Protein AF-0000000072262186 (afdb_homodimer)

Secondary structure (DSSP, 8-state):
-EEE-----HHHHHTT-SHHHHHHHHHHHHHHH--SEEEEESB-HHHHHHHHHHTTTEEEES--SHHHHH-TT-BTTB-B--EEEETTTEEEEEEEEEESSSSTTSTT---TT-SS--EEEEEEEEETTT--EEEEEEEE--SS-HHHHHHHHHHHHHHHTTS-TTS-EEEEEE-SS-TTSHHHHHHHHTT-EEHHHHHH-TT-----B-TT-GGG---GGG----EEEEEESS-EEEEEEEE---BTTB-SSSB-EEEEEEE--/-EEE-----HHHHHTT-SHHHHHHHHHHHHHHH--SEEEEESB-HHHHHHHHHHTTTEEEES--SHHHHH-TT-BTTB-B--EEEETTTEEEEEEEEEESSSSTTSTT---TT-SS--EEEEEEEEETTT--EEEEEEEE--SS-HHHHHHHHHHHHHHHTTS-TTS-EEEEEE-SS-TTSHHHHHHHHTT-EEHHHHHH-TT-----B-TT-GGG---GGG----EEEEEESS-EEEEEEEE---BTTB-SSSB-EEEEEEE--

InterPro domains:
  IPR005135 Endonuclease/exonuclease/phosphatase [PF03372] (18-255)
  IPR036691 Endonuclease/exonuclease/phosphatase superfamily [G3DSA:3.60.10.10] (1-265)
  IPR036691 Endonuclease/exonuclease/phosphatase superfamily [SSF56219] (2-260)
  IPR050410 CCR4/nocturin mRNA turnover and transcription [PTHR12121] (17-194)

Structure (mmCIF, N/CA/C/O backbone):
data_AF-0000000072262186-model_v1
#
loop_
_entity.id
_entity.type
_entity.pdbx_description
1 polymer 'Endonuclease/exonuclease/phosphatase family protein'
#
loop_
_atom_site.group_PDB
_atom_site.id
_atom_site.type_symbol
_atom_site.label_atom_id
_atom_site.label_alt_id
_atom_site.label_comp_id
_atom_site.label_asym_id
_atom_site.label_entity_id
_atom_site.label_seq_id
_atom_site.pdbx_PDB_ins_code
_atom_site.Cartn_x
_atom_site.Cartn_y
_atom_site.Cartn_z
_atom_site.occupancy
_atom_site.B_iso_or_equiv
_atom_site.auth_seq_id
_atom_site.auth_comp_id
_atom_site.auth_asym_id
_atom_site.auth_atom_id
_atom_site.pdbx_PDB_model_num
ATOM 1 N N . MET A 1 1 ? 3.451 19.891 0.591 1 98.75 1 MET A N 1
ATOM 2 C CA . MET A 1 1 ? 2.574 20.625 1.487 1 98.75 1 MET A CA 1
ATOM 3 C C . MET A 1 1 ? 1.864 19.703 2.461 1 98.75 1 MET A C 1
ATOM 5 O O . MET A 1 1 ? 1.488 18.578 2.094 1 98.75 1 MET A O 1
ATOM 9 N N . SER A 1 2 ? 1.771 20.016 3.701 1 98.88 2 SER A N 1
ATOM 10 C CA . SER A 1 2 ? 0.956 19.312 4.691 1 98.88 2 SER A CA 1
ATOM 11 C C . SER A 1 2 ? -0.261 20.141 5.086 1 98.88 2 SER A C 1
ATOM 13 O O . SER A 1 2 ? -0.127 21.312 5.477 1 98.88 2 SER A O 1
ATOM 15 N N . CYS A 1 3 ? -1.42 19.531 4.992 1 98.81 3 CYS A N 1
ATOM 16 C CA . CYS A 1 3 ? -2.678 20.234 5.215 1 98.81 3 CYS A CA 1
ATOM 17 C C . CYS A 1 3 ? -3.582 19.453 6.16 1 98.81 3 CYS A C 1
ATOM 19 O O . CYS A 1 3 ? -4.301 18.547 5.73 1 98.81 3 CYS A O 1
ATOM 21 N N . ASN A 1 4 ? -3.549 19.766 7.414 1 98.12 4 ASN A N 1
ATOM 22 C CA . ASN A 1 4 ? -4.656 19.344 8.266 1 98.12 4 ASN A CA 1
ATOM 23 C C . ASN A 1 4 ? -5.906 20.188 8.016 1 98.12 4 ASN A C 1
ATOM 25 O O . ASN A 1 4 ? -5.922 21.375 8.312 1 98.12 4 ASN A O 1
ATOM 29 N N . ILE A 1 5 ? -6.973 19.516 7.562 1 97.5 5 ILE A N 1
ATOM 30 C CA . ILE A 1 5 ? -8.062 20.328 7.027 1 97.5 5 ILE A CA 1
ATOM 31 C C . ILE A 1 5 ? -9.234 20.328 8 1 97.5 5 ILE A C 1
ATOM 33 O O . ILE A 1 5 ? -10.32 20.812 7.676 1 97.5 5 ILE A O 1
ATOM 37 N N . ARG A 1 6 ? -9.031 19.828 9.211 1 95.31 6 ARG A N 1
ATOM 38 C CA . ARG A 1 6 ? -10.055 19.766 10.25 1 95.31 6 ARG A CA 1
ATOM 39 C C . ARG A 1 6 ? -11.234 18.906 9.797 1 95.31 6 ARG A C 1
ATOM 41 O O . ARG A 1 6 ? -11.828 19.156 8.75 1 95.31 6 ARG A O 1
ATOM 48 N N . VAL A 1 7 ? -11.648 17.953 10.562 1 93.62 7 VAL A N 1
ATOM 49 C CA . VAL A 1 7 ? -12.781 17.078 10.289 1 93.62 7 VAL A CA 1
ATOM 50 C C . VAL A 1 7 ? -14.055 17.906 10.133 1 93.62 7 VAL A C 1
ATOM 52 O O . VAL A 1 7 ? -14.188 18.969 10.758 1 93.62 7 VAL A O 1
ATOM 55 N N . ASP A 1 8 ? -14.961 17.391 9.344 1 93.19 8 ASP A N 1
ATOM 56 C CA . ASP A 1 8 ? -16.266 18.016 9.172 1 93.19 8 ASP A CA 1
ATOM 57 C C . ASP A 1 8 ? -17.156 17.812 10.398 1 93.19 8 ASP A C 1
ATOM 59 O O . ASP A 1 8 ? -17.797 16.766 10.539 1 93.19 8 ASP A O 1
ATOM 63 N N . LEU A 1 9 ? -17.219 18.812 11.242 1 91 9 LEU A N 1
ATOM 64 C CA . LEU A 1 9 ? -17.969 18.688 12.492 1 91 9 LEU A CA 1
ATOM 65 C C . LEU A 1 9 ? -19.219 19.562 12.461 1 91 9 LEU A C 1
ATOM 67 O O . LEU A 1 9 ? -19.172 20.703 11.969 1 91 9 LEU A O 1
ATOM 71 N N . GLU A 1 10 ? -20.266 19.078 13.039 1 90.5 10 GLU A N 1
ATOM 72 C CA . GLU A 1 10 ? -21.516 19.844 13.156 1 90.5 10 GLU A CA 1
ATOM 73 C C . GLU A 1 10 ? -21.312 21.094 14.016 1 90.5 10 GLU A C 1
ATOM 75 O O . GLU A 1 10 ? -21.922 22.125 13.758 1 90.5 10 GLU A O 1
ATOM 80 N N . GLU A 1 11 ? -20.516 20.906 15.047 1 91.62 11 GLU A N 1
ATOM 81 C CA . GLU A 1 11 ? -20.25 22.016 15.953 1 91.62 11 GLU A CA 1
ATOM 82 C C . GLU A 1 11 ? -19.594 23.188 15.219 1 91.62 11 GLU A C 1
ATOM 84 O O . GLU A 1 11 ? -19.875 24.344 15.516 1 91.62 11 GLU A O 1
ATOM 89 N N . ASP A 1 12 ? -18.672 22.859 14.297 1 92.75 12 ASP A N 1
ATOM 90 C CA . ASP A 1 12 ? -18.047 23.891 13.484 1 92.75 12 ASP A CA 1
ATOM 91 C C . ASP A 1 12 ? -19.047 24.531 12.531 1 92.75 12 ASP A C 1
ATOM 93 O O . ASP A 1 12 ? -19.016 25.75 12.305 1 92.75 12 ASP A O 1
ATOM 97 N N . GLU A 1 13 ? -19.969 23.781 11.984 1 92.56 13 GLU A N 1
ATOM 98 C CA . GLU A 1 13 ? -21 24.297 11.094 1 92.56 13 GLU A CA 1
ATOM 99 C C . GLU A 1 13 ? -21.906 25.297 11.82 1 92.56 13 GLU A C 1
ATOM 101 O O . GLU A 1 13 ? -22.25 26.344 11.258 1 92.56 13 GLU A O 1
ATOM 106 N N . ALA A 1 14 ? -22.234 24.938 13.039 1 94.31 14 ALA A N 1
ATOM 107 C CA . ALA A 1 14 ? -23.094 25.797 13.844 1 94.31 14 ALA A CA 1
ATOM 108 C C . ALA A 1 14 ? -22.438 27.156 14.094 1 94.31 14 ALA A C 1
ATOM 110 O O . ALA A 1 14 ? -23.125 28.156 14.266 1 94.31 14 ALA A O 1
ATOM 111 N N . LYS A 1 15 ? -21.141 27.203 14.055 1 91.81 15 LYS A N 1
ATOM 112 C CA . LYS A 1 15 ? -20.406 28.438 14.328 1 91.81 15 LYS A CA 1
ATOM 113 C C . LYS A 1 15 ? -20.047 29.172 13.039 1 91.81 15 LYS A C 1
ATOM 115 O O . LYS A 1 15 ? -19.422 30.219 13.07 1 91.81 15 LYS A O 1
ATOM 120 N N . GLY A 1 16 ? -20.375 28.578 11.852 1 90.19 16 GLY A N 1
ATOM 121 C CA . GLY A 1 16 ? -20.188 29.234 10.57 1 90.19 16 GLY A CA 1
ATOM 122 C C . GLY A 1 16 ? -18.859 28.922 9.922 1 90.19 16 GLY A C 1
ATOM 123 O O . GLY A 1 16 ? -18.422 29.625 9.008 1 90.19 16 GLY A O 1
ATOM 124 N N . PHE A 1 17 ? -18.156 27.922 10.398 1 90.44 17 PHE A N 1
ATOM 125 C CA . PHE A 1 17 ? -16.906 27.578 9.75 1 90.44 17 PHE A CA 1
ATOM 126 C C . PHE A 1 17 ? -16.828 26.078 9.5 1 90.44 17 PHE A C 1
ATOM 128 O O . PHE A 1 17 ? -15.75 25.484 9.586 1 90.44 17 PHE A O 1
ATOM 135 N N . GLY A 1 18 ? -18 25.469 9.266 1 94 18 GLY A N 1
ATOM 136 C CA . GLY A 1 18 ? -18.047 24.094 8.82 1 94 18 GLY A CA 1
ATOM 137 C C . GLY A 1 18 ? -17.359 23.875 7.484 1 94 18 GLY A C 1
ATOM 138 O O . GLY A 1 18 ? -16.969 24.828 6.816 1 94 18 GLY A O 1
ATOM 139 N N . TRP A 1 19 ? -17.156 22.609 7.145 1 95.38 19 TRP A N 1
ATOM 140 C CA . TRP A 1 19 ? -16.469 22.266 5.902 1 95.38 19 TRP A CA 1
ATOM 141 C C . TRP A 1 19 ? -17.141 22.922 4.703 1 95.38 19 TRP A C 1
ATOM 143 O O . TRP A 1 19 ? -16.469 23.438 3.812 1 95.38 19 TRP A O 1
ATOM 153 N N . LYS A 1 20 ? -18.438 22.891 4.656 1 95.38 20 LYS A N 1
ATOM 154 C CA . LYS A 1 20 ? -19.172 23.453 3.537 1 95.38 20 LYS A CA 1
ATOM 155 C C . LYS A 1 20 ? -18.828 24.938 3.338 1 95.38 20 LYS A C 1
ATOM 157 O O . LYS A 1 20 ? -18.828 25.422 2.209 1 95.38 20 LYS A O 1
ATOM 162 N N . ASP A 1 21 ? -18.5 25.562 4.398 1 94.5 21 ASP A N 1
ATOM 163 C CA . ASP A 1 21 ? -18.219 26.984 4.355 1 94.5 21 ASP A CA 1
ATOM 164 C C . ASP A 1 21 ? -16.766 27.25 4.023 1 94.5 21 ASP A C 1
ATOM 166 O O . ASP A 1 21 ? -16.406 28.359 3.592 1 94.5 21 ASP A O 1
ATOM 170 N N . ARG A 1 22 ? -15.883 26.297 4.242 1 95.56 22 ARG A N 1
ATOM 171 C CA . ARG A 1 22 ? -14.453 26.578 4.121 1 95.56 22 ARG A CA 1
ATOM 172 C C . ARG A 1 22 ? -13.836 25.781 2.975 1 95.56 22 ARG A C 1
ATOM 174 O O . ARG A 1 22 ? -12.703 26.047 2.57 1 95.56 22 ARG A O 1
ATOM 181 N N . LYS A 1 23 ? -14.516 24.781 2.385 1 97.06 23 LYS A N 1
ATOM 182 C CA . LYS A 1 23 ? -13.914 23.875 1.419 1 97.06 23 LYS A CA 1
ATOM 183 C C . LYS A 1 23 ? -13.43 24.609 0.179 1 97.06 23 LYS A C 1
ATOM 185 O O . LYS A 1 23 ? -12.375 24.281 -0.372 1 97.06 23 LYS A O 1
ATOM 190 N N . GLN A 1 24 ? -14.195 25.609 -0.305 1 97.31 24 GLN A N 1
ATOM 191 C CA . GLN A 1 24 ? -13.781 26.359 -1.479 1 97.31 24 GLN A CA 1
ATOM 192 C C . GLN A 1 24 ? -12.492 27.141 -1.206 1 97.31 24 GLN A C 1
ATOM 194 O O . GLN A 1 24 ? -11.562 27.109 -2.021 1 97.31 24 GLN A O 1
ATOM 199 N N . LEU A 1 25 ? -12.477 27.828 -0.099 1 97.69 25 LEU A N 1
ATOM 200 C CA . LEU A 1 25 ? -11.281 28.578 0.274 1 97.69 25 LEU A CA 1
ATOM 201 C C . LEU A 1 25 ? -10.086 27.641 0.437 1 97.69 25 LEU A C 1
ATOM 203 O O . LEU A 1 25 ? -8.984 27.969 -0.008 1 97.69 25 LEU A O 1
ATOM 207 N N . CYS A 1 26 ? -10.281 26.531 1.106 1 98.19 26 CYS A N 1
ATOM 208 C CA . CYS A 1 26 ? -9.234 25.531 1.312 1 98.19 26 CYS A CA 1
ATOM 209 C C . CYS A 1 26 ? -8.609 25.109 -0.014 1 98.19 26 CYS A C 1
ATOM 211 O O . CYS A 1 26 ? -7.391 25.219 -0.183 1 98.19 26 CYS A O 1
ATOM 213 N N . THR A 1 27 ? -9.422 24.719 -0.984 1 98.38 27 THR A N 1
ATOM 214 C CA . THR A 1 27 ? -8.914 24.234 -2.26 1 98.38 27 THR A CA 1
ATOM 215 C C . THR A 1 27 ? -8.312 25.375 -3.078 1 98.38 27 THR A C 1
ATOM 217 O O . THR A 1 27 ? -7.352 25.172 -3.822 1 98.38 27 THR A O 1
ATOM 220 N N . GLU A 1 28 ? -8.867 26.562 -2.969 1 98 28 GLU A N 1
ATOM 221 C CA . GLU A 1 28 ? -8.32 27.734 -3.664 1 98 28 GLU A CA 1
ATOM 222 C C . GLU A 1 28 ? -6.898 28.031 -3.199 1 98 28 GLU A C 1
ATOM 224 O O . GLU A 1 28 ? -6.016 28.281 -4.02 1 98 28 GLU A O 1
ATOM 229 N N . ILE A 1 29 ? -6.738 28.031 -1.922 1 97.94 29 ILE A N 1
ATOM 230 C CA . ILE A 1 29 ? -5.426 28.328 -1.354 1 97.94 29 ILE A CA 1
ATOM 231 C C . ILE A 1 29 ? -4.418 27.281 -1.826 1 97.94 29 ILE A C 1
ATOM 233 O O . ILE A 1 29 ? -3.305 27.625 -2.232 1 97.94 29 ILE A O 1
ATOM 237 N N . ILE A 1 30 ? -4.746 26.047 -1.804 1 98.5 30 ILE A N 1
ATOM 238 C CA . ILE A 1 30 ? -3.873 24.953 -2.217 1 98.5 30 ILE A CA 1
ATOM 239 C C . ILE A 1 30 ? -3.547 25.078 -3.703 1 98.5 30 ILE A C 1
ATOM 241 O O . ILE A 1 30 ? -2.381 25 -4.098 1 98.5 30 ILE A O 1
ATOM 245 N N . ARG A 1 31 ? -4.543 25.359 -4.512 1 98 31 ARG A N 1
ATOM 246 C CA . ARG A 1 31 ? -4.352 25.453 -5.953 1 98 31 ARG A CA 1
ATOM 247 C C . ARG A 1 31 ? -3.42 26.609 -6.297 1 98 31 ARG A C 1
ATOM 249 O O . ARG A 1 31 ? -2.6 26.516 -7.211 1 98 31 ARG A O 1
ATOM 256 N N . ARG A 1 32 ? -3.611 27.688 -5.605 1 97.44 32 ARG A N 1
ATOM 257 C CA . ARG A 1 32 ? -2.768 28.859 -5.844 1 97.44 32 ARG A CA 1
ATOM 258 C C . ARG A 1 32 ? -1.3 28.531 -5.59 1 97.44 32 ARG A C 1
ATOM 260 O O . ARG A 1 32 ? -0.417 29.047 -6.277 1 97.44 32 ARG A O 1
ATOM 267 N N . ARG A 1 33 ? -1.053 27.672 -4.688 1 97.38 33 ARG A N 1
ATOM 268 C CA . ARG A 1 33 ? 0.314 27.328 -4.309 1 97.38 33 ARG A CA 1
ATOM 269 C C . ARG A 1 33 ? 0.894 26.266 -5.238 1 97.38 33 ARG A C 1
ATOM 271 O O . ARG A 1 33 ? 2.113 26.109 -5.324 1 97.38 33 ARG A O 1
ATOM 278 N N . LYS A 1 34 ? 0.108 25.5 -5.898 1 97.62 34 LYS A N 1
ATOM 279 C CA . LYS A 1 34 ? 0.458 24.5 -6.891 1 97.62 34 LYS A CA 1
ATOM 280 C C . LYS A 1 34 ? 1.465 23.5 -6.328 1 97.62 34 LYS A C 1
ATOM 282 O O . LYS A 1 34 ? 2.506 23.25 -6.938 1 97.62 34 LYS A O 1
ATOM 287 N N . PRO A 1 35 ? 1.18 22.922 -5.152 1 98.69 35 PRO A N 1
ATOM 288 C CA . PRO A 1 35 ? 2.109 21.922 -4.633 1 98.69 35 PRO A CA 1
ATOM 289 C C . PRO A 1 35 ? 2.189 20.672 -5.52 1 98.69 35 PRO A C 1
ATOM 291 O O . PRO A 1 35 ? 1.196 20.281 -6.141 1 98.69 35 PRO A O 1
ATOM 294 N N . ASP A 1 36 ? 3.414 20.016 -5.594 1 98.81 36 ASP A N 1
ATOM 295 C CA . ASP A 1 36 ? 3.592 18.781 -6.34 1 98.81 36 ASP A CA 1
ATOM 296 C C . ASP A 1 36 ? 2.988 17.594 -5.59 1 98.81 36 ASP A C 1
ATOM 298 O O . ASP A 1 36 ? 2.482 16.656 -6.207 1 98.81 36 ASP A O 1
ATOM 302 N N . ILE A 1 37 ? 3.119 17.656 -4.258 1 98.94 37 ILE A N 1
ATOM 303 C CA . ILE A 1 37 ? 2.654 16.609 -3.355 1 98.94 37 ILE A CA 1
ATOM 304 C C . ILE A 1 37 ? 1.967 17.234 -2.146 1 98.94 37 ILE A C 1
ATOM 306 O O . ILE A 1 37 ? 2.453 18.219 -1.593 1 98.94 37 ILE A O 1
ATOM 310 N N . ILE A 1 38 ? 0.817 16.656 -1.805 1 98.94 38 ILE A N 1
ATOM 311 C CA . ILE A 1 38 ? 0.046 17.141 -0.666 1 98.94 38 ILE A CA 1
ATOM 312 C C . ILE A 1 38 ? -0.265 15.984 0.278 1 98.94 38 ILE A C 1
ATOM 314 O O . ILE A 1 38 ? -0.734 14.93 -0.157 1 98.94 38 ILE A O 1
ATOM 318 N N . GLY A 1 39 ? 0.057 16.094 1.524 1 98.94 39 GLY A N 1
ATOM 319 C CA . GLY A 1 39 ? -0.458 15.219 2.566 1 98.94 39 GLY A CA 1
ATOM 320 C C . GLY A 1 39 ? -1.577 15.852 3.375 1 98.94 39 GLY A C 1
ATOM 321 O O . GLY A 1 39 ? -1.377 16.875 4.023 1 98.94 39 GLY A O 1
ATOM 322 N N . PHE A 1 40 ? -2.723 15.242 3.346 1 98.81 40 PHE A N 1
ATOM 323 C CA . PHE A 1 40 ? -3.859 15.75 4.105 1 98.81 40 PHE A CA 1
ATOM 324 C C . PHE A 1 40 ? -4.023 14.977 5.41 1 98.81 40 PHE A C 1
ATOM 326 O O . PHE A 1 40 ? -3.707 13.789 5.477 1 98.81 40 PHE A O 1
ATOM 333 N N . GLN A 1 41 ? -4.441 15.633 6.422 1 97.81 41 GLN A N 1
ATOM 334 C CA . GLN A 1 41 ? -4.883 15 7.66 1 97.81 41 GLN A CA 1
ATOM 335 C C . GLN A 1 41 ? -6.336 15.352 7.965 1 97.81 41 GLN A C 1
ATOM 337 O O . GLN A 1 41 ? -6.848 16.359 7.492 1 97.81 41 GLN A O 1
ATOM 342 N N . GLU A 1 42 ? -7.023 14.484 8.688 1 95.44 42 GLU A N 1
ATOM 343 C CA . GLU A 1 42 ? -8.391 14.648 9.18 1 95.44 42 GLU A CA 1
ATOM 344 C C . GLU A 1 42 ? -9.383 14.727 8.023 1 95.44 42 GLU A C 1
ATOM 346 O O . GLU A 1 42 ? -10.234 15.609 7.984 1 95.44 42 GLU A O 1
ATOM 351 N N . VAL A 1 43 ? -9.289 13.797 7.145 1 95.75 43 VAL A N 1
ATOM 352 C CA . VAL A 1 43 ? -10.141 13.773 5.957 1 95.75 43 VAL A CA 1
ATOM 353 C C . VAL A 1 43 ? -11.258 12.75 6.145 1 95.75 43 VAL A C 1
ATOM 355 O O . VAL A 1 43 ? -10.992 11.555 6.328 1 95.75 43 VAL A O 1
ATOM 358 N N . LEU A 1 44 ? -12.5 13.211 6.102 1 93.56 44 LEU A N 1
ATOM 359 C CA . LEU A 1 44 ? -13.664 12.328 6.078 1 93.56 44 LEU A CA 1
ATOM 360 C C . LEU A 1 44 ? -14.109 12.047 4.648 1 93.56 44 LEU A C 1
ATOM 362 O O . LEU A 1 44 ? -13.508 12.555 3.697 1 93.56 44 LEU A O 1
ATOM 366 N N . GLY A 1 45 ? -15.141 11.195 4.48 1 92.5 45 GLY A N 1
ATOM 367 C CA . GLY A 1 45 ? -15.578 10.758 3.16 1 92.5 45 GLY A CA 1
ATOM 368 C C . GLY A 1 45 ? -15.992 11.906 2.264 1 92.5 45 GLY A C 1
ATOM 369 O O 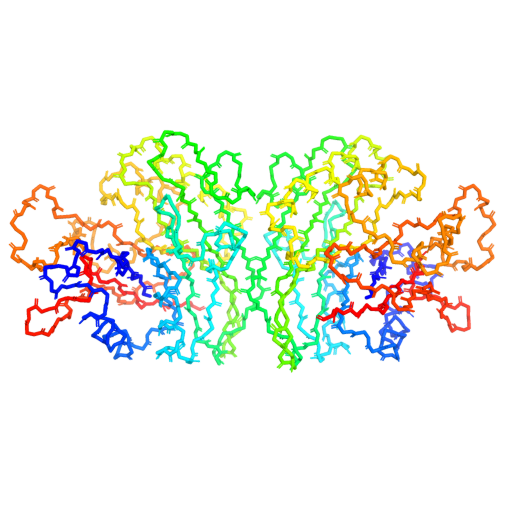. GLY A 1 45 ? -15.547 12.008 1.12 1 92.5 45 GLY A O 1
ATOM 370 N N . ASN A 1 46 ? -16.875 12.75 2.77 1 93.06 46 ASN A N 1
ATOM 371 C CA . ASN A 1 46 ? -17.344 13.891 1.992 1 93.06 46 ASN A CA 1
ATOM 372 C C . ASN A 1 46 ? -16.203 14.844 1.65 1 93.06 46 ASN A C 1
ATOM 374 O O . ASN A 1 46 ? -16.141 15.391 0.548 1 93.06 46 ASN A O 1
ATOM 378 N N . GLN A 1 47 ? -15.273 14.992 2.527 1 95.69 47 GLN A N 1
ATOM 379 C CA . GLN A 1 47 ? -14.117 15.852 2.293 1 95.69 47 GLN A CA 1
ATOM 380 C C . GLN A 1 47 ? -13.195 15.258 1.234 1 95.69 47 GLN A C 1
ATOM 382 O O . GLN A 1 47 ? -12.703 15.969 0.359 1 95.69 47 GLN A O 1
ATOM 387 N N . ASN A 1 48 ? -13 13.961 1.325 1 95.12 48 ASN A N 1
ATOM 388 C CA . ASN A 1 48 ? -12.195 13.266 0.326 1 95.12 48 ASN A CA 1
ATOM 389 C C . ASN A 1 48 ? -12.758 13.453 -1.079 1 95.12 48 ASN A C 1
ATOM 391 O O . ASN A 1 48 ? -12.016 13.727 -2.021 1 95.12 48 ASN A O 1
ATOM 395 N N . GLU A 1 49 ? -14.047 13.328 -1.219 1 94.62 49 GLU A N 1
ATOM 396 C CA . GLU A 1 49 ? -14.703 13.5 -2.512 1 94.62 49 GLU A CA 1
ATOM 397 C C . GLU A 1 49 ? -14.555 14.93 -3.016 1 94.62 49 GLU A C 1
ATOM 399 O O . GLU A 1 49 ? -14.273 15.156 -4.195 1 94.62 49 GLU A O 1
ATOM 404 N N . ASP A 1 50 ? -14.758 15.852 -2.141 1 97.69 50 ASP A N 1
ATOM 405 C CA . ASP A 1 50 ? -14.617 17.25 -2.51 1 97.69 50 ASP A CA 1
ATOM 406 C C . ASP A 1 50 ? -13.195 17.562 -2.969 1 97.69 50 ASP A C 1
ATOM 408 O O . ASP A 1 50 ? -13 18.266 -3.959 1 97.69 50 ASP A O 1
ATOM 412 N N . LEU A 1 51 ? -12.219 17.062 -2.238 1 98.31 51 LEU A N 1
ATOM 413 C CA . LEU A 1 51 ? -10.82 17.297 -2.584 1 98.31 51 LEU A CA 1
ATOM 414 C C . LEU A 1 51 ? -10.492 16.688 -3.939 1 98.31 51 LEU A C 1
ATOM 416 O O . LEU A 1 51 ? -9.844 17.328 -4.77 1 98.31 51 LEU A O 1
ATOM 420 N N . LYS A 1 52 ? -10.938 15.461 -4.156 1 97.75 52 LYS A N 1
ATOM 421 C CA . LYS A 1 52 ? -10.688 14.789 -5.43 1 97.75 52 LYS A CA 1
ATOM 422 C C . LYS A 1 52 ? -11.289 15.578 -6.59 1 97.75 52 LYS A C 1
ATOM 424 O O . LYS A 1 52 ? -10.672 15.695 -7.652 1 97.75 52 LYS A O 1
ATOM 429 N N . ASN A 1 53 ? -12.453 16.078 -6.375 1 98 53 ASN A N 1
ATOM 430 C CA . ASN A 1 53 ? -13.125 16.844 -7.418 1 98 53 ASN A CA 1
ATOM 431 C C . ASN A 1 53 ? -12.414 18.156 -7.691 1 98 53 ASN A C 1
ATOM 433 O O . ASN A 1 53 ? -12.258 18.562 -8.844 1 98 53 ASN A O 1
ATOM 437 N N . ALA A 1 54 ? -11.984 18.797 -6.656 1 98.44 54 ALA A N 1
ATOM 438 C CA . ALA A 1 54 ? -11.383 20.125 -6.781 1 98.44 54 ALA A CA 1
ATOM 439 C C . ALA A 1 54 ? -9.945 20.031 -7.289 1 98.44 54 ALA A C 1
ATOM 441 O O . ALA A 1 54 ? -9.438 20.969 -7.91 1 98.44 54 ALA A O 1
ATOM 442 N N . LEU A 1 55 ? -9.273 18.938 -6.965 1 98.56 55 LEU A N 1
ATOM 443 C CA . LEU A 1 55 ? -7.867 18.734 -7.305 1 98.56 55 LEU A CA 1
ATOM 444 C C . LEU A 1 55 ? -7.703 17.578 -8.273 1 98.56 55 LEU A C 1
ATOM 446 O O . LEU A 1 55 ? -6.918 16.656 -8.023 1 98.56 55 LEU A O 1
ATOM 450 N N . SER A 1 56 ? -8.328 17.688 -9.414 1 97.5 56 SER A N 1
ATOM 451 C CA . SER A 1 56 ? -8.445 16.594 -10.367 1 97.5 56 SER A CA 1
ATOM 452 C C . SER A 1 56 ? -7.113 16.312 -11.055 1 97.5 56 SER A C 1
ATOM 454 O O . SER A 1 56 ? -6.934 15.258 -11.672 1 97.5 56 SER A O 1
ATOM 456 N N . GLU A 1 57 ? -6.172 17.25 -10.984 1 98.25 57 GLU A N 1
ATOM 457 C CA . GLU A 1 57 ? -4.859 17.062 -11.594 1 98.25 57 GLU A CA 1
ATOM 458 C C . GLU A 1 57 ? -3.979 16.156 -10.734 1 98.25 57 GLU A C 1
ATOM 460 O O . GLU A 1 57 ? -2.896 15.75 -11.156 1 98.25 57 GLU A O 1
ATOM 465 N N . TYR A 1 58 ? -4.488 15.828 -9.539 1 98.69 58 TYR A N 1
ATOM 466 C CA . TYR A 1 58 ? -3.746 14.977 -8.617 1 98.69 58 TYR A CA 1
ATOM 467 C C . TYR A 1 58 ? -4.312 13.562 -8.617 1 98.69 58 TYR A C 1
ATOM 469 O O . TYR A 1 58 ? -5.512 13.367 -8.828 1 98.69 58 TYR A O 1
ATOM 477 N N . LYS A 1 59 ? -3.43 12.594 -8.414 1 98.06 59 LYS A N 1
ATOM 478 C CA . LYS A 1 59 ? -3.836 11.273 -7.949 1 98.06 59 LYS A CA 1
ATOM 479 C C . LYS A 1 59 ? -3.854 11.211 -6.422 1 98.06 59 LYS A C 1
ATOM 481 O O . LYS A 1 59 ? -3.031 11.852 -5.762 1 98.06 59 LYS A O 1
ATOM 486 N N . SER A 1 60 ? -4.836 10.57 -5.938 1 98.12 60 SER A N 1
ATOM 487 C CA . SER A 1 60 ? -4.949 10.445 -4.488 1 98.12 60 SER A CA 1
ATOM 488 C C . SER A 1 60 ? -4.75 9 -4.039 1 98.12 60 SER A C 1
ATOM 490 O O . SER A 1 60 ? -5.102 8.07 -4.766 1 98.12 60 SER A O 1
ATOM 492 N N . PHE A 1 61 ? -4.148 8.852 -2.832 1 98 61 PHE A N 1
ATOM 493 C CA . PHE A 1 61 ? -3.936 7.547 -2.221 1 98 61 PHE A CA 1
ATOM 494 C C . PHE A 1 61 ? -4.074 7.629 -0.706 1 98 61 PHE A C 1
ATOM 496 O O . PHE A 1 61 ? -3.553 8.555 -0.078 1 98 61 PHE A O 1
ATOM 503 N N . GLY A 1 62 ? -4.793 6.621 -0.189 1 96.88 62 GLY A N 1
ATOM 504 C CA . GLY A 1 62 ? -4.672 6.477 1.253 1 96.88 62 GLY A CA 1
ATOM 505 C C . GLY A 1 62 ? -5.992 6.652 1.982 1 96.88 62 GLY A C 1
ATOM 506 O O . GLY A 1 62 ? -6.066 6.449 3.195 1 96.88 62 GLY A O 1
ATOM 507 N N . TYR A 1 63 ? -7.109 6.953 1.284 1 95.69 63 TYR A N 1
ATOM 508 C CA . TYR A 1 63 ? -8.375 7.141 1.981 1 95.69 63 TYR A CA 1
ATOM 509 C C . TYR A 1 63 ? -9.117 5.816 2.127 1 95.69 63 TYR A C 1
ATOM 511 O O . TYR A 1 63 ? -9.617 5.492 3.209 1 95.69 63 TYR A O 1
ATOM 519 N N . GLU A 1 64 ? -9.133 5.039 1.097 1 94.69 64 GLU A N 1
ATOM 520 C CA . GLU A 1 64 ? -9.992 3.859 1.039 1 94.69 64 GLU A CA 1
ATOM 521 C C . GLU A 1 64 ? -9.43 2.732 1.903 1 94.69 64 GLU A C 1
ATOM 523 O O . GLU A 1 64 ? -8.219 2.58 2.025 1 94.69 64 GLU A O 1
ATOM 528 N N . GLY A 1 65 ? -10.289 1.898 2.486 1 93.44 65 GLY A N 1
ATOM 529 C CA . GLY A 1 65 ? -9.953 0.73 3.285 1 93.44 65 GLY A CA 1
ATOM 530 C C . GLY A 1 65 ? -11.164 0.122 3.979 1 93.44 65 GLY A C 1
ATOM 531 O O . GLY A 1 65 ? -12.258 0.682 3.932 1 93.44 65 GLY A O 1
ATOM 532 N N . PRO A 1 66 ? -10.961 -1.011 4.551 1 93.25 66 PRO A N 1
ATOM 533 C CA . PRO A 1 66 ? -12.094 -1.701 5.176 1 93.25 66 PRO A CA 1
ATOM 534 C C . PRO A 1 66 ? -12.734 -0.885 6.293 1 93.25 66 PRO A C 1
ATOM 536 O O . PRO A 1 66 ? -13.953 -0.949 6.484 1 93.25 66 PRO A O 1
ATOM 539 N N . GLU A 1 67 ? -11.93 -0.134 6.992 1 89.69 67 GLU A N 1
ATOM 540 C CA . GLU A 1 67 ? -12.461 0.683 8.078 1 89.69 67 GLU A CA 1
ATOM 541 C C . GLU A 1 67 ? -13.445 1.727 7.547 1 89.69 67 GLU A C 1
ATOM 543 O O . GLU A 1 67 ? -14.43 2.049 8.211 1 89.69 67 GLU A O 1
ATOM 548 N N . MET A 1 68 ? -13.125 2.229 6.375 1 89.81 68 MET A N 1
ATOM 549 C CA . MET A 1 68 ? -13.984 3.248 5.781 1 89.81 68 MET A CA 1
ATOM 550 C C . MET A 1 68 ? -15.164 2.609 5.055 1 89.81 68 MET A C 1
ATOM 552 O O . MET A 1 68 ? -16.203 3.24 4.883 1 89.81 68 MET A O 1
ATOM 556 N N . ASP A 1 69 ? -15.008 1.368 4.637 1 90.5 69 ASP A N 1
ATOM 557 C CA . ASP A 1 69 ? -16.094 0.655 3.98 1 90.5 69 ASP A CA 1
ATOM 558 C C . ASP A 1 69 ? -17.25 0.407 4.949 1 90.5 69 ASP A C 1
ATOM 560 O O . ASP A 1 69 ? -18.422 0.457 4.555 1 90.5 69 ASP A O 1
ATOM 564 N N . PHE A 1 70 ? -16.906 0.186 6.168 1 87.25 70 PHE A N 1
ATOM 565 C CA . PHE A 1 70 ? -17.922 -0.049 7.188 1 87.25 70 PHE A CA 1
ATOM 566 C C . PHE A 1 70 ? -18.516 1.268 7.676 1 87.25 70 PHE A C 1
ATOM 568 O O . PHE A 1 70 ? -19.688 1.32 8.07 1 87.25 70 PHE A O 1
ATOM 575 N N . HIS A 1 71 ? -17.656 2.293 7.617 1 81.88 71 HIS A N 1
ATOM 576 C CA . HIS A 1 71 ? -18.047 3.578 8.188 1 81.88 71 HIS A CA 1
ATOM 577 C C . HIS A 1 71 ? -17.875 4.703 7.168 1 81.88 71 HIS A C 1
ATOM 579 O O . HIS A 1 71 ? -17.031 5.582 7.34 1 81.88 71 HIS A O 1
ATOM 585 N N . SER A 1 72 ? -18.797 4.789 6.238 1 68.25 72 SER A N 1
ATOM 586 C CA . SER A 1 72 ? -18.656 5.652 5.07 1 68.25 72 SER A CA 1
ATOM 587 C C . SER A 1 72 ? -18.625 7.125 5.473 1 68.25 72 SER A C 1
ATOM 589 O O . SER A 1 72 ? -18.031 7.945 4.777 1 68.25 72 SER A O 1
ATOM 591 N N . SER A 1 73 ? -19.281 7.449 6.496 1 67.62 73 SER A N 1
ATOM 592 C CA . SER A 1 73 ? -19.344 8.844 6.914 1 67.62 73 SER A CA 1
ATOM 593 C C . SER A 1 73 ? -18.281 9.148 7.973 1 67.62 73 SER A C 1
ATOM 595 O O . SER A 1 73 ? -18.188 10.273 8.461 1 67.62 73 SER A O 1
ATOM 597 N N . GLY A 1 74 ? -17.453 8.273 8.188 1 65.31 74 GLY A N 1
ATOM 598 C CA . GLY A 1 74 ? -16.484 8.406 9.273 1 65.31 74 GLY A CA 1
ATOM 599 C C . GLY A 1 74 ? -16.922 7.719 10.547 1 65.31 74 GLY A C 1
ATOM 600 O O . GLY A 1 74 ? -18.109 7.406 10.719 1 65.31 74 GLY A O 1
ATOM 601 N N . TYR A 1 75 ? -16.062 7.09 11.188 1 58.97 75 TYR A N 1
ATOM 602 C CA . TYR A 1 75 ? -16.359 6.383 12.422 1 58.97 75 TYR A CA 1
ATOM 603 C C . TYR A 1 75 ? -15.273 6.621 13.469 1 58.97 75 TYR A C 1
ATOM 605 O O . TYR A 1 75 ? -14.078 6.547 13.164 1 58.97 75 TYR A O 1
ATOM 613 N N . HIS A 1 76 ? -15.883 6.656 14.742 1 55.16 76 HIS A N 1
ATOM 614 C CA . HIS A 1 76 ? -15.078 6.711 15.961 1 55.16 76 HIS A CA 1
ATOM 615 C C . HIS A 1 76 ? -13.898 7.66 15.797 1 55.16 76 HIS A C 1
ATOM 617 O O . HIS A 1 76 ? -12.781 7.336 16.203 1 55.16 76 HIS A O 1
ATOM 623 N N . GLY A 1 77 ? -14.203 8.641 14.984 1 61.41 77 GLY A N 1
ATOM 624 C CA . GLY A 1 77 ? -13.164 9.656 14.953 1 61.41 77 GLY A CA 1
ATOM 625 C C . GLY A 1 77 ? -12.062 9.352 13.961 1 61.41 77 GLY A C 1
ATOM 626 O O . GLY A 1 77 ? -11.016 10 13.969 1 61.41 77 GLY A O 1
ATOM 627 N N . ILE A 1 78 ? -12.414 8.25 13.203 1 75 78 ILE A N 1
ATOM 628 C CA . ILE A 1 78 ? -11.336 7.934 12.273 1 75 78 ILE A CA 1
ATOM 629 C C . ILE A 1 78 ? -11.383 8.891 11.086 1 75 78 ILE A C 1
ATOM 631 O O . ILE A 1 78 ? -12.406 9 10.406 1 75 78 ILE A O 1
ATOM 635 N N . ALA A 1 79 ? -10.469 9.68 11.055 1 87.88 79 ALA A N 1
ATOM 636 C CA . ALA A 1 79 ? -10.133 10.492 9.883 1 87.88 79 ALA A CA 1
ATOM 637 C C . ALA A 1 79 ? -8.836 10.016 9.242 1 87.88 79 ALA A C 1
ATOM 639 O O . ALA A 1 79 ? -7.973 9.445 9.922 1 87.88 79 ALA A O 1
ATOM 640 N N . LYS A 1 80 ? -8.852 10.102 7.906 1 94.25 80 LYS A N 1
ATOM 641 C CA . LYS A 1 80 ? -7.734 9.539 7.152 1 94.25 80 LYS A CA 1
ATOM 642 C C . LYS A 1 80 ? -6.746 10.625 6.746 1 94.25 80 LYS A C 1
ATOM 644 O O . LYS A 1 80 ? -7.023 11.82 6.902 1 94.25 80 LYS A O 1
ATOM 649 N N . ASN A 1 81 ? -5.609 10.133 6.328 1 96.56 81 ASN A N 1
ATOM 650 C CA . ASN A 1 81 ? -4.551 11.039 5.895 1 96.56 81 ASN A CA 1
ATOM 651 C C . ASN A 1 81 ? -4.078 10.711 4.48 1 96.56 81 ASN A C 1
ATOM 653 O O . ASN A 1 81 ? -2.934 10.297 4.289 1 96.56 81 ASN A O 1
ATOM 657 N N . PRO A 1 82 ? -4.875 11 3.492 1 98.25 82 PRO A N 1
ATOM 658 C CA . PRO A 1 82 ? -4.488 10.664 2.121 1 98.25 82 PRO A CA 1
ATOM 659 C C . PRO A 1 82 ? -3.354 11.539 1.594 1 98.25 82 PRO A C 1
ATOM 661 O O . PRO A 1 82 ? -3.104 12.617 2.135 1 98.25 82 PRO A O 1
ATOM 664 N N . ILE A 1 83 ? -2.654 11.023 0.606 1 98.94 83 ILE A N 1
ATOM 665 C CA . ILE A 1 83 ? -1.594 11.719 -0.113 1 98.94 83 ILE A CA 1
ATOM 666 C C . ILE A 1 83 ? -2.045 12.008 -1.543 1 98.94 83 ILE A C 1
ATOM 668 O O . ILE A 1 83 ? -2.555 11.125 -2.232 1 98.94 83 ILE A O 1
ATOM 672 N N . PHE A 1 84 ? -1.969 13.266 -1.914 1 98.94 84 PHE A N 1
ATOM 673 C CA . PHE A 1 84 ? -2.211 13.695 -3.285 1 98.94 84 PHE A CA 1
ATOM 674 C C . PHE A 1 84 ? -0.903 14.055 -3.979 1 98.94 84 PHE A C 1
ATOM 676 O O . PHE A 1 84 ? -0.027 14.68 -3.377 1 98.94 84 PHE A O 1
ATOM 683 N N . PHE A 1 85 ? -0.699 13.609 -5.223 1 98.94 85 PHE A N 1
ATOM 684 C CA . PHE A 1 85 ? 0.485 13.961 -6 1 98.94 85 PHE A CA 1
ATOM 685 C C . PHE A 1 85 ? 0.126 14.188 -7.465 1 98.94 85 PHE A C 1
ATOM 687 O O . PHE A 1 85 ? -0.843 13.609 -7.965 1 98.94 85 PHE A O 1
ATOM 694 N N . LEU A 1 86 ? 0.846 15.055 -8.141 1 98.81 86 LEU A N 1
ATOM 695 C CA . LEU A 1 86 ? 0.564 15.383 -9.531 1 98.81 86 LEU A CA 1
ATOM 696 C C . LEU A 1 86 ? 0.65 14.141 -10.406 1 98.81 86 LEU A C 1
ATOM 698 O O . LEU A 1 86 ? 1.722 13.547 -10.555 1 98.81 86 LEU A O 1
ATOM 702 N N . ARG A 1 87 ? -0.467 13.812 -11.047 1 97.06 87 ARG A N 1
ATOM 703 C CA . ARG A 1 87 ? -0.584 12.547 -11.773 1 97.06 87 ARG A CA 1
ATOM 704 C C . ARG A 1 87 ? 0.282 12.555 -13.023 1 97.06 87 ARG A C 1
ATOM 706 O O . ARG A 1 87 ? 0.793 11.508 -13.438 1 97.06 87 ARG A O 1
ATOM 713 N N . ASP A 1 88 ? 0.505 13.688 -13.641 1 97.62 88 ASP A N 1
ATOM 714 C CA . ASP A 1 88 ? 1.252 13.75 -14.891 1 97.62 88 ASP A CA 1
ATOM 715 C C . ASP A 1 88 ? 2.758 13.781 -14.633 1 97.62 88 ASP A C 1
ATOM 717 O O . ASP A 1 88 ? 3.549 13.438 -15.508 1 97.62 88 ASP A O 1
ATOM 721 N N . ARG A 1 89 ? 3.113 14.148 -13.43 1 98.38 89 ARG A N 1
ATOM 722 C CA . ARG A 1 89 ? 4.539 14.25 -13.141 1 98.38 89 ARG A CA 1
ATOM 723 C C . ARG A 1 89 ? 5.062 12.969 -12.5 1 98.38 89 ARG A C 1
ATOM 725 O O . ARG A 1 89 ? 6.184 12.547 -12.781 1 98.38 89 ARG A O 1
ATOM 732 N N . TYR A 1 90 ? 4.273 12.367 -11.703 1 98.75 90 TYR A N 1
ATOM 733 C CA . TYR A 1 90 ? 4.805 11.266 -10.906 1 98.75 90 TYR A CA 1
ATOM 734 C C . TYR A 1 90 ? 4.156 9.945 -11.305 1 98.75 90 TYR A C 1
ATOM 736 O O . TYR A 1 90 ? 2.949 9.891 -11.555 1 98.75 90 TYR A O 1
ATOM 744 N N . GLU A 1 91 ? 4.961 8.938 -11.359 1 97.75 91 GLU A N 1
ATOM 745 C CA . GLU A 1 91 ? 4.496 7.562 -11.461 1 97.75 91 GLU A CA 1
ATOM 746 C C . GLU A 1 91 ? 4.465 6.887 -10.094 1 97.75 91 GLU A C 1
ATOM 748 O O . GLU A 1 91 ? 5.434 6.961 -9.336 1 97.75 91 GLU A O 1
ATOM 753 N N . LEU A 1 92 ? 3.354 6.305 -9.75 1 98.31 92 LEU A N 1
ATOM 754 C CA . LEU A 1 92 ? 3.264 5.531 -8.516 1 98.31 92 LEU A CA 1
ATOM 755 C C . LEU A 1 92 ? 3.955 4.18 -8.672 1 98.31 92 LEU A C 1
ATOM 757 O O . LEU A 1 92 ? 3.502 3.332 -9.445 1 98.31 92 LEU A O 1
ATOM 761 N N . ILE A 1 93 ? 5.012 3.967 -7.895 1 97.5 93 ILE A N 1
ATOM 762 C CA . ILE A 1 93 ? 5.844 2.773 -8.008 1 97.5 93 ILE A CA 1
ATOM 763 C C . ILE A 1 93 ? 5.406 1.739 -6.973 1 97.5 93 ILE A C 1
ATOM 765 O O . ILE A 1 93 ? 5.387 0.539 -7.254 1 97.5 93 ILE A O 1
ATOM 769 N N . ALA A 1 94 ? 5.164 2.174 -5.812 1 98 94 ALA A N 1
ATOM 770 C CA . ALA A 1 94 ? 4.707 1.386 -4.672 1 98 94 ALA A CA 1
ATOM 771 C C . ALA A 1 94 ? 3.92 2.248 -3.689 1 98 94 ALA A C 1
ATOM 773 O O . ALA A 1 94 ? 3.963 3.479 -3.762 1 98 94 ALA A O 1
ATOM 774 N N . ALA A 1 95 ? 3.154 1.564 -2.848 1 98.5 95 ALA A N 1
ATOM 775 C CA . ALA A 1 95 ? 2.357 2.283 -1.856 1 98.5 95 ALA A CA 1
ATOM 776 C C . ALA A 1 95 ? 1.917 1.355 -0.728 1 98.5 95 ALA A C 1
ATOM 778 O O . ALA A 1 95 ? 2.006 0.131 -0.852 1 98.5 95 ALA A O 1
ATOM 779 N N . GLY A 1 96 ? 1.537 1.986 0.317 1 97.81 96 GLY A N 1
ATOM 780 C CA . GLY A 1 96 ? 1.018 1.202 1.427 1 97.81 96 GLY A CA 1
ATOM 781 C C . GLY A 1 96 ? 0.414 2.055 2.527 1 97.81 96 GLY A C 1
ATOM 782 O O . GLY A 1 96 ? 0.366 3.281 2.414 1 97.81 96 GLY A O 1
ATOM 783 N N . LYS A 1 97 ? -0.161 1.373 3.436 1 97.19 97 LYS A N 1
ATOM 784 C CA . LYS A 1 97 ? -0.751 1.956 4.637 1 97.19 97 LYS A CA 1
ATOM 785 C C . LYS A 1 97 ? -0.58 1.031 5.84 1 97.19 97 LYS A C 1
ATOM 787 O O . LYS A 1 97 ? -0.518 -0.19 5.684 1 97.19 97 LYS A O 1
ATOM 792 N N . TYR A 1 98 ? -0.387 1.6 6.957 1 98 98 TYR A N 1
ATOM 793 C CA . TYR A 1 98 ? -0.402 0.813 8.188 1 98 98 TYR A CA 1
ATOM 794 C C . TYR A 1 98 ? -0.943 1.632 9.352 1 98 98 TYR A C 1
ATOM 796 O O . TYR A 1 98 ? -0.921 2.865 9.312 1 98 98 TYR A O 1
ATOM 804 N N . TRP A 1 99 ? -1.502 0.923 10.258 1 97 99 TRP A N 1
ATOM 805 C CA . TRP A 1 99 ? -2.076 1.547 11.445 1 97 99 TRP A CA 1
ATOM 806 C C . TRP A 1 99 ? -1.045 1.642 12.562 1 97 99 TRP A C 1
ATOM 808 O O . TRP A 1 99 ? -0.259 0.714 12.773 1 97 99 TRP A O 1
ATOM 818 N N . LEU A 1 100 ? -1.08 2.768 13.18 1 97.88 100 LEU A N 1
ATOM 819 C CA . LEU A 1 100 ? -0.096 3.047 14.219 1 97.88 100 LEU A CA 1
ATOM 820 C C . LEU A 1 100 ? -0.5 2.396 15.531 1 97.88 100 LEU A C 1
ATOM 822 O O . LEU A 1 100 ? -0.891 3.088 16.484 1 97.88 100 LEU A O 1
ATOM 826 N N . SER A 1 101 ? -0.272 1.118 15.602 1 97.38 101 SER A N 1
ATOM 827 C CA . SER A 1 101 ? -0.632 0.251 16.719 1 97.38 101 SER A CA 1
ATOM 828 C C . SER A 1 101 ? 0.233 -1.005 16.75 1 97.38 101 SER A C 1
ATOM 830 O O . SER A 1 101 ? 1.13 -1.164 15.914 1 97.38 101 SER A O 1
ATOM 832 N N . GLU A 1 102 ? -0.015 -1.866 17.672 1 97.5 102 GLU A N 1
ATOM 833 C CA . GLU A 1 102 ? 0.704 -3.133 17.781 1 97.5 102 GLU A CA 1
ATOM 834 C C . GLU A 1 102 ? 0.233 -4.129 16.734 1 97.5 102 GLU A C 1
ATOM 836 O O . GLU A 1 102 ? 0.878 -5.156 16.5 1 97.5 102 GLU A O 1
ATOM 841 N N . THR A 1 103 ? -0.862 -3.877 16.094 1 96.75 103 THR A N 1
ATOM 842 C CA . THR A 1 103 ? -1.405 -4.703 15.016 1 96.75 103 THR A CA 1
ATOM 843 C C . THR A 1 103 ? -1.626 -3.869 13.75 1 96.75 103 THR A C 1
ATOM 845 O O . THR A 1 103 ? -2.764 -3.686 13.32 1 96.75 103 THR A O 1
ATOM 848 N N . PRO A 1 104 ? -0.541 -3.477 13.102 1 97.56 104 PRO A N 1
ATOM 849 C CA . PRO A 1 104 ? -0.579 -2.416 12.094 1 97.56 104 PRO A CA 1
ATOM 850 C C . PRO A 1 104 ? -1.333 -2.83 10.836 1 97.56 104 PRO A C 1
ATOM 852 O O . PRO A 1 104 ? -1.655 -1.983 9.992 1 97.56 104 PRO A O 1
ATOM 855 N N . LEU A 1 105 ? -1.683 -4.133 10.641 1 97.56 105 LEU A N 1
ATOM 856 C CA . LEU A 1 105 ? -2.418 -4.578 9.461 1 97.56 105 LEU A CA 1
ATOM 857 C C . LEU A 1 105 ? -3.922 -4.484 9.695 1 97.56 105 LEU A C 1
ATOM 859 O O . LEU A 1 105 ? -4.707 -4.609 8.75 1 97.56 105 LEU A O 1
ATOM 863 N N . ILE A 1 106 ? -4.297 -4.258 10.945 1 95.5 106 ILE A N 1
ATOM 864 C CA . ILE A 1 106 ? -5.715 -4.273 11.281 1 95.5 106 ILE A CA 1
ATOM 865 C C . ILE A 1 106 ? -6.266 -2.848 11.266 1 95.5 106 ILE A C 1
ATOM 867 O O . ILE A 1 106 ? -5.902 -2.027 12.109 1 95.5 106 ILE A O 1
ATOM 871 N N . GLY A 1 107 ? -7.207 -2.631 10.352 1 93.5 107 GLY A N 1
ATOM 872 C CA . GLY A 1 107 ? -7.805 -1.314 10.188 1 93.5 107 GLY A CA 1
ATOM 873 C C . GLY A 1 107 ? -8.492 -0.81 11.438 1 93.5 107 GLY A C 1
ATOM 874 O O . GLY A 1 107 ? -9.344 -1.498 12.008 1 93.5 107 GLY A O 1
ATOM 875 N N . GLY A 1 108 ? -8.078 0.424 11.875 1 92.56 108 GLY A N 1
ATOM 876 C CA . GLY A 1 108 ? -8.727 1.048 13.023 1 92.56 108 GLY A CA 1
ATOM 877 C C . GLY A 1 108 ? -8.18 0.562 14.352 1 92.56 108 GLY A C 1
ATOM 878 O O . GLY A 1 108 ? -8.719 0.9 15.406 1 92.56 108 GLY A O 1
ATOM 879 N N . SER A 1 109 ? -7.137 -0.225 14.367 1 94.44 109 SER A N 1
ATOM 880 C CA . SER A 1 109 ? -6.582 -0.744 15.609 1 94.44 109 SER A CA 1
ATOM 881 C C . SER A 1 109 ? -5.973 0.373 16.453 1 94.44 109 SER A C 1
ATOM 883 O O . SER A 1 109 ? -5.461 1.355 15.914 1 94.44 109 SER A O 1
ATOM 885 N N . ILE A 1 110 ? -6.109 0.192 17.781 1 95.44 110 ILE A N 1
ATOM 886 C CA . ILE A 1 110 ? -5.609 1.162 18.75 1 95.44 110 ILE A CA 1
ATOM 887 C C . ILE A 1 110 ? -4.676 0.468 19.75 1 95.44 110 ILE A C 1
ATOM 889 O O . ILE A 1 110 ? -4.938 -0.66 20.172 1 95.44 110 ILE A O 1
ATOM 893 N N . SER A 1 111 ? -3.594 1.088 20.047 1 97.31 111 SER A N 1
ATOM 894 C CA . SER A 1 111 ? -2.674 0.622 21.078 1 97.31 111 SER A CA 1
ATOM 895 C C . SER A 1 111 ? -2.172 1.778 21.938 1 97.31 111 SER A C 1
ATOM 897 O O . SER A 1 111 ? -2.475 2.941 21.656 1 97.31 111 SER A O 1
ATOM 899 N N . TRP A 1 112 ? -1.521 1.45 23.031 1 98.06 112 TRP A N 1
ATOM 900 C CA . TRP A 1 112 ? -0.758 2.35 23.891 1 98.06 112 TRP A CA 1
ATOM 901 C C . TRP A 1 112 ? -1.64 3.475 24.422 1 98.06 112 TRP A C 1
ATOM 903 O O . TRP A 1 112 ? -1.219 4.633 24.469 1 98.06 112 TRP A O 1
ATOM 913 N N . ASP A 1 113 ? -2.891 3.273 24.672 1 96.5 113 ASP A N 1
ATOM 914 C CA . ASP A 1 113 ? -3.859 4.207 25.25 1 96.5 113 ASP A CA 1
ATOM 915 C C . ASP A 1 113 ? -4.094 5.395 24.312 1 96.5 113 ASP A C 1
ATOM 917 O O . ASP A 1 113 ? -4.359 6.508 24.766 1 96.5 113 ASP A O 1
ATOM 921 N N . SER A 1 114 ? -3.873 5.129 23 1 96.06 114 SER A N 1
ATOM 922 C CA . SER A 1 114 ? -4.195 6.172 22.031 1 96.06 114 SER A CA 1
ATOM 923 C C . SER A 1 114 ? -5.672 6.551 22.094 1 96.06 114 SER A C 1
ATOM 925 O O . SER A 1 114 ? -6.531 5.684 22.266 1 96.06 114 SER A O 1
ATOM 927 N N . ALA A 1 115 ? -5.941 7.84 21.938 1 94.31 115 ALA A N 1
ATOM 928 C CA . ALA A 1 115 ? -7.309 8.344 22.031 1 94.31 115 ALA A CA 1
ATOM 929 C C . ALA A 1 115 ? -8.141 7.902 20.828 1 94.31 115 ALA A C 1
ATOM 931 O O . ALA A 1 115 ? -9.367 7.773 20.922 1 94.31 115 ALA A O 1
ATOM 932 N N . ARG A 1 116 ? -7.465 7.734 19.703 1 92.94 116 ARG A N 1
ATOM 933 C CA . ARG A 1 116 ? -8.117 7.309 18.469 1 92.94 116 ARG A CA 1
ATOM 934 C C . ARG A 1 116 ? -7.184 6.449 17.625 1 92.94 116 ARG A C 1
ATOM 936 O O . ARG A 1 116 ? -5.973 6.418 17.859 1 92.94 116 ARG A O 1
ATOM 943 N N . ALA A 1 117 ? -7.844 5.734 16.672 1 94 117 ALA A N 1
ATOM 944 C CA . ALA A 1 117 ? -7.023 5.016 15.703 1 94 117 ALA A CA 1
ATOM 945 C C . ALA A 1 117 ? -6.27 5.984 14.797 1 94 117 ALA A C 1
ATOM 947 O O . ALA A 1 117 ? -6.852 6.949 14.289 1 94 117 ALA A O 1
ATOM 948 N N . ARG A 1 118 ? -5.012 5.738 14.711 1 96.38 118 ARG A N 1
ATOM 949 C CA . ARG A 1 118 ? -4.148 6.562 13.875 1 96.38 118 ARG A CA 1
ATOM 950 C C . ARG A 1 118 ? -3.445 5.719 12.812 1 96.38 118 ARG A C 1
ATOM 952 O O . ARG A 1 118 ? -3.188 4.531 13.031 1 96.38 118 ARG A O 1
ATOM 959 N N . ASN A 1 119 ? -3.193 6.309 11.648 1 96.31 119 ASN A N 1
ATOM 960 C CA . ASN A 1 119 ? -2.576 5.559 10.562 1 96.31 119 ASN A CA 1
ATOM 961 C C . ASN A 1 119 ? -1.524 6.387 9.836 1 96.31 119 ASN A C 1
ATOM 963 O O . ASN A 1 119 ? -1.438 7.602 10.031 1 96.31 119 ASN A O 1
ATOM 967 N N . ALA A 1 120 ? -0.662 5.754 9.102 1 98.38 120 ALA A N 1
ATOM 968 C CA . ALA A 1 120 ? 0.281 6.332 8.148 1 98.38 120 ALA A CA 1
ATOM 969 C C . ALA A 1 120 ? 0.084 5.746 6.75 1 98.38 120 ALA A C 1
ATOM 971 O O . ALA A 1 120 ? -0.128 4.539 6.602 1 98.38 120 ALA A O 1
ATOM 972 N N . ASN A 1 121 ? 0.015 6.641 5.77 1 98.56 121 ASN A N 1
ATOM 973 C CA . ASN A 1 121 ? 0.037 6.254 4.363 1 98.56 121 ASN A CA 1
ATOM 974 C C . ASN A 1 121 ? 1.357 6.629 3.697 1 98.56 121 ASN A C 1
ATOM 976 O O . ASN A 1 121 ? 1.962 7.645 4.039 1 98.56 121 ASN A O 1
ATOM 980 N N . TRP A 1 122 ? 1.786 5.816 2.783 1 98.81 122 TRP A N 1
ATOM 981 C CA . TRP A 1 122 ? 3.004 6.176 2.066 1 98.81 122 TRP A CA 1
ATOM 982 C C . TRP A 1 122 ? 2.9 5.801 0.592 1 98.81 122 TRP A C 1
ATOM 984 O O . TRP A 1 122 ? 2.16 4.883 0.229 1 98.81 122 TRP A O 1
ATOM 994 N N . VAL A 1 123 ? 3.557 6.59 -0.226 1 98.81 123 VAL A N 1
ATOM 995 C CA . VAL A 1 123 ? 3.701 6.328 -1.653 1 98.81 123 VAL A CA 1
ATOM 996 C C . VAL A 1 123 ? 5.176 6.406 -2.047 1 98.81 123 VAL A C 1
ATOM 998 O O . VAL A 1 123 ? 5.934 7.199 -1.485 1 98.81 123 VAL A O 1
ATOM 1001 N N . ARG A 1 124 ? 5.582 5.516 -2.879 1 98.75 124 ARG A N 1
ATOM 1002 C CA . ARG A 1 124 ? 6.844 5.613 -3.607 1 98.75 124 ARG A CA 1
ATOM 1003 C C . ARG A 1 124 ? 6.617 6.125 -5.027 1 98.75 124 ARG A C 1
ATOM 1005 O O . ARG A 1 124 ? 5.883 5.504 -5.805 1 98.75 124 ARG A O 1
ATOM 1012 N N . LEU A 1 125 ? 7.27 7.223 -5.352 1 98.81 125 LEU A N 1
ATOM 1013 C CA . LEU A 1 125 ? 7.012 7.922 -6.605 1 98.81 125 LEU A CA 1
ATOM 1014 C C . LEU A 1 125 ? 8.273 8 -7.453 1 98.81 125 LEU A C 1
ATOM 1016 O O . LEU A 1 125 ? 9.383 8.102 -6.918 1 98.81 125 LEU A O 1
ATOM 1020 N N . LYS A 1 126 ? 8.094 7.906 -8.711 1 98.56 126 LYS A N 1
ATOM 1021 C CA . LYS A 1 126 ? 9.141 8.219 -9.68 1 98.56 126 LYS A CA 1
ATOM 1022 C C . LYS A 1 126 ? 8.812 9.5 -10.445 1 98.56 126 LYS A C 1
ATOM 1024 O O . LYS A 1 126 ? 7.754 9.609 -11.07 1 98.56 126 LYS A O 1
ATOM 1029 N N . ASP A 1 127 ? 9.68 10.461 -10.336 1 98.56 127 ASP A N 1
ATOM 1030 C CA . ASP A 1 127 ? 9.539 11.688 -11.109 1 98.56 127 ASP A CA 1
ATOM 1031 C C . ASP A 1 127 ? 9.836 11.445 -12.586 1 98.56 127 ASP A C 1
ATOM 1033 O O . ASP A 1 127 ? 10.969 11.125 -12.953 1 98.56 127 ASP A O 1
ATOM 1037 N N . ARG A 1 128 ? 8.875 11.617 -13.445 1 97.5 128 ARG A N 1
ATOM 1038 C CA . ARG A 1 128 ? 9.008 11.32 -14.867 1 97.5 128 ARG A CA 1
ATOM 1039 C C . ARG A 1 128 ? 9.992 12.281 -15.539 1 97.5 128 ARG A C 1
ATOM 1041 O O . ARG A 1 128 ? 10.539 11.977 -16.594 1 97.5 128 ARG A O 1
ATOM 1048 N N . HIS A 1 129 ? 10.211 13.398 -14.945 1 96.38 129 HIS A N 1
ATOM 1049 C CA . HIS A 1 129 ? 11.07 14.414 -15.547 1 96.38 129 HIS A CA 1
ATOM 1050 C C . HIS A 1 129 ? 12.539 14.039 -15.414 1 96.38 129 HIS A C 1
ATOM 1052 O O . HIS A 1 129 ? 13.32 14.25 -16.344 1 96.38 129 HIS A O 1
ATOM 1058 N N . ASN A 1 130 ? 12.93 13.484 -14.297 1 96.69 130 ASN A N 1
ATOM 1059 C CA . ASN A 1 130 ? 14.352 13.25 -14.094 1 96.69 130 ASN A CA 1
ATOM 1060 C C . ASN A 1 130 ? 14.633 11.82 -13.633 1 96.69 130 ASN A C 1
ATOM 1062 O O . ASN A 1 130 ? 15.781 11.453 -13.414 1 96.69 130 ASN A O 1
ATOM 1066 N N . GLY A 1 131 ? 13.625 11.055 -13.375 1 97.31 131 GLY A N 1
ATOM 1067 C CA . GLY A 1 131 ? 13.797 9.648 -13.039 1 97.31 131 GLY A CA 1
ATOM 1068 C C . GLY A 1 131 ? 14.016 9.414 -11.555 1 97.31 131 GLY A C 1
ATOM 1069 O O . GLY A 1 131 ? 14.117 8.266 -11.117 1 97.31 131 GLY A O 1
ATOM 1070 N N . LEU A 1 132 ? 13.992 10.469 -10.727 1 97.69 132 LEU A N 1
ATOM 1071 C CA . LEU A 1 132 ? 14.211 10.32 -9.289 1 97.69 132 LEU A CA 1
ATOM 1072 C C . LEU A 1 132 ? 13.086 9.523 -8.641 1 97.69 132 LEU A C 1
ATOM 1074 O O . LEU A 1 132 ? 11.906 9.805 -8.875 1 97.69 132 LEU A O 1
ATOM 1078 N N . GLU A 1 133 ? 13.484 8.539 -7.875 1 98 133 GLU A N 1
ATOM 1079 C CA . GLU A 1 133 ? 12.523 7.789 -7.062 1 98 133 GLU A CA 1
ATOM 1080 C C . GLU A 1 133 ? 12.641 8.164 -5.59 1 98 133 GLU A C 1
ATOM 1082 O O . GLU A 1 133 ? 13.742 8.32 -5.066 1 98 133 GLU A O 1
ATOM 1087 N N . PHE A 1 134 ? 11.547 8.359 -4.918 1 98.69 134 PHE A N 1
ATOM 1088 C CA . PHE A 1 134 ? 11.539 8.719 -3.506 1 98.69 134 PHE A CA 1
ATOM 1089 C C . PHE A 1 134 ? 10.234 8.297 -2.846 1 98.69 134 PHE A C 1
ATOM 1091 O O . PHE A 1 134 ? 9.273 7.93 -3.529 1 98.69 134 PHE A O 1
ATOM 1098 N N . ARG A 1 135 ? 10.266 8.305 -1.53 1 98.75 135 ARG A N 1
ATOM 1099 C CA . ARG A 1 135 ? 9.109 7.879 -0.744 1 98.75 135 ARG A CA 1
ATOM 1100 C C . ARG A 1 135 ? 8.547 9.039 0.074 1 98.75 135 ARG A C 1
ATOM 1102 O O . ARG A 1 135 ? 9.305 9.836 0.626 1 98.75 135 ARG A O 1
ATOM 1109 N N . VAL A 1 136 ? 7.211 9.117 0.09 1 98.94 136 VAL A N 1
ATOM 1110 C CA . VAL A 1 136 ? 6.516 10.094 0.926 1 98.94 136 VAL A CA 1
ATOM 1111 C C . VAL A 1 136 ? 5.637 9.367 1.942 1 98.94 136 VAL A C 1
ATOM 1113 O O . VAL A 1 136 ? 4.852 8.492 1.579 1 98.94 136 VAL A O 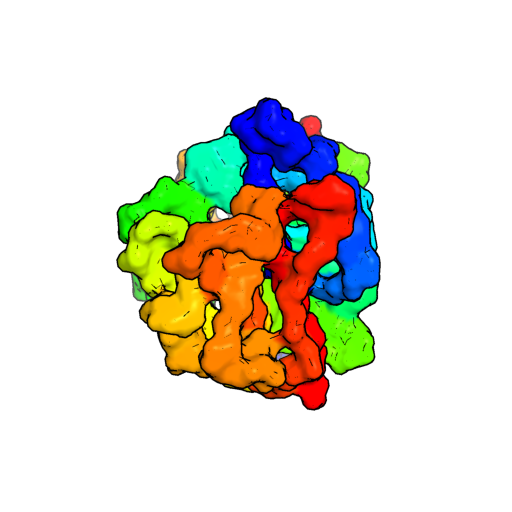1
ATOM 1116 N N . VAL A 1 137 ? 5.789 9.734 3.213 1 98.94 137 VAL A N 1
ATOM 1117 C CA . VAL A 1 137 ? 4.953 9.211 4.285 1 98.94 137 VAL A CA 1
ATOM 1118 C C . VAL A 1 137 ? 4.133 10.336 4.902 1 98.94 137 VAL A C 1
ATOM 1120 O O . VAL A 1 137 ? 4.66 11.406 5.207 1 98.94 137 VAL A O 1
ATOM 1123 N N . ASN A 1 138 ? 2.844 10.148 4.965 1 98.94 138 ASN A N 1
ATOM 1124 C CA . ASN A 1 138 ? 1.915 11.078 5.602 1 98.94 138 ASN A CA 1
ATOM 1125 C C . ASN A 1 138 ? 1.271 10.461 6.84 1 98.94 138 ASN A C 1
ATOM 1127 O O . ASN A 1 138 ? 0.794 9.328 6.797 1 98.94 138 ASN A O 1
ATOM 1131 N N . LEU A 1 139 ? 1.324 11.195 7.996 1 98.75 139 LEU A N 1
ATOM 1132 C CA . LEU A 1 139 ? 0.793 10.609 9.219 1 98.75 139 LEU A CA 1
ATOM 1133 C C . LEU A 1 139 ? 0.038 11.656 10.039 1 98.75 139 LEU A C 1
ATOM 1135 O O . LEU A 1 139 ? 0.077 12.844 9.719 1 98.75 139 LEU A O 1
ATOM 1139 N N . HIS A 1 140 ? -0.722 11.281 11.008 1 98.38 140 HIS A N 1
ATOM 1140 C CA . HIS A 1 140 ? -1.404 12.047 12.047 1 98.38 140 HIS A CA 1
ATOM 1141 C C . HIS A 1 140 ? -1.349 11.32 13.391 1 98.38 140 HIS A C 1
ATOM 1143 O O . HIS A 1 140 ? -2.02 10.305 13.578 1 98.38 140 HIS A O 1
ATOM 1149 N N . LEU A 1 141 ? -0.521 11.852 14.328 1 98.44 141 LEU A N 1
ATOM 1150 C CA . LEU A 1 141 ? -0.279 11.148 15.578 1 98.44 141 LEU A CA 1
ATOM 1151 C C . LEU A 1 141 ? -1.391 11.438 16.594 1 98.44 141 LEU A C 1
ATOM 1153 O O . LEU A 1 141 ? -2.236 12.305 16.359 1 98.44 141 LEU A O 1
ATOM 1157 N N . ASP A 1 142 ? -1.372 10.68 17.656 1 97.19 142 ASP A N 1
ATOM 1158 C CA . ASP A 1 142 ? -2.326 10.859 18.75 1 97.19 142 ASP A CA 1
ATOM 1159 C C . ASP A 1 142 ? -2.262 12.281 19.312 1 97.19 142 ASP A C 1
ATOM 1161 O O . ASP A 1 142 ? -1.198 12.898 19.312 1 97.19 142 ASP A O 1
ATOM 1165 N N . HIS A 1 143 ? -3.393 12.703 19.781 1 95.38 143 HIS A N 1
ATOM 1166 C CA . HIS A 1 143 ? -3.422 14.078 20.266 1 95.38 143 HIS A CA 1
ATOM 1167 C C . HIS A 1 143 ? -3.492 14.141 21.781 1 95.38 143 HIS A C 1
ATOM 1169 O O . HIS A 1 143 ? -3.496 15.227 22.359 1 95.38 143 HIS A O 1
ATOM 1175 N N . VAL A 1 144 ? -3.523 13.016 22.422 1 96.06 144 VAL A N 1
ATOM 1176 C CA . VAL A 1 144 ? -3.752 13.031 23.859 1 96.06 144 VAL A CA 1
ATOM 1177 C C . VAL A 1 144 ? -2.551 12.414 24.578 1 96.06 144 VAL A C 1
ATOM 1179 O O . VAL A 1 144 ? -1.814 13.117 25.281 1 96.06 144 VAL A O 1
ATOM 1182 N N . ALA A 1 145 ? -2.236 11.164 24.297 1 97.75 145 ALA A N 1
ATOM 1183 C CA . ALA A 1 145 ? -1.293 10.391 25.109 1 97.75 145 ALA A CA 1
ATOM 1184 C C . ALA A 1 145 ? 0.13 10.539 24.578 1 97.75 145 ALA A C 1
ATOM 1186 O O . ALA A 1 145 ? 0.431 10.117 23.453 1 97.75 145 ALA A O 1
ATOM 1187 N N . GLN A 1 146 ? 1.009 11.07 25.438 1 98.06 146 GLN A N 1
ATOM 1188 C CA . GLN A 1 146 ? 2.408 11.25 25.062 1 98.06 146 GLN A CA 1
ATOM 1189 C C . GLN A 1 146 ? 3.066 9.922 24.719 1 98.06 146 GLN A C 1
ATOM 1191 O O . GLN A 1 146 ? 3.785 9.82 23.719 1 98.06 146 GLN A O 1
ATOM 1196 N N . THR A 1 147 ? 2.789 8.938 25.531 1 98.5 147 THR A N 1
ATOM 1197 C CA . THR A 1 147 ? 3.355 7.617 25.281 1 98.5 147 THR A CA 1
ATOM 1198 C C . THR A 1 147 ? 2.904 7.07 23.938 1 98.5 147 THR A C 1
ATOM 1200 O O . THR A 1 147 ? 3.701 6.488 23.203 1 98.5 147 THR A O 1
ATOM 1203 N N . ALA A 1 148 ? 1.649 7.258 23.625 1 98.5 148 ALA A N 1
ATOM 1204 C CA . ALA A 1 148 ? 1.136 6.816 22.328 1 98.5 148 ALA A CA 1
ATOM 1205 C C . ALA A 1 148 ? 1.875 7.5 21.188 1 98.5 148 ALA A C 1
ATOM 1207 O O . ALA A 1 148 ? 2.297 6.84 20.234 1 98.5 148 ALA A O 1
ATOM 1208 N N . LYS A 1 149 ? 2.086 8.773 21.328 1 98.75 149 LYS A N 1
ATOM 1209 C CA . LYS A 1 149 ? 2.785 9.523 20.281 1 98.75 149 LYS A CA 1
ATOM 1210 C C . LYS A 1 149 ? 4.199 8.992 20.078 1 98.75 149 LYS A C 1
ATOM 1212 O O . LYS A 1 149 ? 4.641 8.805 18.938 1 98.75 149 LYS A O 1
ATOM 1217 N N . GLU A 1 150 ? 4.84 8.758 21.156 1 98.88 150 GLU A N 1
ATOM 1218 C CA . GLU A 1 150 ? 6.223 8.289 21.078 1 98.88 150 GLU A CA 1
ATOM 1219 C C . GLU A 1 150 ? 6.297 6.902 20.438 1 98.88 150 GLU A C 1
ATOM 1221 O O . GLU A 1 150 ? 7.172 6.645 19.609 1 98.88 150 GLU A O 1
ATOM 1226 N N . LYS A 1 151 ? 5.383 6.004 20.812 1 98.88 151 LYS A N 1
ATOM 1227 C CA . LYS A 1 151 ? 5.371 4.66 20.234 1 98.88 151 LYS A CA 1
ATOM 1228 C C . LYS A 1 151 ? 4.965 4.691 18.766 1 98.88 151 LYS A C 1
ATOM 1230 O O . LYS A 1 151 ? 5.523 3.959 17.953 1 98.88 151 LYS A O 1
ATOM 1235 N N . GLN A 1 152 ? 4.055 5.52 18.453 1 98.88 152 GLN A N 1
ATOM 1236 C CA . GLN A 1 152 ? 3.588 5.652 17.078 1 98.88 152 GLN A CA 1
ATOM 1237 C C . GLN A 1 152 ? 4.703 6.156 16.172 1 98.88 152 GLN A C 1
ATOM 1239 O O . GLN A 1 152 ? 4.949 5.582 15.102 1 98.88 152 GLN A O 1
ATOM 1244 N N . ILE A 1 153 ? 5.383 7.219 16.594 1 98.94 153 ILE A N 1
ATOM 1245 C CA . ILE A 1 153 ? 6.438 7.758 15.742 1 98.94 153 ILE A CA 1
ATOM 1246 C C . ILE A 1 153 ? 7.602 6.777 15.672 1 98.94 153 ILE A C 1
ATOM 1248 O O . ILE A 1 153 ? 8.258 6.648 14.633 1 98.94 153 ILE A O 1
ATOM 1252 N N . SER A 1 154 ? 7.871 6.086 16.781 1 98.88 154 SER A N 1
ATOM 1253 C CA . SER A 1 154 ? 8.914 5.07 16.766 1 98.88 154 SER A CA 1
ATOM 1254 C C . SER A 1 154 ? 8.609 3.971 15.75 1 98.88 154 SER A C 1
ATOM 1256 O O . SER A 1 154 ? 9.508 3.477 15.07 1 98.88 154 SER A O 1
ATOM 1258 N N . LEU A 1 155 ? 7.387 3.588 15.664 1 98.69 155 LEU A N 1
ATOM 1259 C CA . LEU A 1 155 ? 6.965 2.611 14.672 1 98.69 155 LEU A CA 1
ATOM 1260 C C . LEU A 1 155 ? 7.254 3.115 13.258 1 98.69 155 LEU A C 1
ATOM 1262 O O . LEU A 1 155 ? 7.781 2.375 12.43 1 98.69 155 LEU A O 1
ATOM 1266 N N . VAL A 1 156 ? 6.969 4.371 12.969 1 98.81 156 VAL A N 1
ATOM 1267 C CA . VAL A 1 156 ? 7.199 4.969 11.664 1 98.81 156 VAL A CA 1
ATOM 1268 C C . VAL A 1 156 ? 8.695 5 11.367 1 98.81 156 VAL A C 1
ATOM 1270 O O . VAL A 1 156 ? 9.125 4.707 10.242 1 98.81 156 VAL A O 1
ATOM 1273 N N . MET A 1 157 ? 9.492 5.352 12.391 1 98.75 157 MET A N 1
ATOM 1274 C CA . MET A 1 157 ? 10.938 5.398 12.203 1 98.75 157 MET A CA 1
ATOM 1275 C C . MET A 1 157 ? 11.5 4.012 11.898 1 98.75 157 MET A C 1
ATOM 1277 O O .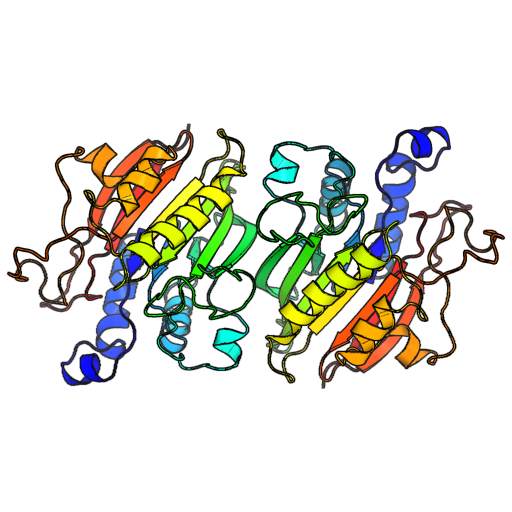 MET A 1 157 ? 12.336 3.855 11.008 1 98.75 157 MET A O 1
ATOM 1281 N N . GLU A 1 158 ? 11.031 3.047 12.641 1 98 158 GLU A N 1
ATOM 1282 C CA . GLU A 1 158 ? 11.492 1.678 12.422 1 98 158 GLU A CA 1
ATOM 1283 C C . GLU A 1 158 ? 11.125 1.186 11.031 1 98 158 GLU A C 1
ATOM 1285 O O . GLU A 1 158 ? 11.945 0.581 10.344 1 98 158 GLU A O 1
ATOM 1290 N N . GLU A 1 159 ? 9.961 1.44 10.656 1 98 159 GLU A N 1
ATOM 1291 C CA . GLU A 1 159 ? 9.5 1.048 9.328 1 98 159 GLU A CA 1
ATOM 1292 C C . GLU A 1 159 ? 10.289 1.764 8.234 1 98 159 GLU A C 1
ATOM 1294 O O . GLU A 1 159 ? 10.695 1.146 7.25 1 98 159 GLU A O 1
ATOM 1299 N N . SER A 1 160 ? 10.555 3.027 8.359 1 98.19 160 SER A N 1
ATOM 1300 C CA . SER A 1 160 ? 11.234 3.844 7.355 1 98.19 160 SER A CA 1
ATOM 1301 C C . SER A 1 160 ? 12.711 3.494 7.266 1 98.19 160 SER A C 1
ATOM 1303 O O . SER A 1 160 ? 13.32 3.619 6.199 1 98.19 160 SER A O 1
ATOM 1305 N N . LYS A 1 161 ? 13.25 3.059 8.328 1 97.38 161 LYS A N 1
ATOM 1306 C CA . LYS A 1 161 ? 14.68 2.805 8.414 1 97.38 161 LYS A CA 1
ATOM 1307 C C . LYS A 1 161 ? 15.078 1.594 7.57 1 97.38 161 LYS A C 1
ATOM 1309 O O . LYS A 1 161 ? 16.266 1.364 7.316 1 97.38 161 LYS A O 1
ATOM 1314 N N . GLN A 1 162 ? 14.141 0.867 7.082 1 96.56 162 GLN A N 1
ATOM 1315 C CA . GLN A 1 162 ? 14.422 -0.319 6.281 1 96.56 162 GLN A CA 1
ATOM 1316 C C . GLN A 1 162 ? 15.016 0.06 4.926 1 96.56 162 GLN A C 1
ATOM 1318 O O . GLN A 1 162 ? 15.625 -0.776 4.254 1 96.56 162 GLN A O 1
ATOM 1323 N N . TYR A 1 163 ? 14.797 1.241 4.504 1 96.94 163 TYR A N 1
ATOM 1324 C CA . TYR A 1 163 ? 15.32 1.682 3.219 1 96.94 163 TYR A CA 1
ATOM 1325 C C . TYR A 1 163 ? 16.797 2.047 3.332 1 96.94 163 TYR A C 1
ATOM 1327 O O . TYR A 1 163 ? 17.25 2.492 4.387 1 96.94 163 TYR A O 1
ATOM 1335 N N . PRO A 1 164 ? 17.516 1.881 2.246 1 95.62 164 PRO A N 1
ATOM 1336 C CA . PRO A 1 164 ? 18.906 2.338 2.256 1 95.62 164 PRO A CA 1
ATOM 1337 C C . PRO A 1 164 ? 19.047 3.816 2.613 1 95.62 164 PRO A C 1
ATOM 1339 O O . PRO A 1 164 ? 18.172 4.617 2.268 1 95.62 164 PRO A O 1
ATOM 1342 N N . LYS A 1 165 ? 20.156 4.148 3.199 1 94.19 165 LYS A N 1
ATOM 1343 C CA . LYS A 1 165 ? 20.391 5.52 3.637 1 94.19 165 LYS A CA 1
ATOM 1344 C C . LYS A 1 165 ? 20.359 6.488 2.457 1 94.19 165 LYS A C 1
ATOM 1346 O O . LYS A 1 165 ? 20.016 7.664 2.623 1 94.19 165 LYS A O 1
ATOM 1351 N N . SER A 1 166 ? 20.641 5.957 1.32 1 94.88 166 SER A N 1
ATOM 1352 C CA . SER A 1 166 ? 20.719 6.809 0.137 1 94.88 166 SER A CA 1
ATOM 1353 C C . SER A 1 166 ? 19.344 6.992 -0.497 1 94.88 166 SER A C 1
ATOM 1355 O O . SER A 1 166 ? 19.156 7.844 -1.369 1 94.88 166 SER A O 1
ATOM 1357 N N . PHE A 1 167 ? 18.359 6.195 -0.088 1 97.56 167 PHE A N 1
ATOM 1358 C CA . PHE A 1 167 ? 17.031 6.301 -0.688 1 97.56 167 PHE A CA 1
ATOM 1359 C C . PHE A 1 167 ? 16.266 7.48 -0.103 1 97.56 167 PHE A C 1
ATOM 1361 O O . PHE A 1 167 ? 15.938 7.488 1.087 1 97.56 167 PHE A O 1
ATOM 1368 N N . PRO A 1 168 ? 15.953 8.492 -0.894 1 98.44 168 PRO A N 1
ATOM 1369 C CA . PRO A 1 168 ? 15.336 9.711 -0.362 1 98.44 168 PRO A CA 1
ATOM 1370 C C . PRO A 1 168 ? 13.891 9.484 0.095 1 98.44 168 PRO A C 1
ATOM 1372 O O . PRO A 1 168 ? 13.125 8.789 -0.576 1 98.44 168 PRO A O 1
ATOM 1375 N N . GLN A 1 169 ? 13.539 10.094 1.257 1 98.81 169 GLN A N 1
ATOM 1376 C CA . GLN A 1 169 ? 12.195 10.023 1.817 1 98.81 169 GLN A CA 1
ATOM 1377 C C . GLN A 1 169 ? 11.742 11.391 2.326 1 98.81 169 GLN A C 1
ATOM 1379 O O . GLN A 1 169 ? 12.57 12.25 2.633 1 98.81 169 GLN A O 1
ATOM 1384 N N . ILE A 1 170 ? 10.484 11.602 2.289 1 98.94 170 ILE A N 1
ATOM 1385 C CA . ILE A 1 170 ? 9.828 12.766 2.869 1 98.94 170 ILE A CA 1
ATOM 1386 C C . ILE A 1 170 ? 8.75 12.32 3.855 1 98.94 170 ILE A C 1
ATOM 1388 O O . ILE A 1 170 ? 7.996 11.383 3.576 1 98.94 170 ILE A O 1
ATOM 1392 N N . LEU A 1 171 ? 8.734 12.867 5.043 1 98.94 171 LEU A N 1
ATOM 1393 C CA . LEU A 1 171 ? 7.762 12.609 6.102 1 98.94 171 LEU A CA 1
ATOM 1394 C C . LEU A 1 171 ? 6.98 13.875 6.438 1 98.94 171 LEU A C 1
ATOM 1396 O O . LEU A 1 171 ? 7.562 14.883 6.844 1 98.94 171 LEU A O 1
ATOM 1400 N N . ILE A 1 172 ? 5.668 13.789 6.227 1 98.88 172 ILE A N 1
ATOM 1401 C CA . ILE A 1 172 ? 4.859 14.984 6.426 1 98.88 172 ILE A CA 1
ATOM 1402 C C . ILE A 1 172 ? 3.67 14.664 7.328 1 98.88 172 ILE A C 1
ATOM 1404 O O . ILE A 1 172 ? 3.289 13.5 7.465 1 98.88 172 ILE A O 1
ATOM 1408 N N . GLY A 1 173 ? 3.152 15.688 8.008 1 98.81 173 GLY A N 1
ATOM 1409 C CA . GLY A 1 173 ? 1.876 15.484 8.672 1 98.81 173 GLY A CA 1
ATOM 1410 C C . GLY A 1 173 ? 1.736 16.281 9.953 1 98.81 173 GLY A C 1
ATOM 1411 O O . GLY A 1 173 ? 2.459 17.266 10.164 1 98.81 173 GLY A O 1
ATOM 1412 N N . ASP A 1 174 ? 0.697 15.969 10.695 1 98.56 174 ASP A N 1
ATOM 1413 C CA . ASP A 1 174 ? 0.406 16.5 12.023 1 98.56 174 ASP A CA 1
ATOM 1414 C C . ASP A 1 174 ? 0.934 15.578 13.117 1 98.56 174 ASP A C 1
ATOM 1416 O O . ASP A 1 174 ? 0.363 14.508 13.359 1 98.56 174 ASP A O 1
ATOM 1420 N N . PHE A 1 175 ? 1.945 16.078 13.789 1 98.62 175 PHE A N 1
ATOM 1421 C CA . PHE A 1 175 ? 2.641 15.25 14.766 1 98.62 175 PHE A CA 1
ATOM 1422 C C . PHE A 1 175 ? 2.045 15.422 16.156 1 98.62 175 PHE A C 1
ATOM 1424 O O . PHE A 1 175 ? 2.396 14.695 17.078 1 98.62 175 PHE A O 1
ATOM 1431 N N . ASN A 1 176 ? 1.199 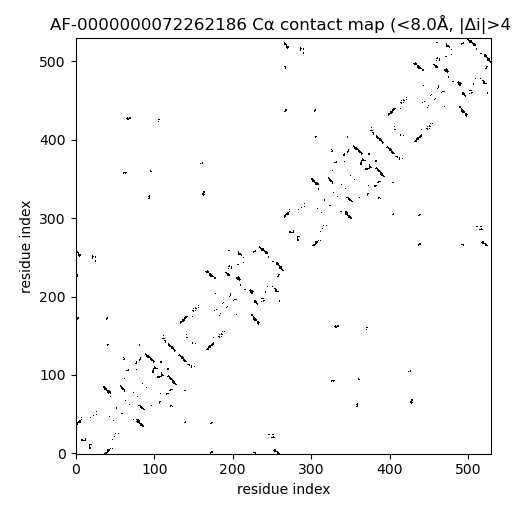16.359 16.328 1 97.62 176 ASN A N 1
ATOM 1432 C CA . ASN A 1 176 ? 0.626 16.719 17.625 1 97.62 176 ASN A CA 1
ATOM 1433 C C . ASN A 1 176 ? 1.706 16.859 18.688 1 97.62 176 ASN A C 1
ATOM 1435 O O . ASN A 1 176 ? 1.516 16.438 19.828 1 97.62 176 ASN A O 1
ATOM 1439 N N . ALA A 1 177 ? 2.822 17.328 18.266 1 97.19 177 ALA A N 1
ATOM 1440 C CA . ALA A 1 177 ? 3.986 17.547 19.125 1 97.19 177 ALA A CA 1
ATOM 1441 C C . ALA A 1 177 ? 4.828 18.719 18.625 1 97.19 177 ALA A C 1
ATOM 1443 O O . ALA A 1 177 ? 5.066 18.859 17.422 1 97.19 177 ALA A O 1
ATOM 1444 N N . SER A 1 178 ? 5.254 19.516 19.547 1 95.19 178 SER A N 1
ATOM 1445 C CA . SER A 1 178 ? 6.066 20.672 19.172 1 95.19 178 SER A CA 1
ATOM 1446 C C . SER A 1 178 ? 7.523 20.281 18.969 1 95.19 178 SER A C 1
ATOM 1448 O O . SER A 1 178 ? 7.91 19.141 19.234 1 95.19 178 SER A O 1
ATOM 1450 N N . MET A 1 179 ? 8.289 21.234 18.531 1 93.69 179 MET A N 1
ATOM 1451 C CA . MET A 1 179 ? 9.68 21.031 18.141 1 93.69 179 MET A CA 1
ATOM 1452 C C . MET A 1 179 ? 10.5 20.484 19.297 1 93.69 179 MET A C 1
ATOM 1454 O O . MET A 1 179 ? 11.445 19.719 19.109 1 93.69 179 MET A O 1
ATOM 1458 N N . GLU A 1 180 ? 10.125 20.797 20.531 1 93.56 180 GLU A N 1
ATOM 1459 C CA . GLU A 1 180 ? 10.914 20.422 21.703 1 93.56 180 GLU A CA 1
ATOM 1460 C C . GLU A 1 180 ? 10.461 19.078 22.266 1 93.56 180 GLU A C 1
ATOM 1462 O O . GLU A 1 180 ? 11.117 18.516 23.141 1 93.56 180 GLU A O 1
ATOM 1467 N N . ASN A 1 181 ? 9.359 18.641 21.75 1 96.69 181 ASN A N 1
ATOM 1468 C CA . ASN A 1 181 ? 8.773 17.406 22.266 1 96.69 181 ASN A CA 1
ATOM 1469 C C . ASN A 1 181 ? 9.633 16.203 21.938 1 96.69 181 ASN A C 1
ATOM 1471 O O . ASN A 1 181 ? 10.25 16.141 20.875 1 96.69 181 ASN A O 1
ATOM 1475 N N . GLN A 1 182 ? 9.617 15.18 22.828 1 98.56 182 GLN A N 1
ATOM 1476 C CA . GLN A 1 182 ? 10.367 13.938 22.656 1 98.56 182 GLN A CA 1
ATOM 1477 C C . GLN A 1 182 ? 10.039 13.281 21.312 1 98.56 182 GLN A C 1
ATOM 1479 O O . GLN A 1 182 ? 10.906 12.68 20.688 1 98.56 182 GLN A O 1
ATOM 1484 N N . VAL A 1 183 ? 8.867 13.414 20.828 1 98.75 183 VAL A N 1
ATOM 1485 C CA . VAL A 1 183 ? 8.422 12.859 19.562 1 98.75 183 VAL A CA 1
ATOM 1486 C C . VAL A 1 183 ? 9.305 13.375 18.422 1 98.75 183 VAL A C 1
ATOM 1488 O O . VAL A 1 183 ? 9.812 12.602 17.609 1 98.75 183 VAL A O 1
ATOM 1491 N N . ILE A 1 184 ? 9.523 14.664 18.406 1 98.31 184 ILE A N 1
ATOM 1492 C CA . ILE A 1 184 ? 10.312 15.289 17.344 1 98.31 184 ILE A CA 1
ATOM 1493 C C . ILE A 1 184 ? 11.789 14.945 17.531 1 98.31 184 ILE A C 1
ATOM 1495 O O . ILE A 1 184 ? 12.516 14.766 16.547 1 98.31 184 ILE A O 1
ATOM 1499 N N . LYS A 1 185 ? 12.195 14.828 18.75 1 98.31 185 LYS A N 1
ATOM 1500 C CA . LYS A 1 185 ? 13.562 14.406 19.016 1 98.31 185 LYS A CA 1
ATOM 1501 C C . LYS A 1 185 ? 13.828 13.016 18.438 1 98.31 185 LYS A C 1
ATOM 1503 O O . LYS A 1 185 ? 14.891 12.758 17.875 1 98.31 185 LYS A O 1
ATOM 1508 N N . ILE A 1 186 ? 12.875 12.102 18.609 1 98.88 186 ILE A N 1
ATOM 1509 C CA . ILE A 1 186 ? 12.992 10.758 18.062 1 98.88 186 ILE A CA 1
ATOM 1510 C C . ILE A 1 186 ? 13.18 10.836 16.547 1 98.88 186 ILE A C 1
ATOM 1512 O O . ILE A 1 186 ? 14.039 10.148 15.992 1 98.88 186 ILE A O 1
ATOM 1516 N N . VAL A 1 187 ? 12.461 11.727 15.852 1 98.81 187 VAL A N 1
ATOM 1517 C CA . VAL A 1 187 ? 12.539 11.883 14.406 1 98.81 187 VAL A CA 1
ATOM 1518 C C . VAL A 1 187 ? 13.93 12.398 14.016 1 98.81 187 VAL A C 1
ATOM 1520 O O . VAL A 1 187 ? 14.594 11.82 13.156 1 98.81 187 VAL A O 1
ATOM 1523 N N . LYS A 1 188 ? 14.328 13.453 14.68 1 98.12 188 LYS A N 1
ATOM 1524 C CA . LYS A 1 188 ? 15.609 14.078 14.367 1 98.12 188 LYS A CA 1
ATOM 1525 C C . LYS A 1 188 ? 16.766 13.133 14.664 1 98.12 188 LYS A C 1
ATOM 1527 O O . LYS A 1 188 ? 17.719 13.039 13.875 1 98.12 188 LYS A O 1
ATOM 1532 N N . ASN A 1 189 ? 16.672 12.422 15.766 1 98.12 189 ASN A N 1
ATOM 1533 C CA . ASN A 1 189 ? 17.719 11.469 16.141 1 98.12 189 ASN A CA 1
ATOM 1534 C C . ASN A 1 189 ? 17.797 10.305 15.164 1 98.12 189 ASN A C 1
ATOM 1536 O O . ASN A 1 189 ? 18.812 9.602 15.094 1 98.12 189 ASN A O 1
ATOM 1540 N N . SER A 1 190 ? 16.719 10.062 14.461 1 98.19 190 SER A N 1
ATOM 1541 C CA . SER A 1 190 ? 16.703 9.008 13.445 1 98.19 190 SER A CA 1
ATOM 1542 C C . SER A 1 190 ? 17.312 9.492 12.141 1 98.19 190 SER A C 1
ATOM 1544 O O . SER A 1 190 ? 17.422 8.727 11.18 1 98.19 190 SER A O 1
ATOM 1546 N N . GLY A 1 191 ? 17.656 10.758 12.016 1 97.69 191 GLY A N 1
ATOM 1547 C CA . GLY A 1 191 ? 18.406 11.25 10.867 1 97.69 191 GLY A CA 1
ATOM 1548 C C . GLY A 1 191 ? 17.578 12.125 9.953 1 97.69 191 GLY A C 1
ATOM 1549 O O . GLY A 1 191 ? 18.047 12.562 8.906 1 97.69 191 GLY A O 1
ATOM 1550 N N . TRP A 1 192 ? 16.344 12.445 10.328 1 98.62 192 TRP A N 1
ATOM 1551 C CA . TRP A 1 192 ? 15.469 13.258 9.5 1 98.62 192 TRP A CA 1
ATOM 1552 C C . TRP A 1 192 ? 15.711 14.742 9.75 1 98.62 192 TRP A C 1
ATOM 1554 O O . TRP A 1 192 ? 15.992 15.156 10.875 1 98.62 192 TRP A O 1
ATOM 1564 N N . VAL A 1 193 ? 15.516 15.539 8.68 1 98.38 193 VAL A N 1
ATOM 1565 C CA . VAL A 1 193 ? 15.797 16.969 8.758 1 98.38 193 VAL A CA 1
ATOM 1566 C C . VAL A 1 193 ? 14.492 17.766 8.617 1 98.38 193 VAL A C 1
ATOM 1568 O O . VAL A 1 193 ? 13.742 17.578 7.66 1 98.38 193 VAL A O 1
ATOM 1571 N N . ASP A 1 194 ? 14.242 18.625 9.594 1 98.31 194 ASP A N 1
ATOM 1572 C CA . ASP A 1 194 ? 13.078 19.5 9.555 1 98.31 194 ASP A CA 1
ATOM 1573 C C . ASP A 1 194 ? 13.266 20.625 8.523 1 98.31 194 ASP A C 1
ATOM 1575 O O . ASP A 1 194 ? 14.156 21.453 8.672 1 98.31 194 ASP A O 1
ATOM 1579 N N . SER A 1 195 ? 12.367 20.672 7.559 1 98.5 195 SER A N 1
ATOM 1580 C CA . SER A 1 195 ? 12.523 21.641 6.48 1 98.5 195 SER A CA 1
ATOM 1581 C C . SER A 1 195 ? 12.461 23.062 7.008 1 98.5 195 SER A C 1
ATOM 1583 O O . SER A 1 195 ? 13.211 23.938 6.555 1 98.5 195 SER A O 1
ATOM 1585 N N . TYR A 1 196 ? 11.531 23.328 7.941 1 98.25 196 TYR A N 1
ATOM 1586 C CA . TYR A 1 196 ? 11.359 24.672 8.469 1 98.25 196 TYR A CA 1
ATOM 1587 C C . TYR A 1 196 ? 12.594 25.109 9.258 1 98.25 196 TYR A C 1
ATOM 1589 O O . TYR A 1 196 ? 13.094 26.219 9.062 1 98.25 196 TYR A O 1
ATOM 1597 N N . ALA A 1 197 ? 13.109 24.266 10.125 1 97.12 197 ALA A N 1
ATOM 1598 C CA . ALA A 1 197 ? 14.297 24.578 10.914 1 97.12 197 ALA A CA 1
ATOM 1599 C C . ALA A 1 197 ? 15.516 24.766 10.016 1 97.12 197 ALA A C 1
ATOM 1601 O O . ALA A 1 197 ? 16.391 25.594 10.305 1 97.12 197 ALA A O 1
ATOM 1602 N N . SER A 1 198 ? 15.57 24 8.992 1 97.31 198 SER A N 1
ATOM 1603 C CA . SER A 1 198 ? 16.688 24.109 8.062 1 97.31 198 SER A CA 1
ATOM 1604 C C . SER A 1 198 ? 16.75 25.484 7.418 1 97.31 198 SER A C 1
ATOM 1606 O O . SER A 1 198 ? 17.844 26 7.156 1 97.31 198 SER A O 1
ATOM 1608 N N . VAL A 1 199 ? 15.625 26.031 7.141 1 98 199 VAL A N 1
ATOM 1609 C CA . VAL A 1 199 ? 15.562 27.297 6.422 1 98 199 VAL A CA 1
ATOM 1610 C C . VAL A 1 199 ? 15.617 28.469 7.41 1 98 199 VAL A C 1
ATOM 1612 O O . VAL A 1 199 ? 16.266 29.484 7.156 1 98 199 VAL A O 1
ATOM 1615 N N . HIS A 1 200 ? 14.93 28.344 8.625 1 97.19 200 HIS A N 1
ATOM 1616 C CA . HIS A 1 200 ? 14.727 29.484 9.508 1 97.19 200 HIS A CA 1
ATOM 1617 C C . HIS A 1 200 ? 15.57 29.359 10.773 1 97.19 200 HIS A C 1
ATOM 1619 O O . HIS A 1 200 ? 15.656 30.312 11.555 1 97.19 200 HIS A O 1
ATOM 1625 N N . GLY A 1 201 ? 16.156 28.172 10.938 1 95.69 201 GLY A N 1
ATOM 1626 C CA . GLY A 1 201 ? 16.969 27.938 12.133 1 95.69 201 GLY A CA 1
ATOM 1627 C C . GLY A 1 201 ? 16.234 27.125 13.188 1 95.69 201 GLY A C 1
ATOM 1628 O O . GLY A 1 201 ? 15 27.125 13.234 1 95.69 201 GLY A O 1
ATOM 1629 N N . GLU A 1 202 ? 16.922 26.516 14.102 1 90.94 202 GLU A N 1
ATOM 1630 C CA . GLU A 1 202 ? 16.391 25.578 15.102 1 90.94 202 GLU A CA 1
ATOM 1631 C C . GLU A 1 202 ? 15.641 26.312 16.203 1 90.94 202 GLU A C 1
ATOM 1633 O O . GLU A 1 202 ? 14.82 25.719 16.906 1 90.94 202 GLU A O 1
ATOM 1638 N N . LYS A 1 203 ? 15.828 27.578 16.344 1 89.5 203 LYS A N 1
ATOM 1639 C CA . LYS A 1 203 ? 15.211 28.344 17.422 1 89.5 203 LYS A CA 1
ATOM 1640 C C . LYS A 1 203 ? 13.828 28.844 17.016 1 89.5 203 LYS A C 1
ATOM 1642 O O . LYS A 1 203 ? 13.031 29.219 17.875 1 89.5 203 LYS A O 1
ATOM 1647 N N . GLU A 1 204 ? 13.609 28.859 15.781 1 85.88 204 GLU A N 1
ATOM 1648 C CA . GLU A 1 204 ? 12.297 29.297 15.297 1 85.88 204 GLU A CA 1
ATOM 1649 C C . GLU A 1 204 ? 11.336 28.125 15.188 1 85.88 204 GLU A C 1
ATOM 1651 O O . GLU A 1 204 ? 11.492 27.25 14.328 1 85.88 204 GLU A O 1
ATOM 1656 N N . ALA A 1 205 ? 10.273 28.125 16.016 1 83.12 205 ALA A N 1
ATOM 1657 C CA . ALA A 1 205 ? 9.359 26.984 16.047 1 83.12 205 ALA A CA 1
ATOM 1658 C C . ALA A 1 205 ? 8.125 27.25 15.195 1 83.12 205 ALA A C 1
ATOM 1660 O O . ALA A 1 205 ? 7.488 26.312 14.703 1 83.12 205 ALA A O 1
ATOM 1661 N N . GLY A 1 206 ? 7.75 28.562 14.961 1 85.31 206 GLY A N 1
ATOM 1662 C CA . GLY A 1 206 ? 6.508 28.922 14.289 1 85.31 206 GLY A CA 1
ATOM 1663 C C . GLY A 1 206 ? 5.273 28.484 15.062 1 85.31 206 GLY A C 1
ATOM 1664 O O . GLY A 1 206 ? 5.355 28.172 16.25 1 85.31 206 GLY A O 1
ATOM 1665 N N . MET A 1 207 ? 4.125 28.641 14.469 1 92 207 MET A N 1
ATOM 1666 C CA . MET A 1 207 ? 2.832 28.219 14.992 1 92 207 MET A CA 1
ATOM 1667 C C . MET A 1 207 ? 1.913 27.766 13.867 1 92 207 MET A C 1
ATOM 1669 O O . MET A 1 207 ? 1.814 28.422 12.836 1 92 207 MET A O 1
ATOM 1673 N N . THR A 1 208 ? 1.274 26.562 14.18 1 95.81 208 THR A N 1
ATOM 1674 C CA . THR A 1 208 ? 0.39 26.109 13.117 1 95.81 208 THR A CA 1
ATOM 1675 C C . THR A 1 208 ? -1.031 25.906 13.641 1 95.81 208 THR A C 1
ATOM 1677 O O . THR A 1 208 ? -1.984 25.875 12.859 1 95.81 208 THR A O 1
ATOM 1680 N N . VAL A 1 209 ? -1.27 25.766 14.883 1 93.56 209 VAL A N 1
ATOM 1681 C CA . VAL A 1 209 ? -2.611 25.609 15.438 1 93.56 209 VAL A CA 1
ATOM 1682 C C . VAL A 1 209 ? -3.139 26.984 15.875 1 93.56 209 VAL A C 1
ATOM 1684 O O . VAL A 1 209 ? -2.457 27.719 16.594 1 93.56 209 VAL A O 1
ATOM 1687 N N . HIS A 1 210 ? -4.387 27.297 15.438 1 92.25 210 HIS A N 1
ATOM 1688 C CA . HIS A 1 210 ? -4.875 28.625 15.742 1 92.25 210 HIS A CA 1
ATOM 1689 C C . HIS A 1 210 ? -6.387 28.641 15.945 1 92.25 210 HIS A C 1
ATOM 1691 O O . HIS A 1 210 ? -6.996 29.703 16.094 1 92.25 210 HIS A O 1
ATOM 1697 N N . SER A 1 211 ? -7.023 27.453 15.883 1 89.62 211 SER A N 1
ATOM 1698 C CA . SER A 1 211 ? -8.43 27.266 16.203 1 89.62 211 SER A CA 1
ATOM 1699 C C . SER A 1 211 ? -9.312 28.266 15.469 1 89.62 211 SER A C 1
ATOM 1701 O O . SER A 1 211 ? -10.219 28.859 16.047 1 89.62 211 SER A O 1
ATOM 1703 N N . PHE A 1 212 ? -8.961 28.609 14.328 1 91 212 PHE A N 1
ATOM 1704 C CA . PHE A 1 212 ? -9.68 29.484 13.414 1 91 212 PHE A CA 1
ATOM 1705 C C . PHE A 1 212 ? -9.578 30.938 13.859 1 91 212 PHE A C 1
ATOM 1707 O O . PHE A 1 212 ? -10.398 31.781 13.453 1 91 212 PHE A O 1
ATOM 1714 N N . LEU A 1 213 ? -8.523 31.266 14.641 1 87.94 213 LEU A N 1
ATOM 1715 C CA . LEU A 1 213 ? -8.383 32.625 15.148 1 87.94 213 LEU A CA 1
ATOM 1716 C C . LEU A 1 213 ? -7.121 33.281 14.586 1 87.94 213 LEU A C 1
ATOM 1718 O O . LEU A 1 213 ? -6.859 34.469 14.852 1 87.94 213 LEU A O 1
ATOM 1722 N N . GLY A 1 214 ? -6.457 32.531 13.812 1 87.25 214 GLY A N 1
ATOM 1723 C CA . GLY A 1 214 ? -5.227 33.062 13.25 1 87.25 214 GLY A CA 1
ATOM 1724 C C . GLY A 1 214 ? -4.273 33.594 14.297 1 87.25 214 GLY A C 1
ATOM 1725 O O . GLY A 1 214 ? -4.016 32.938 15.312 1 87.25 214 GLY A O 1
ATOM 1726 N N . ASP A 1 215 ? -3.711 34.781 13.977 1 80.88 215 ASP A N 1
ATOM 1727 C CA . ASP A 1 215 ? -2.707 35.375 14.836 1 80.88 215 ASP A CA 1
ATOM 1728 C C . ASP A 1 215 ? -3.336 35.906 16.125 1 80.88 215 ASP A C 1
ATOM 1730 O O . ASP A 1 215 ? -2.629 36.219 17.078 1 80.88 215 ASP A O 1
ATOM 1734 N N . ASN A 1 216 ? -4.629 36 16.109 1 78.62 216 ASN A N 1
ATOM 1735 C CA . ASN A 1 216 ? -5.324 36.438 17.312 1 78.62 216 ASN A CA 1
ATOM 1736 C C . ASN A 1 216 ? -5.457 35.312 18.344 1 78.62 216 ASN A C 1
ATOM 1738 O O . ASN A 1 216 ? -5.934 35.562 19.453 1 78.62 216 ASN A O 1
ATOM 1742 N N . PHE A 1 217 ? -5.09 34.219 17.859 1 77.38 217 PHE A N 1
ATOM 1743 C CA . PHE A 1 217 ? -5.137 33.125 18.812 1 77.38 217 PHE A CA 1
ATOM 1744 C C . PHE A 1 217 ? -4.199 33.375 19.984 1 77.38 217 PHE A C 1
ATOM 1746 O O . PHE A 1 217 ? -2.994 33.531 19.797 1 77.38 217 PHE A O 1
ATOM 1753 N N . GLU A 1 218 ? -4.594 33.938 21.219 1 67 218 GLU A N 1
ATOM 1754 C CA . GLU A 1 218 ? -3.852 34.344 22.422 1 67 218 GLU A CA 1
ATOM 1755 C C . GLU A 1 218 ? -3.402 33.094 23.203 1 67 218 GLU A C 1
ATOM 1757 O O . GLU A 1 218 ? -2.59 33.219 24.125 1 67 218 GLU A O 1
ATOM 1762 N N . GLY A 1 219 ? -3.842 32.125 23.094 1 57.31 219 GLY A N 1
ATOM 1763 C CA . GLY A 1 219 ? -3.461 31.062 24 1 57.31 219 GLY A CA 1
ATOM 1764 C C . GLY A 1 219 ? -1.995 30.688 23.906 1 57.31 219 GLY A C 1
ATOM 1765 O O . GLY A 1 219 ? -1.549 30.172 22.875 1 57.31 219 GLY A O 1
ATOM 1766 N N . LYS A 1 220 ? -1.159 31.594 24.625 1 55.56 220 LYS A N 1
ATOM 1767 C CA . LYS A 1 220 ? 0.299 31.594 24.703 1 55.56 220 LYS A CA 1
ATOM 1768 C C . LYS A 1 220 ? 0.853 30.188 24.594 1 55.56 220 LYS A C 1
ATOM 1770 O O . LYS A 1 220 ? 1.792 29.938 23.844 1 55.56 220 LYS A O 1
ATOM 1775 N N . ALA A 1 221 ? 0.488 29.531 25.641 1 50.97 221 ALA A N 1
ATOM 1776 C CA . ALA A 1 221 ? 1.045 28.219 25.969 1 50.97 221 ALA A CA 1
ATOM 1777 C C . ALA A 1 221 ? 0.801 27.219 24.844 1 50.97 221 ALA A C 1
ATOM 1779 O O . ALA A 1 221 ? 1.456 26.188 24.781 1 50.97 221 ALA A O 1
ATOM 1780 N N . ASN A 1 222 ? -0.136 27.703 23.844 1 56.5 222 ASN A N 1
ATOM 1781 C CA . ASN A 1 222 ? -0.658 26.641 22.969 1 56.5 222 ASN A CA 1
ATOM 1782 C C . ASN A 1 222 ? -0.284 26.891 21.516 1 56.5 222 ASN A C 1
ATOM 1784 O O . ASN A 1 222 ? -0.733 26.172 20.625 1 56.5 222 ASN A O 1
ATOM 1788 N N . ARG A 1 223 ? 0.601 27.891 21.344 1 69.31 223 ARG A N 1
ATOM 1789 C CA . ARG A 1 223 ? 1.04 28.25 20 1 69.31 223 ARG A CA 1
ATOM 1790 C C . ARG A 1 223 ? 2.188 27.359 19.531 1 69.31 223 ARG A C 1
ATOM 1792 O O . ARG A 1 223 ? 3.357 27.688 19.734 1 69.31 223 ARG A O 1
ATOM 1799 N N . LYS A 1 224 ? 1.806 26.266 19.141 1 86.44 224 LYS A N 1
ATOM 1800 C CA . LYS A 1 224 ? 2.867 25.328 18.781 1 86.44 224 LYS A CA 1
ATOM 1801 C C . LYS A 1 224 ? 2.77 24.938 17.312 1 86.44 224 LYS A C 1
ATOM 1803 O O . LYS A 1 224 ? 1.676 24.891 16.75 1 86.44 224 LYS A O 1
ATOM 1808 N N . LYS A 1 225 ? 3.941 24.953 16.719 1 95.25 225 LYS A N 1
ATOM 1809 C CA . LYS A 1 225 ? 4.023 24.281 15.438 1 95.25 225 LYS A CA 1
ATOM 1810 C C . LYS A 1 225 ? 4.043 22.766 15.609 1 95.25 225 LYS A C 1
ATOM 1812 O O . LYS A 1 225 ? 4.988 22.219 16.188 1 95.25 225 LYS A O 1
ATOM 1817 N N . ILE A 1 226 ? 2.953 22.141 15.125 1 97.69 226 ILE A N 1
ATOM 1818 C CA . ILE A 1 226 ? 2.896 20.703 15.336 1 97.69 226 ILE A CA 1
ATOM 1819 C C . ILE A 1 226 ? 2.771 19.984 14 1 97.69 226 ILE A C 1
ATOM 1821 O O . ILE A 1 226 ? 2.723 18.75 13.945 1 97.69 226 ILE A O 1
ATOM 1825 N N . ASP A 1 227 ? 2.723 20.75 12.891 1 98.38 227 ASP A N 1
ATOM 1826 C CA . ASP A 1 227 ? 2.748 20.234 11.531 1 98.38 227 ASP A CA 1
ATOM 1827 C C . ASP A 1 227 ? 4.141 20.359 10.922 1 98.38 227 ASP A C 1
ATOM 1829 O O . ASP A 1 227 ? 4.746 21.422 10.953 1 98.38 227 ASP A O 1
ATOM 1833 N N . PHE A 1 228 ? 4.617 19.219 10.352 1 98.75 228 PHE A N 1
ATOM 1834 C CA . PHE A 1 228 ? 6.012 19.219 9.93 1 98.75 228 PHE A CA 1
ATOM 1835 C C . PHE A 1 228 ? 6.156 18.578 8.547 1 98.75 228 PHE A C 1
ATOM 1837 O O . PHE A 1 228 ? 5.309 17.797 8.133 1 98.75 228 PHE A O 1
ATOM 1844 N N . ILE A 1 229 ? 7.176 18.984 7.844 1 98.88 229 ILE A N 1
ATOM 1845 C CA . ILE A 1 229 ? 7.742 18.328 6.672 1 98.88 229 ILE A CA 1
ATOM 1846 C C . ILE A 1 229 ? 9.211 18.016 6.922 1 98.88 229 ILE A C 1
ATOM 1848 O O . ILE A 1 229 ? 10.047 18.906 7.023 1 98.88 229 ILE A O 1
ATOM 1852 N N . PHE A 1 230 ? 9.469 16.75 7.074 1 98.88 230 PHE A N 1
ATOM 1853 C CA . PHE A 1 230 ? 10.828 16.25 7.27 1 98.88 230 PHE A CA 1
ATOM 1854 C C . PHE A 1 230 ? 11.352 15.594 5.996 1 98.88 230 PHE A C 1
ATOM 1856 O O . PHE A 1 230 ? 10.57 15.117 5.172 1 98.88 230 PHE A O 1
ATOM 1863 N N . SER A 1 231 ? 12.641 15.617 5.824 1 98.62 231 SER A N 1
ATOM 1864 C CA . SER A 1 231 ? 13.258 14.938 4.688 1 98.62 231 SER A CA 1
ATOM 1865 C C . SER A 1 231 ? 14.398 14.031 5.137 1 98.62 231 SER A C 1
ATOM 1867 O O . SER A 1 231 ? 15 14.258 6.188 1 98.62 231 SER A O 1
ATOM 1869 N N . TRP A 1 232 ? 14.57 13.008 4.488 1 98.12 232 TRP A N 1
ATOM 1870 C CA . TRP A 1 232 ? 15.656 12.047 4.648 1 98.12 232 TRP A CA 1
ATOM 1871 C C . TRP A 1 232 ? 16.422 11.875 3.348 1 98.12 232 TRP A C 1
ATOM 1873 O O . TRP A 1 232 ? 15.836 11.789 2.27 1 98.12 232 TRP A O 1
ATOM 1883 N N . GLY A 1 233 ? 17.766 11.758 3.439 1 96.62 233 GLY A N 1
ATOM 1884 C CA . GLY A 1 233 ? 18.625 11.633 2.266 1 96.62 233 GLY A CA 1
ATOM 1885 C C . GLY A 1 233 ? 19.281 12.938 1.867 1 96.62 233 GLY A C 1
ATOM 1886 O O . GLY A 1 233 ? 19.609 13.758 2.725 1 96.62 233 GLY A O 1
ATOM 1887 N N . LYS A 1 234 ? 19.484 13.164 0.589 1 96.75 234 LYS A N 1
ATOM 1888 C CA . LYS A 1 234 ? 20.281 14.289 0.107 1 96.75 234 LYS A CA 1
ATOM 1889 C C . LYS A 1 234 ? 19.391 15.484 -0.248 1 96.75 234 LYS A C 1
ATOM 1891 O O . LYS A 1 234 ? 19.844 16.406 -0.934 1 96.75 234 LYS A O 1
ATOM 1896 N N . TRP A 1 235 ? 18.156 15.43 0.261 1 97.56 235 TRP A N 1
ATOM 1897 C CA . TRP A 1 235 ? 17.266 16.547 0.016 1 97.56 235 TRP A CA 1
ATOM 1898 C C . TRP A 1 235 ? 17.828 17.844 0.603 1 97.56 235 TRP A C 1
ATOM 1900 O O . TRP A 1 235 ? 18.422 17.828 1.69 1 97.56 235 TRP A O 1
ATOM 1910 N N . LYS A 1 236 ? 17.594 18.906 -0.122 1 97.44 236 LYS A N 1
ATOM 1911 C CA . LYS A 1 236 ? 17.875 20.25 0.405 1 97.44 236 LYS A CA 1
ATOM 1912 C C . LYS A 1 236 ? 16.594 21.078 0.476 1 97.44 236 LYS A C 1
ATOM 1914 O O . LYS A 1 236 ? 15.836 21.141 -0.489 1 97.44 236 LYS A O 1
ATOM 1919 N N . SER A 1 237 ? 16.406 21.672 1.657 1 97.94 237 SER A N 1
ATOM 1920 C CA . SER A 1 237 ? 15.297 22.609 1.785 1 97.94 237 SER A CA 1
ATOM 1921 C C . SER A 1 237 ? 15.656 23.984 1.24 1 97.94 237 SER A C 1
ATOM 1923 O O . SER A 1 237 ? 16.516 24.672 1.798 1 97.94 237 SER A O 1
ATOM 1925 N N . ILE A 1 238 ? 14.969 24.359 0.156 1 98.06 238 ILE A N 1
ATOM 1926 C CA . ILE A 1 238 ? 15.211 25.641 -0.493 1 98.06 238 ILE A CA 1
ATOM 1927 C C . ILE A 1 238 ? 14.359 26.719 0.157 1 98.06 238 ILE A C 1
ATOM 1929 O O . ILE A 1 238 ? 14.766 27.891 0.247 1 98.06 238 ILE A O 1
ATOM 1933 N N . ASP A 1 239 ? 13.195 26.312 0.498 1 98.38 239 ASP A N 1
ATOM 1934 C CA . ASP A 1 239 ? 12.234 27.188 1.154 1 98.38 239 ASP A CA 1
ATOM 1935 C C . ASP A 1 239 ? 11.281 26.391 2.049 1 98.38 239 ASP A C 1
ATOM 1937 O O . ASP A 1 239 ? 11.156 25.188 1.902 1 98.38 239 ASP A O 1
ATOM 1941 N N . SER A 1 240 ? 10.797 27.016 3.039 1 98.25 240 SER A N 1
ATOM 1942 C CA . SER A 1 240 ? 9.805 26.453 3.951 1 98.25 240 SER A CA 1
ATOM 1943 C C . SER A 1 240 ? 8.945 27.547 4.578 1 98.25 240 SER A C 1
ATOM 1945 O O . SER A 1 240 ? 9.461 28.578 5.027 1 98.25 240 SER A O 1
ATOM 1947 N N . LYS A 1 241 ? 7.582 27.312 4.531 1 97.56 241 LYS A N 1
ATOM 1948 C CA . LYS A 1 241 ? 6.68 28.375 4.957 1 97.56 241 LYS A CA 1
ATOM 1949 C C . LYS A 1 241 ? 5.48 27.812 5.715 1 97.56 241 LYS A C 1
ATOM 1951 O O . LYS A 1 241 ? 5.07 26.672 5.477 1 97.56 241 LYS A O 1
ATOM 1956 N N . ILE A 1 242 ? 5.039 28.578 6.652 1 97.12 242 ILE A N 1
ATOM 1957 C CA . ILE A 1 242 ? 3.707 28.422 7.227 1 97.12 242 ILE A CA 1
ATOM 1958 C C . ILE A 1 242 ? 2.719 29.312 6.48 1 97.12 242 ILE A C 1
ATOM 1960 O O . ILE A 1 242 ? 2.879 30.531 6.449 1 97.12 242 ILE A O 1
ATOM 1964 N N . ILE A 1 243 ? 1.716 28.688 5.855 1 97.81 243 ILE A N 1
ATOM 1965 C CA . ILE A 1 243 ? 0.786 29.391 4.98 1 97.81 243 ILE A CA 1
ATOM 1966 C C . ILE A 1 243 ? -0.365 29.969 5.809 1 97.81 243 ILE A C 1
ATOM 1968 O O . ILE A 1 243 ? -1.232 29.219 6.273 1 97.81 243 ILE A O 1
ATOM 1972 N N . LYS A 1 244 ? -0.437 31.266 5.887 1 95.75 244 LYS A N 1
ATOM 1973 C CA . LYS A 1 244 ? -1.402 31.906 6.773 1 95.75 244 LYS A CA 1
ATOM 1974 C C . LYS A 1 244 ? -2.551 32.531 5.98 1 95.75 244 LYS A C 1
ATOM 1976 O O . LYS A 1 244 ? -3.32 33.312 6.516 1 95.75 244 LYS A O 1
ATOM 1981 N N . ASP A 1 245 ? -2.664 32.125 4.715 1 95.5 245 ASP A N 1
ATOM 1982 C CA . ASP A 1 245 ? -3.693 32.688 3.836 1 95.5 245 ASP A CA 1
ATOM 1983 C C . ASP A 1 245 ? -5.082 32.5 4.445 1 95.5 245 ASP A C 1
ATOM 1985 O O . ASP A 1 245 ? -5.383 31.469 5.039 1 95.5 245 ASP A O 1
ATOM 1989 N N . HIS A 1 246 ? -5.871 33.5 4.293 1 93.88 246 HIS A N 1
ATOM 1990 C CA . HIS A 1 246 ? -7.266 33.562 4.715 1 93.88 246 HIS A CA 1
ATOM 1991 C C . HIS A 1 246 ? -8.047 34.594 3.912 1 93.88 246 HIS A C 1
ATOM 1993 O O . HIS A 1 246 ? -7.461 35.344 3.127 1 93.88 246 HIS A O 1
ATOM 1999 N N . LYS A 1 247 ? -9.344 34.562 3.986 1 93.38 247 LYS A N 1
ATOM 2000 C CA . LYS A 1 247 ? -10.211 35.531 3.316 1 93.38 247 LYS A CA 1
ATOM 2001 C C . LYS A 1 247 ? -11.281 36.062 4.262 1 93.38 247 LYS A C 1
ATOM 2003 O O . LYS A 1 247 ? -12.094 35.281 4.777 1 93.38 247 LYS A O 1
ATOM 2008 N N . ASN A 1 248 ? -11.273 37.375 4.496 1 89.44 248 ASN A N 1
ATOM 2009 C CA . ASN A 1 248 ? -12.258 38.062 5.328 1 89.44 248 ASN A CA 1
ATOM 2010 C C . ASN A 1 248 ? -12.391 37.375 6.699 1 89.44 248 ASN A C 1
ATOM 2012 O O . ASN A 1 248 ? -13.5 37.125 7.16 1 89.44 248 ASN A O 1
ATOM 2016 N N . GLY A 1 249 ? -11.258 36.969 7.211 1 86.69 249 GLY A N 1
ATOM 2017 C CA . GLY A 1 249 ? -11.234 36.406 8.555 1 86.69 249 GLY A CA 1
ATOM 2018 C C . GLY A 1 249 ? -11.586 34.906 8.594 1 86.69 249 GLY A C 1
ATOM 2019 O O . GLY A 1 249 ? -11.555 34.281 9.656 1 86.69 249 GLY A O 1
ATOM 2020 N N . VAL A 1 250 ? -11.875 34.375 7.434 1 91.19 250 VAL A N 1
ATOM 2021 C CA . VAL A 1 250 ? -12.188 32.938 7.348 1 91.19 250 VAL A CA 1
ATOM 2022 C C . VAL A 1 250 ? -10.93 32.156 6.992 1 91.19 250 VAL A C 1
ATOM 2024 O O . VAL A 1 250 ? -10.211 32.531 6.055 1 91.19 250 VAL A O 1
ATOM 2027 N N . TYR A 1 251 ? -10.633 31.141 7.777 1 95.19 251 TYR A N 1
ATOM 2028 C CA . TYR A 1 251 ? -9.477 30.281 7.559 1 95.19 251 TYR A CA 1
ATOM 2029 C C . TYR A 1 251 ? -9.898 28.938 6.973 1 95.19 251 TYR A C 1
ATOM 2031 O O . TYR A 1 251 ? -10.992 28.453 7.258 1 95.19 251 TYR A O 1
ATOM 2039 N N . PRO A 1 252 ? -9.016 28.375 6.18 1 97.06 252 PRO A N 1
ATOM 2040 C CA . PRO A 1 252 ? -9.359 27.078 5.586 1 97.06 252 PRO A CA 1
ATOM 2041 C C . PRO A 1 252 ? -9.422 25.969 6.621 1 97.06 252 PRO A C 1
ATOM 2043 O O . PRO A 1 252 ? -10.055 24.922 6.375 1 97.06 252 PRO A O 1
ATOM 2046 N N . SER A 1 253 ? -8.773 26.078 7.684 1 96.94 253 SER A N 1
ATOM 2047 C CA . SER A 1 253 ? -8.688 25.094 8.75 1 96.94 253 SER A CA 1
ATOM 2048 C C . SER A 1 253 ? -8.281 25.734 10.07 1 96.94 253 SER A C 1
ATOM 2050 O O . SER A 1 253 ? -7.914 26.906 10.109 1 96.94 253 SER A O 1
ATOM 2052 N N . ASP A 1 254 ? -8.438 24.938 11.141 1 94.69 254 ASP A N 1
ATOM 2053 C CA . ASP A 1 254 ? -7.934 25.375 12.438 1 94.69 254 ASP A CA 1
ATOM 2054 C C . ASP A 1 254 ? -6.414 25.25 12.508 1 94.69 254 ASP A C 1
ATOM 2056 O O . ASP A 1 254 ? -5.801 25.672 13.492 1 94.69 254 ASP A O 1
ATOM 2060 N N . HIS A 1 255 ? -5.801 24.688 11.531 1 97 255 HIS A N 1
ATOM 2061 C CA . HIS A 1 255 ? -4.355 24.672 11.344 1 97 255 HIS A CA 1
ATOM 2062 C C . HIS A 1 255 ? -3.938 25.578 10.195 1 97 255 HIS A C 1
ATOM 2064 O O . HIS A 1 255 ? -4.633 25.656 9.18 1 97 255 HIS A O 1
ATOM 2070 N N . TYR A 1 256 ? -2.812 26.234 10.328 1 97.06 256 TYR A N 1
ATOM 2071 C CA . TYR A 1 256 ? -2.123 26.703 9.133 1 97.06 256 TYR A CA 1
ATOM 2072 C C . TYR A 1 256 ? -1.497 25.547 8.375 1 97.06 256 TYR A C 1
ATOM 2074 O O . TYR A 1 256 ? -0.952 24.625 8.977 1 97.06 256 TYR A O 1
ATOM 2082 N N . PHE A 1 257 ? -1.582 25.625 7.02 1 98.44 257 PHE A N 1
ATOM 2083 C CA . PHE A 1 257 ? -0.864 24.641 6.211 1 98.44 257 PHE A CA 1
ATOM 2084 C C . PHE A 1 257 ? 0.629 24.953 6.191 1 98.44 257 PHE A C 1
ATOM 2086 O O . PHE A 1 257 ? 1.041 26.078 6.465 1 98.44 257 PHE A O 1
ATOM 2093 N N . VAL A 1 258 ? 1.452 23.922 5.996 1 98.56 258 VAL A N 1
ATOM 2094 C CA . VAL A 1 258 ? 2.893 24.141 5.887 1 98.56 258 VAL A CA 1
ATOM 2095 C C . VAL A 1 258 ? 3.383 23.656 4.523 1 98.56 258 VAL A C 1
ATOM 2097 O O . VAL A 1 258 ? 2.879 22.672 3.986 1 98.56 258 VAL A O 1
ATOM 2100 N N . GLU A 1 259 ? 4.328 24.391 3.973 1 98.75 259 GLU A N 1
ATOM 2101 C CA . GLU A 1 259 ? 4.879 24.109 2.648 1 98.75 259 GLU A CA 1
ATOM 2102 C C . GLU A 1 259 ? 6.402 24.125 2.674 1 98.75 259 GLU A C 1
ATOM 2104 O O . GLU A 1 259 ? 7.012 24.938 3.363 1 98.75 259 GLU A O 1
ATOM 2109 N N . ALA A 1 260 ? 7.012 23.203 1.975 1 98.81 260 ALA A N 1
ATOM 2110 C CA . ALA A 1 260 ? 8.453 23.203 1.76 1 98.81 260 ALA A CA 1
ATOM 2111 C C . ALA A 1 260 ? 8.789 23.031 0.28 1 98.81 260 ALA A C 1
ATOM 2113 O O . ALA A 1 260 ? 8.078 22.344 -0.448 1 98.81 260 ALA A O 1
ATOM 2114 N N . VAL A 1 261 ? 9.758 23.75 -0.182 1 98.75 261 VAL A N 1
ATOM 2115 C CA . VAL A 1 261 ? 10.375 23.531 -1.485 1 98.75 261 VAL A CA 1
ATOM 2116 C C . VAL A 1 261 ? 11.688 22.766 -1.315 1 98.75 261 VAL A C 1
ATOM 2118 O O . VAL A 1 261 ? 12.625 23.266 -0.696 1 98.75 261 VAL A O 1
ATOM 2121 N N . LEU A 1 262 ? 11.672 21.562 -1.833 1 98.5 262 LEU A N 1
ATOM 2122 C CA . LEU A 1 262 ? 12.82 20.688 -1.689 1 98.5 262 LEU A CA 1
ATOM 2123 C C . LEU A 1 262 ? 13.492 20.453 -3.035 1 98.5 262 LEU A C 1
ATOM 2125 O O . LEU A 1 262 ? 12.82 20.328 -4.062 1 98.5 262 LEU A O 1
ATOM 2129 N N . SER A 1 263 ? 14.781 20.391 -3.004 1 97.62 263 SER A N 1
ATOM 2130 C CA . SER A 1 263 ? 15.578 20.031 -4.172 1 97.62 263 SER A CA 1
ATOM 2131 C C . SER A 1 263 ? 16.438 18.797 -3.893 1 97.62 263 SER A C 1
ATOM 2133 O O . SER A 1 263 ? 16.812 18.547 -2.75 1 97.62 263 SER A O 1
ATOM 2135 N N . TYR A 1 264 ? 16.641 18 -4.918 1 95.69 264 TYR A N 1
ATOM 2136 C CA . TYR A 1 264 ? 17.516 16.844 -4.832 1 95.69 264 TYR A CA 1
ATOM 2137 C C . TYR A 1 264 ? 18.656 16.938 -5.844 1 95.69 264 TYR A C 1
ATOM 2139 O O . TYR A 1 264 ? 18.438 17.312 -6.996 1 95.69 264 TYR A O 1
ATOM 2147 N N . PRO A 1 265 ? 19.922 16.672 -5.477 1 88.31 265 PRO A N 1
ATOM 2148 C CA . PRO A 1 265 ? 21.078 16.828 -6.371 1 88.31 265 PRO A CA 1
ATOM 2149 C C . PRO A 1 265 ? 21.047 15.859 -7.551 1 88.31 265 PRO A C 1
ATOM 2151 O O . PRO A 1 265 ? 20.453 14.781 -7.453 1 88.31 265 PRO A O 1
ATOM 2154 N N . MET B 1 1 ? -5.305 -14.531 -13.805 1 98.75 1 MET B N 1
ATOM 2155 C CA . MET B 1 1 ? -4.316 -15.578 -14.062 1 98.75 1 MET B CA 1
ATOM 2156 C C . MET B 1 1 ? -3.254 -15.594 -12.969 1 98.75 1 MET B C 1
ATOM 2158 O O . MET B 1 1 ? -2.857 -14.539 -12.461 1 98.75 1 MET B O 1
ATOM 2162 N N . SER B 1 2 ? -2.865 -16.734 -12.469 1 98.88 2 SER B N 1
ATOM 2163 C CA . SER B 1 2 ? -1.729 -16.906 -11.57 1 98.88 2 SER B CA 1
ATOM 2164 C C . SER B 1 2 ? -0.563 -17.578 -12.281 1 98.88 2 SER B C 1
ATOM 2166 O O . SER B 1 2 ? -0.727 -18.656 -12.867 1 98.88 2 SER B O 1
ATOM 2168 N N . CYS B 1 3 ? 0.59 -16.953 -12.203 1 98.88 3 CYS B N 1
ATOM 2169 C CA . CYS B 1 3 ? 1.764 -17.406 -12.938 1 98.88 3 CYS B CA 1
ATOM 2170 C C . CYS B 1 3 ? 2.984 -17.484 -12.023 1 98.88 3 CYS B C 1
ATOM 2172 O O . CYS B 1 3 ? 3.662 -16.469 -11.812 1 98.88 3 CYS B O 1
ATOM 2174 N N . ASN B 1 4 ? 3.264 -18.625 -11.477 1 98.31 4 ASN B N 1
ATOM 2175 C CA . A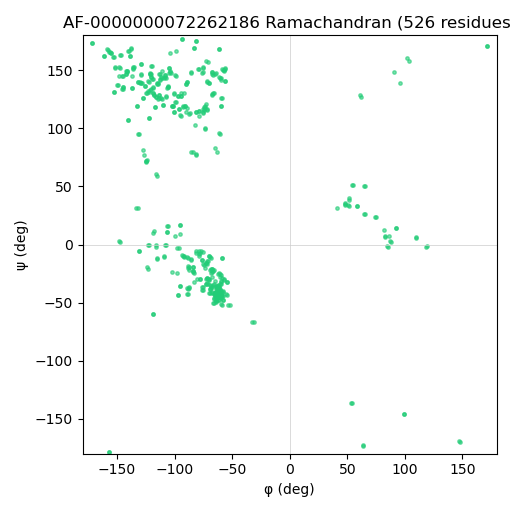SN B 1 4 ? 4.609 -18.844 -10.953 1 98.31 4 ASN B CA 1
ATOM 2176 C C . ASN B 1 4 ? 5.621 -19.047 -12.078 1 98.31 4 ASN B C 1
ATOM 2178 O O . ASN B 1 4 ? 5.562 -20.047 -12.797 1 98.31 4 ASN B O 1
ATOM 2182 N N . ILE B 1 5 ? 6.602 -18.125 -12.148 1 97.81 5 ILE B N 1
ATOM 2183 C CA . ILE B 1 5 ? 7.387 -18.125 -13.383 1 97.81 5 ILE B CA 1
ATOM 2184 C C . ILE B 1 5 ? 8.773 -18.703 -13.109 1 97.81 5 ILE B C 1
ATOM 2186 O O . ILE B 1 5 ? 9.656 -18.641 -13.961 1 97.81 5 ILE B O 1
ATOM 2190 N N . ARG B 1 6 ? 8.984 -19.297 -11.945 1 95.75 6 ARG B N 1
ATOM 2191 C CA . ARG B 1 6 ? 10.258 -19.891 -11.547 1 95.75 6 ARG B CA 1
ATOM 2192 C C . ARG B 1 6 ? 11.359 -18.844 -11.5 1 95.75 6 ARG B C 1
ATOM 2194 O O . ARG B 1 6 ? 11.617 -18.156 -12.5 1 95.75 6 ARG B O 1
ATOM 2201 N N . VAL B 1 7 ? 12.07 -18.719 -10.438 1 94.56 7 VAL B N 1
ATOM 2202 C CA . VAL B 1 7 ? 13.18 -17.797 -10.258 1 94.56 7 VAL B CA 1
ATOM 2203 C C . VAL B 1 7 ? 14.25 -18.062 -11.312 1 94.56 7 VAL B C 1
ATOM 2205 O O . VAL B 1 7 ? 14.422 -19.203 -11.758 1 94.56 7 VAL B O 1
ATOM 2208 N N . ASP B 1 8 ? 14.961 -17.016 -11.664 1 94.38 8 ASP B N 1
ATOM 2209 C CA . ASP B 1 8 ? 16.078 -17.125 -12.594 1 94.38 8 ASP B CA 1
ATOM 2210 C C . ASP B 1 8 ? 17.281 -17.797 -11.93 1 94.38 8 ASP B C 1
ATOM 2212 O O . ASP B 1 8 ? 18.047 -17.125 -11.227 1 94.38 8 ASP B O 1
ATOM 2216 N N . LEU B 1 9 ? 17.469 -19.047 -12.188 1 92.06 9 LEU B N 1
ATOM 2217 C CA . LEU B 1 9 ? 18.547 -19.797 -11.547 1 92.06 9 LEU B CA 1
ATOM 2218 C C . LEU B 1 9 ? 19.625 -20.188 -12.562 1 92.06 9 LEU B C 1
ATOM 2220 O O . LEU B 1 9 ? 19.297 -20.578 -13.688 1 92.06 9 LEU B O 1
ATOM 2224 N N . GLU B 1 10 ? 20.844 -20.172 -12.133 1 91.25 10 GLU B N 1
ATOM 2225 C CA . GLU B 1 10 ? 21.953 -20.609 -12.969 1 91.25 10 GLU B CA 1
ATOM 2226 C C . GLU B 1 10 ? 21.844 -22.078 -13.312 1 91.25 10 GLU B C 1
ATOM 2228 O O . GLU B 1 10 ? 22.234 -22.5 -14.406 1 91.25 10 GLU B O 1
ATOM 2233 N N . GLU B 1 11 ? 21.391 -22.828 -12.328 1 92.12 11 GLU B N 1
ATOM 2234 C CA . GLU B 1 11 ? 21.25 -24.266 -12.539 1 92.12 11 GLU B CA 1
ATOM 2235 C C . GLU B 1 11 ? 20.281 -24.562 -13.672 1 92.12 11 GLU B C 1
ATOM 2237 O O . GLU B 1 11 ? 20.484 -25.516 -14.438 1 92.12 11 GLU B O 1
ATOM 2242 N N . ASP B 1 12 ? 19.203 -23.781 -13.758 1 93.19 12 ASP B N 1
ATOM 2243 C CA . ASP B 1 12 ? 18.25 -23.938 -14.852 1 93.19 12 ASP B CA 1
ATOM 2244 C C . ASP B 1 12 ? 18.859 -23.531 -16.188 1 93.19 12 ASP B C 1
ATOM 2246 O O . ASP B 1 12 ? 18.609 -24.156 -17.219 1 93.19 12 ASP B O 1
ATOM 2250 N N . GLU B 1 13 ? 19.672 -22.516 -16.203 1 93.12 13 GLU B N 1
ATOM 2251 C CA . GLU B 1 13 ? 20.359 -22.062 -17.406 1 93.12 13 GLU B CA 1
ATOM 2252 C C . GLU B 1 13 ? 21.281 -23.141 -17.953 1 93.12 13 GLU B C 1
ATOM 2254 O O . GLU B 1 13 ? 21.328 -23.359 -19.172 1 93.12 13 GLU B O 1
ATOM 2259 N N . ALA B 1 14 ? 21.984 -23.766 -17.047 1 94.5 14 ALA B N 1
ATOM 2260 C CA . ALA B 1 14 ? 22.922 -24.828 -17.438 1 94.5 14 ALA B CA 1
ATOM 2261 C C . ALA B 1 14 ? 22.188 -25.984 -18.109 1 94.5 14 ALA B C 1
ATOM 2263 O O . ALA B 1 14 ? 22.766 -26.688 -18.938 1 94.5 14 ALA B O 1
ATOM 2264 N N . LYS B 1 15 ? 20.938 -26.141 -17.828 1 91.81 15 LYS B N 1
ATOM 2265 C CA . LYS B 1 15 ? 20.156 -27.25 -18.359 1 91.81 15 LYS B CA 1
ATOM 2266 C C . LYS B 1 15 ? 19.359 -26.812 -19.594 1 91.81 15 LYS B C 1
ATOM 2268 O O . LYS B 1 15 ? 18.625 -27.609 -20.188 1 91.81 15 LYS B O 1
ATOM 2273 N N . GLY B 1 16 ? 19.422 -25.516 -19.969 1 90.19 16 GLY B N 1
ATOM 2274 C CA . GLY B 1 16 ? 18.812 -25.031 -21.188 1 90.19 16 GLY B CA 1
ATOM 2275 C C . GLY B 1 16 ? 17.391 -24.516 -20.984 1 90.19 16 GLY B C 1
ATOM 2276 O O . GLY B 1 16 ? 16.625 -24.375 -21.953 1 90.19 16 GLY B O 1
ATOM 2277 N N . PHE B 1 17 ? 16.984 -24.297 -19.766 1 90.56 17 PHE B N 1
ATOM 2278 C CA . PHE B 1 17 ? 15.648 -23.75 -19.562 1 90.56 17 PHE B CA 1
ATOM 2279 C C . PHE B 1 17 ? 15.688 -22.594 -18.562 1 90.56 17 PHE B C 1
ATOM 2281 O O . PHE B 1 17 ? 14.758 -22.406 -17.781 1 90.56 17 PHE B O 1
ATOM 2288 N N . GLY B 1 18 ? 16.828 -21.875 -18.578 1 94.56 18 GLY B N 1
ATOM 2289 C CA . GLY B 1 18 ? 16.922 -20.625 -17.828 1 94.56 18 GLY B CA 1
ATOM 2290 C C . GLY B 1 18 ? 15.922 -19.578 -18.297 1 94.56 18 GLY B C 1
ATOM 2291 O O . GLY B 1 18 ? 15.242 -19.766 -19.312 1 94.56 18 GLY B O 1
ATOM 2292 N N . TRP B 1 19 ? 15.789 -18.516 -17.516 1 95.94 19 TRP B N 1
ATOM 2293 C CA . TRP B 1 19 ? 14.828 -17.453 -17.812 1 95.94 19 TRP B CA 1
ATOM 2294 C C . TRP B 1 19 ? 15.062 -16.906 -19.219 1 95.94 19 TRP B C 1
ATOM 2296 O O . TRP B 1 19 ? 14.109 -16.688 -19.969 1 95.94 19 TRP B O 1
ATOM 2306 N N . LYS B 1 20 ? 16.297 -16.703 -19.578 1 95.62 20 LYS B N 1
ATOM 2307 C CA . LYS B 1 20 ? 16.609 -16.156 -20.891 1 95.62 20 LYS B CA 1
ATOM 2308 C C . LYS B 1 20 ? 16.031 -17.016 -22 1 95.62 20 LYS B C 1
ATOM 2310 O O . LYS B 1 20 ? 15.68 -16.5 -23.062 1 95.62 20 LYS B O 1
ATOM 2315 N N . ASP B 1 21 ? 15.938 -18.25 -21.734 1 94.62 21 ASP B N 1
ATOM 2316 C CA . ASP B 1 21 ? 15.484 -19.188 -22.766 1 94.62 21 ASP B CA 1
ATOM 2317 C C . ASP B 1 21 ? 13.961 -19.312 -22.75 1 94.62 21 ASP B C 1
ATOM 2319 O O . ASP B 1 21 ? 13.367 -19.75 -23.734 1 94.62 21 ASP B O 1
ATOM 2323 N N . ARG B 1 22 ? 13.305 -18.953 -21.656 1 95.69 22 ARG B N 1
ATOM 2324 C CA . ARG B 1 22 ? 11.875 -19.234 -21.562 1 95.69 22 ARG B CA 1
ATOM 2325 C C . ARG B 1 22 ? 11.062 -17.938 -21.5 1 95.69 22 ARG B C 1
ATOM 2327 O O . ARG B 1 22 ? 9.844 -17.969 -21.625 1 95.69 22 ARG B O 1
ATOM 2334 N N . LYS B 1 23 ? 11.68 -16.766 -21.297 1 97.12 23 LYS B N 1
ATOM 2335 C CA . LYS B 1 23 ? 10.953 -15.523 -21.031 1 97.12 23 LYS B CA 1
ATOM 2336 C C . LYS B 1 23 ? 10.055 -15.148 -22.219 1 97.12 23 LYS B C 1
ATOM 2338 O O . LYS B 1 23 ? 8.938 -14.664 -22.016 1 97.12 23 LYS B O 1
ATOM 2343 N N . GLN B 1 24 ? 10.523 -15.352 -23.453 1 97.31 24 GLN B N 1
ATOM 2344 C CA . GLN B 1 24 ? 9.711 -15.031 -24.625 1 97.31 24 GLN B CA 1
ATOM 2345 C C . GLN B 1 24 ? 8.461 -15.906 -24.672 1 97.31 24 GLN B C 1
ATOM 2347 O O . GLN B 1 24 ? 7.355 -15.406 -24.906 1 97.31 24 GLN B O 1
ATOM 2352 N N . LEU B 1 25 ? 8.664 -17.188 -24.516 1 97.75 25 LEU B N 1
ATOM 2353 C CA . LEU B 1 25 ? 7.539 -18.109 -24.516 1 97.75 25 LEU B CA 1
ATOM 2354 C C . LEU B 1 25 ? 6.559 -17.766 -23.391 1 97.75 25 LEU B C 1
ATOM 2356 O O . LEU B 1 25 ? 5.344 -17.797 -23.609 1 97.75 25 LEU B O 1
ATOM 2360 N N . CYS B 1 26 ? 7.074 -17.516 -22.203 1 98.19 26 CYS B N 1
ATOM 2361 C CA . CYS B 1 26 ? 6.266 -17.141 -21.047 1 98.19 26 CYS B CA 1
ATOM 2362 C C . CYS B 1 26 ? 5.348 -15.969 -21.375 1 98.19 26 CYS B C 1
ATOM 2364 O O . CYS B 1 26 ? 4.129 -16.062 -21.219 1 98.19 26 CYS B O 1
ATOM 2366 N N . THR B 1 27 ? 5.902 -14.883 -21.906 1 98.38 27 THR B N 1
ATOM 2367 C CA . THR B 1 27 ? 5.125 -13.672 -22.172 1 98.38 27 THR B CA 1
ATOM 2368 C C . THR B 1 27 ? 4.184 -13.891 -23.359 1 98.38 27 THR B C 1
ATOM 2370 O O . THR B 1 27 ? 3.086 -13.336 -23.391 1 98.38 27 THR B O 1
ATOM 2373 N N . GLU B 1 28 ? 4.594 -14.688 -24.328 1 98 28 GLU B N 1
ATOM 2374 C CA . GLU B 1 28 ? 3.736 -15.008 -25.469 1 98 28 GLU B CA 1
ATOM 2375 C C . GLU B 1 28 ? 2.473 -15.734 -25.016 1 98 28 GLU B C 1
ATOM 2377 O O . GLU B 1 28 ? 1.369 -15.406 -25.453 1 98 28 GLU B O 1
ATOM 2382 N N . ILE B 1 29 ? 2.672 -16.703 -24.203 1 97.94 29 ILE B N 1
ATOM 2383 C CA . ILE B 1 29 ? 1.543 -17.484 -23.703 1 97.94 29 ILE B CA 1
ATOM 2384 C C . ILE B 1 29 ? 0.583 -16.578 -22.938 1 97.94 29 ILE B C 1
ATOM 2386 O O . ILE B 1 29 ? -0.633 -16.641 -23.141 1 97.94 29 ILE B O 1
ATOM 2390 N N . ILE B 1 30 ? 1.057 -15.742 -22.109 1 98.5 30 ILE B N 1
ATOM 2391 C CA . ILE B 1 30 ? 0.245 -14.836 -21.297 1 98.5 30 ILE B CA 1
ATOM 2392 C C . ILE B 1 30 ? -0.496 -13.859 -22.219 1 98.5 30 ILE B C 1
ATOM 2394 O O . ILE B 1 30 ? -1.705 -13.664 -22.062 1 98.5 30 ILE B O 1
ATOM 2398 N N . ARG B 1 31 ? 0.196 -13.312 -23.172 1 98 31 ARG B N 1
ATOM 2399 C CA . ARG B 1 31 ? -0.402 -12.336 -24.078 1 98 31 ARG B CA 1
ATOM 2400 C C . ARG B 1 31 ? -1.53 -12.961 -24.891 1 98 31 ARG B C 1
ATOM 2402 O O . ARG B 1 31 ? -2.553 -12.32 -25.141 1 98 31 ARG B O 1
ATOM 2409 N N . ARG B 1 32 ? -1.284 -14.156 -25.328 1 97.44 32 ARG B N 1
ATOM 2410 C CA . ARG B 1 32 ? -2.299 -14.852 -26.109 1 97.44 32 ARG B CA 1
ATOM 2411 C C . ARG B 1 32 ? -3.586 -15.023 -25.312 1 97.44 32 ARG B C 1
ATOM 2413 O O . ARG B 1 32 ? -4.684 -14.961 -25.875 1 97.44 32 ARG B O 1
ATOM 2420 N N . ARG B 1 33 ? -3.461 -15.156 -24.047 1 97.44 33 ARG B N 1
ATOM 2421 C CA . ARG B 1 33 ? -4.617 -15.391 -23.188 1 97.44 33 ARG B CA 1
ATOM 2422 C C . ARG B 1 33 ? -5.297 -14.086 -22.812 1 97.44 33 ARG B C 1
ATOM 2424 O O . ARG B 1 33 ? -6.461 -14.078 -22.406 1 97.44 33 ARG B O 1
ATOM 2431 N N . LYS B 1 34 ? -4.633 -12.992 -22.859 1 97.62 34 LYS B N 1
ATOM 2432 C CA . LYS B 1 34 ? -5.117 -11.633 -22.609 1 97.62 34 LYS B CA 1
ATOM 2433 C C . LYS B 1 34 ? -5.801 -11.523 -21.25 1 97.62 34 LYS B C 1
ATOM 2435 O O . LYS B 1 34 ? -6.926 -11.039 -21.156 1 97.62 34 LYS B O 1
ATOM 2440 N N . PRO B 1 35 ? -5.133 -11.984 -20.188 1 98.69 35 PRO B N 1
ATOM 2441 C CA . PRO B 1 35 ? -5.746 -11.82 -18.875 1 98.69 35 PRO B CA 1
ATOM 2442 C C . PRO B 1 35 ? -5.918 -10.359 -18.469 1 98.69 35 PRO B C 1
ATOM 2444 O O . PRO B 1 35 ? -5.102 -9.516 -18.844 1 98.69 35 PRO B O 1
ATOM 2447 N N . ASP B 1 36 ? -7.004 -10.031 -17.672 1 98.81 36 ASP B N 1
ATOM 2448 C CA . ASP B 1 36 ? -7.227 -8.68 -17.156 1 98.81 36 ASP B CA 1
ATOM 2449 C C . ASP B 1 36 ? -6.289 -8.383 -15.992 1 98.81 36 ASP B C 1
ATOM 2451 O O . ASP B 1 36 ? -5.863 -7.242 -15.805 1 98.81 36 ASP B O 1
ATOM 2455 N N . ILE B 1 37 ? -6.055 -9.43 -15.195 1 98.94 37 ILE B N 1
ATOM 2456 C CA . ILE B 1 37 ? -5.23 -9.359 -13.992 1 98.94 37 ILE B CA 1
ATOM 2457 C C . ILE B 1 37 ? -4.32 -10.578 -13.914 1 98.94 37 ILE B C 1
ATOM 2459 O O . ILE B 1 37 ? -4.758 -11.703 -14.18 1 98.94 37 ILE B O 1
ATOM 2463 N N . ILE B 1 38 ? -3.055 -10.297 -13.586 1 98.94 38 ILE B N 1
ATOM 2464 C CA . ILE B 1 38 ? -2.066 -11.359 -13.461 1 98.94 38 ILE B CA 1
ATOM 2465 C C . ILE B 1 38 ? -1.364 -11.266 -12.109 1 98.94 38 ILE B C 1
ATOM 2467 O O . ILE B 1 38 ? -0.904 -10.188 -11.719 1 98.94 38 ILE B O 1
ATOM 2471 N N . GLY B 1 39 ? -1.344 -12.32 -11.344 1 98.94 39 GLY B N 1
ATOM 2472 C CA . GLY B 1 39 ? -0.455 -12.453 -10.203 1 98.94 39 GLY B CA 1
ATOM 2473 C C . GLY B 1 39 ? 0.756 -13.32 -10.484 1 98.94 39 GLY B C 1
ATOM 2474 O O . GLY B 1 39 ? 0.618 -14.508 -10.805 1 98.94 39 GLY B O 1
ATOM 2475 N N . PHE B 1 40 ? 1.918 -12.75 -10.375 1 98.88 40 PHE B N 1
ATOM 2476 C CA . PHE B 1 40 ? 3.148 -13.5 -10.602 1 98.88 40 PHE B CA 1
ATOM 2477 C C . PHE B 1 40 ? 3.762 -13.945 -9.281 1 98.88 40 PHE B C 1
ATOM 2479 O O . PHE B 1 40 ? 3.629 -13.258 -8.266 1 98.88 40 PHE B O 1
ATOM 2486 N N . GLN B 1 41 ? 4.359 -15.078 -9.266 1 98.06 41 GLN B N 1
ATOM 2487 C CA . GLN B 1 41 ? 5.203 -15.523 -8.156 1 98.06 41 GLN B CA 1
ATOM 2488 C C . GLN B 1 41 ? 6.629 -15.789 -8.633 1 98.06 41 GLN B C 1
ATOM 2490 O O . GLN B 1 41 ? 6.859 -16.047 -9.812 1 98.06 41 GLN B O 1
ATOM 2495 N N . GLU B 1 42 ? 7.594 -15.664 -7.742 1 96.44 42 GLU B N 1
ATOM 2496 C CA . GLU B 1 42 ? 9.008 -15.961 -7.941 1 96.44 42 GLU B CA 1
ATOM 2497 C C . GLU B 1 42 ? 9.625 -15.023 -8.969 1 96.44 42 GLU B C 1
ATOM 2499 O O . GLU B 1 42 ? 10.32 -15.469 -9.891 1 96.44 42 GLU B O 1
ATOM 2504 N N . VAL B 1 43 ? 9.414 -13.766 -8.789 1 96.81 43 VAL B N 1
ATOM 2505 C CA . VAL B 1 43 ? 9.898 -12.758 -9.727 1 96.81 43 VAL B CA 1
ATOM 2506 C C . VAL B 1 43 ? 11.141 -12.078 -9.156 1 96.81 43 VAL B C 1
ATOM 2508 O O . VAL B 1 43 ? 11.086 -11.477 -8.086 1 96.81 43 VAL B O 1
ATOM 2511 N N . LEU B 1 44 ? 12.266 -12.188 -9.875 1 95.12 44 LEU B N 1
ATOM 2512 C CA . LEU B 1 44 ? 13.477 -11.438 -9.547 1 95.12 44 LEU B CA 1
ATOM 2513 C C . LEU B 1 44 ? 13.531 -10.133 -10.344 1 95.12 44 LEU B C 1
ATOM 2515 O O . LEU B 1 44 ? 12.633 -9.844 -11.133 1 95.12 44 LEU B O 1
ATOM 2519 N N . GLY B 1 45 ? 14.57 -9.312 -10.094 1 94 45 GLY B N 1
ATOM 2520 C CA . GLY B 1 45 ? 14.664 -7.992 -10.695 1 94 45 GLY B CA 1
ATOM 2521 C C . GLY B 1 45 ? 14.68 -8.031 -12.211 1 94 45 GLY B C 1
ATOM 2522 O O . GLY B 1 45 ? 13.922 -7.301 -12.859 1 94 45 GLY B O 1
ATOM 2523 N N . ASN B 1 46 ? 15.547 -8.844 -12.773 1 94.5 46 ASN B N 1
ATOM 2524 C CA . ASN B 1 46 ? 15.633 -8.961 -14.219 1 94.5 46 ASN B CA 1
ATOM 2525 C C . ASN B 1 46 ? 14.328 -9.477 -14.82 1 94.5 46 ASN B C 1
ATOM 2527 O O . ASN B 1 46 ? 13.906 -9.023 -15.883 1 94.5 46 ASN B O 1
ATOM 2531 N N . GLN B 1 47 ? 13.68 -10.352 -14.141 1 96.62 47 GLN B N 1
ATOM 2532 C CA . GLN B 1 47 ? 12.406 -10.891 -14.609 1 96.62 47 GLN B CA 1
ATOM 2533 C C . GLN B 1 47 ? 11.305 -9.836 -14.555 1 96.62 47 GLN B C 1
ATOM 2535 O O . GLN B 1 47 ? 10.5 -9.719 -15.484 1 96.62 47 GLN B O 1
ATOM 2540 N N . ASN B 1 48 ? 11.305 -9.07 -13.477 1 96.06 48 ASN B N 1
ATOM 2541 C CA . ASN B 1 48 ? 10.344 -7.984 -13.352 1 96.06 48 ASN B CA 1
ATOM 2542 C C . ASN B 1 48 ? 10.469 -6.988 -14.5 1 96.06 48 ASN B C 1
ATOM 2544 O O . ASN B 1 48 ? 9.469 -6.566 -15.07 1 96.06 48 ASN B O 1
ATOM 2548 N N . GLU B 1 49 ? 11.672 -6.629 -14.836 1 95.75 49 GLU B N 1
ATOM 2549 C CA . GLU B 1 49 ? 11.922 -5.699 -15.938 1 95.75 49 GLU B CA 1
ATOM 2550 C C . GLU B 1 49 ? 11.461 -6.285 -17.266 1 95.75 49 GLU B C 1
ATOM 2552 O O . GLU B 1 49 ? 10.836 -5.59 -18.078 1 95.75 49 GLU B O 1
ATOM 2557 N N . ASP B 1 50 ? 11.773 -7.52 -17.469 1 98.12 50 ASP B N 1
ATOM 2558 C CA . ASP B 1 50 ? 11.359 -8.188 -18.703 1 98.12 50 ASP B CA 1
ATOM 2559 C C . ASP B 1 50 ? 9.844 -8.234 -18.828 1 98.12 50 ASP B C 1
ATOM 2561 O O . ASP B 1 50 ? 9.289 -7.988 -19.906 1 98.12 50 ASP B O 1
ATOM 2565 N N . LEU B 1 51 ? 9.18 -8.562 -17.734 1 98.5 51 LEU B N 1
ATOM 2566 C CA . LEU B 1 51 ? 7.723 -8.641 -17.734 1 98.5 51 LEU B CA 1
ATOM 2567 C C . LEU B 1 51 ? 7.105 -7.277 -18.016 1 98.5 51 LEU B C 1
ATOM 2569 O O . LEU B 1 51 ? 6.176 -7.16 -18.812 1 98.5 51 LEU B O 1
ATOM 2573 N N . LYS B 1 52 ? 7.625 -6.25 -17.359 1 97.94 52 LYS B N 1
ATOM 2574 C CA . LYS B 1 52 ? 7.117 -4.898 -17.578 1 97.94 52 LYS B CA 1
ATOM 2575 C C . LYS B 1 52 ? 7.266 -4.477 -19.031 1 97.94 52 LYS B C 1
ATOM 2577 O O . LYS B 1 52 ? 6.371 -3.84 -19.594 1 97.94 52 LYS B O 1
ATOM 2582 N N . ASN B 1 53 ? 8.375 -4.816 -19.594 1 98.06 53 ASN B N 1
ATOM 2583 C CA . ASN B 1 53 ? 8.633 -4.465 -20.984 1 98.06 53 ASN B CA 1
ATOM 2584 C C . ASN B 1 53 ? 7.711 -5.223 -21.938 1 98.06 53 ASN B C 1
ATOM 2586 O O . ASN B 1 53 ? 7.195 -4.648 -22.906 1 98.06 53 ASN B O 1
ATOM 2590 N N . ALA B 1 54 ? 7.512 -6.465 -21.656 1 98.5 54 ALA B N 1
ATOM 2591 C CA . ALA B 1 54 ? 6.738 -7.324 -22.547 1 98.5 54 ALA B CA 1
ATOM 2592 C C . ALA B 1 54 ? 5.242 -7.07 -22.391 1 98.5 54 ALA B C 1
ATOM 2594 O O . ALA B 1 54 ? 4.465 -7.293 -23.328 1 98.5 54 ALA B O 1
ATOM 2595 N N . LEU B 1 55 ? 4.828 -6.676 -21.203 1 98.56 55 LEU B N 1
ATOM 2596 C CA . LEU B 1 55 ? 3.42 -6.473 -20.875 1 98.56 55 LEU B CA 1
ATOM 2597 C C . LEU B 1 55 ? 3.143 -5.008 -20.547 1 98.56 55 LEU B C 1
ATOM 2599 O O . LEU B 1 55 ? 2.588 -4.691 -19.5 1 98.56 55 LEU B O 1
ATOM 2603 N N . SER B 1 56 ? 3.4 -4.156 -21.516 1 97.56 56 SER B N 1
ATOM 2604 C CA . SER B 1 56 ? 3.389 -2.709 -21.312 1 97.56 56 SER B CA 1
ATOM 2605 C C . SER B 1 56 ? 1.967 -2.186 -21.156 1 97.56 56 SER B C 1
ATOM 2607 O O . SER B 1 56 ? 1.762 -1.058 -20.703 1 97.56 56 SER B O 1
ATOM 2609 N N . GLU B 1 57 ? 0.968 -2.986 -21.547 1 98.25 57 GLU B N 1
ATOM 2610 C CA . GLU B 1 57 ? -0.425 -2.57 -21.422 1 98.25 57 GLU B CA 1
ATOM 2611 C C . GLU B 1 57 ? -0.911 -2.732 -19.984 1 98.25 57 GLU B C 1
ATOM 2613 O O . GLU B 1 57 ? -2.008 -2.287 -19.641 1 98.25 57 GLU B O 1
ATOM 2618 N N . TYR B 1 58 ? -0.045 -3.328 -19.141 1 98.69 58 TYR B N 1
ATOM 2619 C CA . TYR B 1 58 ? -0.387 -3.543 -17.75 1 98.69 58 TYR B CA 1
ATOM 2620 C C . TYR B 1 58 ? 0.336 -2.545 -16.844 1 98.69 58 TYR B C 1
ATOM 2622 O O . TYR B 1 58 ? 1.443 -2.105 -17.172 1 98.69 58 TYR B O 1
ATOM 2630 N N . LYS B 1 59 ? -0.327 -2.182 -15.773 1 98.06 59 LYS B N 1
ATOM 2631 C CA . LYS B 1 59 ? 0.36 -1.611 -14.617 1 98.06 59 LYS B CA 1
ATOM 2632 C C . LYS B 1 59 ? 0.797 -2.703 -13.641 1 98.06 59 LYS B C 1
ATOM 2634 O O . LYS B 1 59 ? 0.114 -3.719 -13.492 1 98.06 59 LYS B O 1
ATOM 2639 N N . SER B 1 60 ? 1.947 -2.514 -13.133 1 98.19 60 SER B N 1
ATOM 2640 C CA . SER B 1 60 ? 2.465 -3.496 -12.188 1 98.19 60 SER B CA 1
ATOM 2641 C C . SER B 1 60 ? 2.588 -2.904 -10.781 1 98.19 60 SER B C 1
ATOM 2643 O O . SER B 1 60 ? 2.842 -1.708 -10.633 1 98.19 60 SER B O 1
ATOM 2645 N N . PHE B 1 61 ? 2.367 -3.783 -9.766 1 98 61 PHE B N 1
ATOM 2646 C CA . PHE B 1 61 ? 2.502 -3.41 -8.367 1 98 61 PHE B CA 1
ATOM 2647 C C . PHE B 1 61 ? 3.049 -4.574 -7.547 1 98 61 PHE B C 1
ATOM 2649 O O . PHE B 1 61 ? 2.604 -5.715 -7.703 1 98 61 PHE B O 1
ATOM 2656 N N . GLY B 1 62 ? 4.016 -4.211 -6.691 1 97.31 62 GLY B N 1
ATOM 2657 C CA . GLY B 1 62 ? 4.32 -5.207 -5.676 1 97.31 62 GLY B CA 1
ATOM 2658 C C . GLY B 1 62 ? 5.754 -5.699 -5.734 1 97.31 62 GLY B C 1
ATOM 2659 O O . GLY B 1 62 ? 6.184 -6.473 -4.875 1 97.31 62 GLY B O 1
ATOM 2660 N N . TYR B 1 63 ? 6.59 -5.223 -6.688 1 96.5 63 TYR B N 1
ATOM 2661 C CA . TYR B 1 63 ? 7.965 -5.699 -6.746 1 96.5 63 TYR B CA 1
ATOM 2662 C C . TYR B 1 63 ? 8.883 -4.848 -5.875 1 96.5 63 TYR B C 1
ATOM 2664 O O . TYR B 1 63 ? 9.695 -5.375 -5.113 1 96.5 63 TYR B O 1
ATOM 2672 N N . GLU B 1 64 ? 8.711 -3.584 -5.918 1 95.56 64 GLU B N 1
ATOM 2673 C CA . GLU B 1 64 ? 9.656 -2.654 -5.312 1 95.56 64 GLU B CA 1
ATOM 2674 C C . GLU B 1 64 ? 9.508 -2.621 -3.795 1 95.56 64 GLU B C 1
ATOM 2676 O O . GLU B 1 64 ? 8.398 -2.771 -3.273 1 95.56 64 GLU B O 1
ATOM 2681 N N . GLY B 1 65 ? 10.562 -2.4 -3.061 1 94.25 65 GLY B N 1
ATOM 2682 C CA . GLY B 1 65 ? 10.625 -2.268 -1.614 1 94.25 65 GLY B CA 1
ATOM 2683 C C . GLY B 1 65 ? 12.047 -2.221 -1.079 1 94.25 65 GLY B C 1
ATOM 2684 O O . GLY B 1 65 ? 13.008 -2.412 -1.829 1 94.25 65 GLY B O 1
ATOM 2685 N N . PRO B 1 66 ? 12.172 -1.924 0.161 1 94.31 66 PRO B N 1
ATOM 2686 C CA . PRO B 1 66 ? 13.516 -1.788 0.737 1 94.31 66 PRO B CA 1
ATOM 2687 C C . PRO B 1 66 ? 14.336 -3.068 0.622 1 94.31 66 PRO B C 1
ATOM 2689 O O . PRO B 1 66 ? 15.555 -3.008 0.44 1 94.31 66 PRO B O 1
ATOM 2692 N N . GLU B 1 67 ? 13.68 -4.195 0.722 1 91.75 67 GLU B N 1
ATOM 2693 C CA . GLU B 1 67 ? 14.391 -5.465 0.613 1 91.75 67 GLU B CA 1
ATOM 2694 C C . GLU B 1 67 ? 15.031 -5.621 -0.763 1 91.75 67 GLU B C 1
ATOM 2696 O O . GLU B 1 67 ? 16.125 -6.164 -0.884 1 91.75 67 GLU B O 1
ATOM 2701 N N . MET B 1 68 ? 14.312 -5.117 -1.737 1 92.12 68 MET B N 1
ATOM 2702 C CA . MET B 1 68 ? 14.812 -5.238 -3.102 1 92.12 68 MET B CA 1
ATOM 2703 C C . MET B 1 68 ? 15.805 -4.117 -3.418 1 92.12 68 MET B C 1
ATOM 2705 O O . MET B 1 68 ? 16.641 -4.258 -4.312 1 92.12 68 MET B O 1
ATOM 2709 N N . ASP B 1 69 ? 15.688 -3.018 -2.689 1 92.25 69 ASP B N 1
ATOM 2710 C CA . ASP B 1 69 ? 16.641 -1.929 -2.869 1 92.25 69 ASP B CA 1
ATOM 2711 C C . ASP B 1 69 ? 18.047 -2.35 -2.439 1 92.25 69 ASP B C 1
ATOM 2713 O O . ASP B 1 69 ? 19.031 -1.942 -3.049 1 92.25 69 ASP B O 1
ATOM 2717 N N . PHE B 1 70 ? 18.094 -3.184 -1.442 1 89.38 70 PHE B N 1
ATOM 2718 C CA . PHE B 1 70 ? 19.375 -3.678 -0.943 1 89.38 70 PHE B CA 1
ATOM 2719 C C . PHE B 1 70 ? 19.859 -4.855 -1.776 1 89.38 70 PHE B C 1
ATOM 2721 O O . PHE B 1 70 ? 21.062 -5.055 -1.937 1 89.38 70 PHE B O 1
ATOM 2728 N N . HIS B 1 71 ? 18.828 -5.613 -2.271 1 85.56 71 HIS B N 1
ATOM 2729 C CA . HIS B 1 71 ? 19.141 -6.859 -2.961 1 85.56 71 HIS B CA 1
ATOM 2730 C C . HIS B 1 71 ? 18.469 -6.914 -4.332 1 85.56 71 HIS B C 1
ATOM 2732 O O . HIS B 1 71 ? 17.531 -7.68 -4.535 1 85.56 71 HIS B O 1
ATOM 2738 N N . SER B 1 72 ? 19.078 -6.285 -5.293 1 75.31 72 SER B N 1
ATOM 2739 C CA . SER B 1 72 ? 18.438 -6.047 -6.582 1 75.31 72 SER B CA 1
ATOM 2740 C C . SER B 1 72 ? 18.219 -7.348 -7.344 1 75.31 72 SER B C 1
ATOM 2742 O O . SER B 1 72 ? 17.312 -7.445 -8.172 1 75.31 72 SER B O 1
ATOM 2744 N N . SER B 1 73 ? 19.016 -8.328 -7.129 1 76.12 73 SER B N 1
ATOM 2745 C CA . SER B 1 73 ? 18.891 -9.594 -7.848 1 76.12 73 SER B CA 1
ATOM 2746 C C . SER B 1 73 ? 18.172 -10.641 -7.004 1 76.12 73 SER B C 1
ATOM 2748 O O . SER B 1 73 ? 17.969 -11.773 -7.449 1 76.12 73 SER B O 1
ATOM 2750 N N . GLY B 1 74 ? 17.656 -10.234 -5.867 1 72.81 74 GLY B N 1
ATOM 2751 C CA . GLY B 1 74 ? 17.094 -11.188 -4.918 1 72.81 74 GLY B CA 1
ATOM 2752 C C . GLY B 1 74 ? 18.109 -11.688 -3.91 1 72.81 74 GLY B C 1
ATOM 2753 O O . GLY B 1 74 ? 19.328 -11.539 -4.105 1 72.81 74 GLY B O 1
ATOM 2754 N N . TYR B 1 75 ? 17.672 -11.961 -2.84 1 67.94 75 TYR B N 1
ATOM 2755 C CA . TYR B 1 75 ? 18.547 -12.461 -1.774 1 67.94 75 TYR B CA 1
ATOM 2756 C C . TYR B 1 75 ? 17.781 -13.422 -0.866 1 67.94 75 TYR B C 1
ATOM 2758 O O . TYR B 1 75 ? 16.625 -13.18 -0.524 1 67.94 75 TYR B O 1
ATOM 2766 N N . HIS B 1 76 ? 18.562 -14.352 -0.466 1 62.5 76 HIS B N 1
ATOM 2767 C CA . HIS B 1 76 ? 18.062 -15.312 0.504 1 62.5 76 HIS B CA 1
ATOM 2768 C C . HIS B 1 76 ? 16.703 -15.844 0.093 1 62.5 76 HIS B C 1
ATOM 2770 O O . HIS B 1 76 ? 15.766 -15.859 0.899 1 62.5 76 HIS B O 1
ATOM 2776 N N . GLY B 1 77 ? 16.609 -15.969 -1.146 1 66.75 77 GLY B N 1
ATOM 2777 C CA . GLY B 1 77 ? 15.375 -16.578 -1.62 1 66.75 77 GLY B CA 1
ATOM 2778 C C . GLY B 1 77 ? 14.219 -15.617 -1.716 1 66.75 77 GLY B C 1
ATOM 2779 O O . GLY B 1 77 ? 13.062 -16.031 -1.841 1 66.75 77 GLY B O 1
ATOM 2780 N N . ILE B 1 78 ? 14.641 -14.344 -1.601 1 77.62 78 ILE B N 1
ATOM 2781 C CA . ILE B 1 78 ? 13.539 -13.391 -1.672 1 77.62 78 ILE B CA 1
ATOM 2782 C C . ILE B 1 78 ? 13.18 -13.133 -3.133 1 77.62 78 ILE B C 1
ATOM 2784 O O . ILE B 1 78 ? 13.984 -12.602 -3.895 1 77.62 78 ILE B O 1
ATOM 2788 N N . ALA B 1 79 ? 12.133 -13.727 -3.531 1 90.94 79 ALA B N 1
ATOM 2789 C CA . ALA B 1 79 ? 11.414 -13.422 -4.766 1 90.94 79 ALA B CA 1
ATOM 2790 C C . ALA B 1 79 ? 10.055 -12.789 -4.469 1 90.94 79 ALA B C 1
ATOM 2792 O O . ALA B 1 79 ? 9.523 -12.945 -3.367 1 90.94 79 ALA B O 1
ATOM 2793 N N . LYS B 1 80 ? 9.656 -11.938 -5.422 1 95.38 80 LYS B N 1
ATOM 2794 C CA . LYS B 1 80 ? 8.453 -11.148 -5.176 1 95.38 80 LYS B CA 1
ATOM 2795 C C . LYS B 1 80 ? 7.266 -11.695 -5.965 1 95.38 80 LYS B C 1
ATOM 2797 O O . LYS B 1 80 ? 7.438 -12.555 -6.836 1 95.38 80 LYS B O 1
ATOM 2802 N N . ASN B 1 81 ? 6.117 -11.219 -5.539 1 97 81 ASN B N 1
ATOM 2803 C CA . ASN B 1 81 ? 4.871 -11.625 -6.18 1 97 81 ASN B CA 1
ATOM 2804 C C . ASN B 1 81 ? 4.074 -10.422 -6.676 1 97 81 ASN B C 1
ATOM 2806 O O . ASN B 1 81 ? 2.988 -10.141 -6.168 1 97 81 ASN B O 1
ATOM 2810 N N . PRO B 1 82 ? 4.531 -9.797 -7.73 1 98.5 82 PRO B N 1
ATOM 2811 C CA . PRO B 1 82 ? 3.828 -8.602 -8.203 1 98.5 82 PRO B CA 1
ATOM 2812 C C . PRO B 1 82 ? 2.49 -8.938 -8.867 1 98.5 82 PRO B C 1
ATOM 2814 O O . PRO B 1 82 ? 2.262 -10.078 -9.266 1 98.5 82 PRO B O 1
ATOM 2817 N N . ILE B 1 83 ? 1.626 -7.953 -8.891 1 98.94 83 ILE B N 1
ATOM 2818 C CA . ILE B 1 83 ? 0.329 -8.016 -9.555 1 98.94 83 ILE B CA 1
ATOM 2819 C C . ILE B 1 83 ? 0.329 -7.082 -10.766 1 98.94 83 ILE B C 1
ATOM 2821 O O . ILE B 1 83 ? 0.743 -5.926 -10.672 1 98.94 83 ILE B O 1
ATOM 2825 N N . PHE B 1 84 ? -0.016 -7.633 -11.898 1 98.94 84 PHE B N 1
ATOM 2826 C CA . PHE B 1 84 ? -0.219 -6.867 -13.125 1 98.94 84 PHE B CA 1
ATOM 2827 C C . PHE B 1 84 ? -1.703 -6.758 -13.453 1 98.94 84 PHE B C 1
ATOM 2829 O O . PHE B 1 84 ? -2.447 -7.73 -13.32 1 98.94 84 PHE B O 1
ATOM 2836 N N . PHE B 1 85 ? -2.178 -5.562 -13.82 1 98.94 85 PHE B N 1
ATOM 2837 C CA . PHE B 1 85 ? -3.564 -5.367 -14.227 1 98.94 85 PHE B CA 1
ATOM 2838 C C . PHE B 1 85 ? -3.658 -4.387 -15.383 1 98.94 85 PHE B C 1
ATOM 2840 O O . PHE B 1 85 ? -2.803 -3.51 -15.531 1 98.94 85 PHE B O 1
ATOM 2847 N N . LEU B 1 86 ? -4.641 -4.547 -16.234 1 98.81 86 LEU B N 1
ATOM 2848 C CA . LEU B 1 86 ? -4.801 -3.693 -17.406 1 98.81 86 LEU B CA 1
ATOM 2849 C C . LEU B 1 86 ? -4.969 -2.234 -17 1 98.81 86 LEU B C 1
ATOM 2851 O O . LEU B 1 86 ? -5.957 -1.877 -16.359 1 98.81 86 LEU B O 1
ATOM 2855 N N . ARG B 1 87 ? -4.043 -1.407 -17.453 1 97 87 ARG B N 1
ATOM 2856 C CA . ARG B 1 87 ? -3.973 -0.025 -17 1 97 87 ARG B CA 1
ATOM 2857 C C . ARG B 1 87 ? -5.145 0.792 -17.531 1 97 87 ARG B C 1
ATOM 2859 O O . ARG B 1 87 ? -5.609 1.722 -16.859 1 97 87 ARG B O 1
ATOM 2866 N N . ASP B 1 88 ? -5.668 0.465 -18.672 1 97.62 88 ASP B N 1
ATOM 2867 C CA . ASP B 1 88 ? -6.734 1.254 -19.281 1 97.62 88 ASP B CA 1
ATOM 2868 C C . ASP B 1 88 ? -8.102 0.852 -18.734 1 97.62 88 ASP B C 1
ATOM 2870 O O . ASP B 1 88 ? -9.055 1.628 -18.797 1 97.62 88 ASP B O 1
ATOM 2874 N N . ARG B 1 89 ? -8.156 -0.323 -18.172 1 98.38 89 ARG B N 1
ATOM 2875 C CA . ARG B 1 89 ? -9.445 -0.793 -17.672 1 98.38 89 ARG B CA 1
ATOM 2876 C C . ARG B 1 89 ? -9.609 -0.491 -16.188 1 98.38 89 ARG B C 1
ATOM 2878 O O . ARG B 1 89 ? -10.703 -0.148 -15.734 1 98.38 89 ARG B O 1
ATOM 2885 N N . TYR B 1 90 ? -8.555 -0.574 -15.477 1 98.75 90 TYR B N 1
ATOM 2886 C CA . TYR B 1 90 ? -8.703 -0.509 -14.023 1 98.75 90 TYR B CA 1
ATOM 2887 C C . TYR B 1 90 ? -8.023 0.733 -13.461 1 98.75 90 TYR B C 1
ATOM 2889 O O . TYR B 1 90 ? -6.938 1.109 -13.906 1 98.75 90 TYR B O 1
ATOM 2897 N N . GLU B 1 91 ? -8.68 1.331 -12.531 1 97.75 91 GLU B N 1
ATOM 2898 C CA . GLU B 1 91 ? -8.086 2.375 -11.703 1 97.75 91 GLU B CA 1
ATOM 2899 C C . GLU B 1 91 ? -7.59 1.807 -10.375 1 97.75 91 GLU B C 1
ATOM 2901 O O . GLU B 1 91 ? -8.312 1.069 -9.703 1 97.75 91 GLU B O 1
ATOM 2906 N N . LEU B 1 92 ? -6.363 2.062 -10.039 1 98.31 92 LEU B N 1
ATOM 2907 C CA . LEU B 1 92 ? -5.836 1.668 -8.734 1 98.31 92 LEU B CA 1
ATOM 2908 C C . LEU B 1 92 ? -6.363 2.582 -7.637 1 98.31 92 LEU B C 1
ATOM 2910 O O . LEU B 1 92 ? -6.039 3.771 -7.602 1 98.31 92 LEU B O 1
ATOM 2914 N N . ILE B 1 93 ? -7.133 2.016 -6.711 1 97.38 93 ILE B N 1
ATOM 2915 C CA . ILE B 1 93 ? -7.801 2.781 -5.66 1 97.38 93 ILE B CA 1
ATOM 2916 C C . ILE B 1 93 ? -6.969 2.744 -4.383 1 97.38 93 ILE B C 1
ATOM 2918 O O . ILE B 1 93 ? -6.875 3.742 -3.664 1 97.38 93 ILE B O 1
ATOM 2922 N N . ALA B 1 94 ? -6.48 1.626 -4.07 1 97.94 94 ALA B N 1
ATOM 2923 C CA . ALA B 1 94 ? -5.629 1.354 -2.914 1 97.94 94 ALA B CA 1
ATOM 2924 C C . ALA B 1 94 ? -4.715 0.16 -3.178 1 97.94 94 ALA B C 1
ATOM 2926 O O . ALA B 1 94 ? -4.938 -0.604 -4.121 1 97.94 94 ALA B O 1
ATOM 2927 N N . ALA B 1 95 ? -3.66 0.077 -2.371 1 98.5 95 ALA B N 1
ATOM 2928 C CA . ALA B 1 95 ? -2.715 -1.026 -2.521 1 98.5 95 ALA B CA 1
ATOM 2929 C C . ALA B 1 95 ? -1.868 -1.2 -1.265 1 98.5 95 ALA B C 1
ATOM 2931 O O . ALA B 1 95 ? -1.835 -0.317 -0.404 1 98.5 95 ALA B O 1
ATOM 2932 N N . GLY B 1 96 ? -1.297 -2.338 -1.2 1 97.81 96 GLY B N 1
ATOM 2933 C CA . GLY B 1 96 ? -0.398 -2.58 -0.083 1 97.81 96 GLY B CA 1
ATOM 2934 C C . GLY B 1 96 ? 0.375 -3.879 -0.212 1 97.81 96 GLY B C 1
ATOM 2935 O O . GLY B 1 96 ? 0.243 -4.59 -1.21 1 97.81 96 GLY B O 1
ATOM 2936 N N . LYS B 1 97 ? 1.256 -4.043 0.689 1 97.31 97 LYS B N 1
ATOM 2937 C CA . LYS B 1 97 ? 2.08 -5.238 0.822 1 97.31 97 LYS B CA 1
ATOM 2938 C C . LYS B 1 97 ? 2.367 -5.551 2.289 1 97.31 97 LYS B C 1
ATOM 2940 O O . LYS B 1 97 ? 2.412 -4.645 3.123 1 97.31 97 LYS B O 1
ATOM 2945 N N . TYR B 1 98 ? 2.434 -6.773 2.607 1 98.06 98 TYR B N 1
ATOM 2946 C CA . TYR B 1 98 ? 2.891 -7.168 3.936 1 98.06 98 TYR B CA 1
ATOM 2947 C C . TYR B 1 98 ? 3.623 -8.5 3.887 1 98.06 98 TYR B C 1
ATOM 2949 O O . TYR B 1 98 ? 3.441 -9.281 2.949 1 98.06 98 TYR B O 1
ATOM 2957 N N . TRP B 1 99 ? 4.5 -8.641 4.816 1 97.25 99 TRP B N 1
ATOM 2958 C CA . TRP B 1 99 ? 5.297 -9.859 4.918 1 97.25 99 TRP B CA 1
ATOM 2959 C C . TRP B 1 99 ? 4.605 -10.883 5.809 1 97.25 99 TRP B C 1
ATOM 2961 O O . TRP B 1 99 ? 4.023 -10.531 6.836 1 97.25 99 TRP B O 1
ATOM 2971 N N . LEU B 1 100 ? 4.672 -12.07 5.336 1 98 100 LEU B N 1
ATOM 2972 C CA . LEU B 1 100 ? 3.988 -13.156 6.035 1 98 100 LEU B CA 1
ATOM 2973 C C . LEU B 1 100 ? 4.82 -13.656 7.211 1 98 100 LEU B C 1
ATOM 2975 O O . LEU B 1 100 ? 5.375 -14.758 7.16 1 98 100 LEU B O 1
ATOM 2979 N N . SER B 1 101 ? 4.793 -12.898 8.266 1 97.5 101 SER B N 1
ATOM 2980 C CA . SER B 1 101 ? 5.559 -13.109 9.492 1 97.5 101 SER B CA 1
ATOM 2981 C C . SER B 1 101 ? 4.902 -12.414 10.68 1 97.5 101 SER B C 1
ATOM 2983 O O . SER B 1 101 ? 3.834 -11.812 10.547 1 97.5 101 SER B O 1
ATOM 2985 N N . GLU B 1 102 ? 5.508 -12.5 11.82 1 97.56 102 GLU B N 1
ATOM 2986 C CA . GLU B 1 102 ? 5.016 -11.852 13.023 1 97.56 102 GLU B CA 1
ATOM 2987 C C . GLU B 1 102 ? 5.297 -10.352 12.992 1 97.56 102 GLU B C 1
ATOM 2989 O O . GLU B 1 102 ? 4.754 -9.594 13.805 1 97.56 102 GLU B O 1
ATOM 2994 N N . THR B 1 103 ? 6.125 -9.898 12.109 1 96.88 103 THR B N 1
ATOM 2995 C CA . THR B 1 103 ? 6.441 -8.484 11.914 1 96.88 103 THR B CA 1
ATOM 2996 C C . THR B 1 103 ? 6.191 -8.07 10.469 1 96.88 103 THR B C 1
ATOM 2998 O O . THR B 1 103 ? 7.129 -7.73 9.742 1 96.88 103 THR B O 1
ATOM 3001 N N . PRO B 1 104 ? 4.93 -7.98 10.086 1 97.62 104 PRO B N 1
ATOM 3002 C CA . PRO B 1 104 ? 4.547 -7.922 8.672 1 97.62 104 PRO B CA 1
ATOM 3003 C C . PRO B 1 104 ? 4.965 -6.613 8 1 97.62 104 PRO B C 1
ATOM 3005 O O . PRO B 1 104 ? 4.926 -6.504 6.773 1 97.62 104 PRO B O 1
ATOM 3008 N N . LEU B 1 105 ? 5.426 -5.574 8.75 1 97.62 105 LEU B N 1
ATOM 3009 C CA . LEU B 1 105 ? 5.855 -4.312 8.164 1 97.62 105 LEU B CA 1
ATOM 3010 C C . LEU B 1 105 ? 7.34 -4.352 7.82 1 97.62 105 LEU B C 1
ATOM 3012 O O . LEU B 1 105 ? 7.848 -3.469 7.121 1 97.62 105 LEU B O 1
ATOM 3016 N N . ILE B 1 106 ? 8.008 -5.387 8.305 1 95.94 106 ILE B N 1
ATOM 3017 C CA . ILE B 1 106 ? 9.461 -5.445 8.133 1 95.94 106 ILE B CA 1
ATOM 3018 C C . ILE B 1 106 ? 9.797 -6.293 6.91 1 95.94 106 ILE B C 1
ATOM 3020 O O . ILE B 1 106 ? 9.594 -7.508 6.914 1 95.94 106 ILE B O 1
ATOM 3024 N N . GLY B 1 107 ? 10.406 -5.629 5.926 1 94.19 107 GLY B N 1
ATOM 3025 C CA . GLY B 1 107 ? 10.766 -6.289 4.68 1 94.19 107 GLY B CA 1
ATOM 3026 C C . GLY B 1 107 ? 11.703 -7.465 4.875 1 94.19 107 GLY B C 1
ATOM 3027 O O . GLY B 1 107 ? 12.758 -7.328 5.496 1 94.19 107 GLY B O 1
ATOM 3028 N N . GLY B 1 108 ? 11.289 -8.648 4.34 1 93.62 108 GLY B N 1
ATOM 3029 C CA . GLY B 1 108 ? 12.141 -9.828 4.383 1 93.62 108 GLY B CA 1
ATOM 3030 C C . GLY B 1 108 ? 12.062 -10.578 5.699 1 93.62 108 GLY B C 1
ATOM 3031 O O . GLY B 1 108 ? 12.828 -11.508 5.938 1 93.62 108 GLY B O 1
ATOM 3032 N N . SER B 1 109 ? 11.172 -10.203 6.586 1 94.69 109 SER B N 1
ATOM 3033 C CA . SER B 1 109 ? 11.062 -10.867 7.883 1 94.69 109 SER B CA 1
ATOM 3034 C C . SER B 1 109 ? 10.57 -12.305 7.734 1 94.69 109 SER B C 1
ATOM 3036 O O . SER B 1 109 ? 9.812 -12.609 6.816 1 94.69 109 SER B O 1
ATOM 3038 N N . ILE B 1 110 ? 11.086 -13.148 8.641 1 95.75 110 ILE B N 1
ATOM 3039 C CA . ILE B 1 110 ? 10.758 -14.57 8.641 1 95.75 110 ILE B CA 1
ATOM 3040 C C . ILE B 1 110 ? 10.234 -14.977 10.023 1 95.75 110 ILE B C 1
ATOM 3042 O O . ILE B 1 110 ? 10.758 -14.523 11.047 1 95.75 110 ILE B O 1
ATOM 3046 N N . SER B 1 111 ? 9.211 -15.742 10.055 1 97.56 111 SER B N 1
ATOM 3047 C CA . SER B 1 111 ? 8.672 -16.312 11.289 1 97.56 111 SER B CA 1
ATOM 3048 C C . SER B 1 111 ? 8.281 -17.781 11.086 1 97.56 111 SER B C 1
ATOM 3050 O O . SER B 1 111 ? 8.344 -18.297 9.969 1 97.56 111 SER B O 1
ATOM 3052 N N . TRP B 1 112 ? 8.008 -18.469 12.188 1 98.12 112 TRP B N 1
ATOM 3053 C CA . TRP B 1 112 ? 7.406 -19.797 12.25 1 98.12 112 TRP B CA 1
ATOM 3054 C C . TRP B 1 112 ? 8.242 -20.812 11.492 1 98.12 112 TRP B C 1
ATOM 3056 O O . TRP B 1 112 ? 7.699 -21.656 10.773 1 98.12 112 TRP B O 1
ATOM 3066 N N . ASP B 1 113 ? 9.531 -20.703 11.453 1 96.62 113 ASP B N 1
ATOM 3067 C CA . ASP B 1 113 ? 10.484 -21.609 10.836 1 96.62 113 ASP B CA 1
ATOM 3068 C C . ASP B 1 113 ? 10.297 -21.672 9.32 1 96.62 113 ASP B C 1
ATOM 3070 O O . ASP B 1 113 ? 10.539 -22.703 8.703 1 96.62 113 ASP B O 1
ATOM 3074 N N . SER B 1 114 ? 9.758 -20.562 8.773 1 96.5 114 SER B N 1
ATOM 3075 C CA . SER B 1 114 ? 9.664 -20.484 7.316 1 96.5 114 SER B CA 1
ATOM 3076 C C . SER B 1 114 ? 11.039 -20.594 6.668 1 96.5 114 SER B C 1
ATOM 3078 O O . SER B 1 114 ? 12.016 -20.031 7.172 1 96.5 114 SER B O 1
ATOM 3080 N N . ALA B 1 115 ? 11.086 -21.266 5.531 1 95.06 115 ALA B N 1
ATOM 3081 C CA . ALA B 1 115 ? 12.359 -21.5 4.844 1 95.06 115 ALA B CA 1
ATOM 3082 C C . ALA B 1 115 ? 12.867 -20.219 4.203 1 95.06 115 ALA B C 1
ATOM 3084 O O . ALA B 1 115 ? 14.078 -20.047 4.02 1 95.06 115 ALA B O 1
ATOM 3085 N N . ARG B 1 116 ? 11.922 -19.359 3.828 1 93.94 116 ARG B N 1
ATOM 3086 C CA . ARG B 1 116 ? 12.258 -18.078 3.203 1 93.94 116 ARG B CA 1
ATOM 3087 C C . ARG B 1 116 ? 11.25 -17 3.586 1 93.94 116 ARG B C 1
ATOM 3089 O O . ARG B 1 116 ? 10.172 -17.312 4.094 1 93.94 116 ARG B O 1
ATOM 3096 N N . ALA B 1 117 ? 11.711 -15.742 3.34 1 95 117 ALA B N 1
ATOM 3097 C CA . ALA B 1 117 ? 10.758 -14.648 3.516 1 95 117 ALA B CA 1
ATOM 3098 C C . ALA B 1 117 ? 9.656 -14.711 2.463 1 95 117 ALA B C 1
ATOM 3100 O O . ALA B 1 117 ? 9.938 -14.891 1.274 1 95 117 ALA B O 1
ATOM 3101 N N . ARG B 1 118 ? 8.461 -14.656 2.965 1 96.81 118 ARG B N 1
ATOM 3102 C CA . ARG B 1 118 ? 7.297 -14.688 2.09 1 96.81 118 ARG B CA 1
ATOM 3103 C C . ARG B 1 118 ? 6.438 -13.445 2.27 1 96.81 118 ARG B C 1
ATOM 3105 O O . ARG B 1 118 ? 6.395 -12.859 3.355 1 96.81 118 ARG B O 1
ATOM 3112 N N . ASN B 1 119 ? 5.805 -13 1.183 1 96.62 119 ASN B N 1
ATOM 3113 C CA . ASN B 1 119 ? 5.008 -11.781 1.252 1 96.62 119 ASN B CA 1
ATOM 3114 C C . ASN B 1 119 ? 3.699 -11.922 0.481 1 96.62 119 ASN B C 1
ATOM 3116 O O . ASN B 1 119 ? 3.521 -12.875 -0.28 1 96.62 119 ASN B O 1
ATOM 3120 N N . ALA B 1 120 ? 2.756 -11.062 0.751 1 98.38 120 ALA B N 1
ATOM 3121 C CA . ALA B 1 120 ? 1.52 -10.859 0.001 1 98.38 120 ALA B CA 1
ATOM 3122 C C . ALA B 1 120 ? 1.394 -9.414 -0.464 1 98.38 120 ALA B C 1
ATOM 3124 O O . ALA B 1 120 ? 1.701 -8.484 0.288 1 98.38 120 ALA B O 1
ATOM 3125 N N . ASN B 1 121 ? 1.071 -9.258 -1.749 1 98.62 121 ASN B N 1
ATOM 3126 C CA . ASN B 1 121 ? 0.709 -7.961 -2.311 1 98.62 121 ASN B CA 1
ATOM 3127 C C . ASN B 1 121 ? -0.781 -7.883 -2.629 1 98.62 121 ASN B C 1
ATOM 3129 O O . ASN B 1 121 ? -1.392 -8.883 -3.008 1 98.62 121 ASN B O 1
ATOM 3133 N N . TRP B 1 122 ? -1.328 -6.719 -2.467 1 98.81 122 TRP B N 1
ATOM 3134 C CA . TRP B 1 122 ? -2.734 -6.582 -2.834 1 98.81 122 TRP B CA 1
ATOM 3135 C C . TRP B 1 122 ? -2.996 -5.227 -3.48 1 98.81 122 TRP B C 1
ATOM 3137 O O . TRP B 1 122 ? -2.273 -4.258 -3.229 1 98.81 122 TRP B O 1
ATOM 3147 N N . VAL B 1 123 ? -3.965 -5.215 -4.383 1 98.81 123 VAL B N 1
ATOM 3148 C CA . VAL B 1 123 ? -4.465 -4 -5.02 1 98.81 123 VAL B CA 1
ATOM 3149 C C . VAL B 1 123 ? -5.988 -3.949 -4.906 1 98.81 123 VAL B C 1
ATOM 3151 O O . VAL B 1 123 ? -6.656 -4.984 -4.941 1 98.81 123 VAL B O 1
ATOM 3154 N N . ARG B 1 124 ? -6.488 -2.801 -4.637 1 98.75 124 ARG B N 1
ATOM 3155 C CA . ARG B 1 124 ? -7.902 -2.486 -4.809 1 98.75 124 ARG B CA 1
ATOM 3156 C C . ARG B 1 124 ? -8.148 -1.74 -6.117 1 98.75 124 ARG B C 1
ATOM 3158 O O . ARG B 1 124 ? -7.586 -0.664 -6.336 1 98.75 124 ARG B O 1
ATOM 3165 N N . LEU B 1 125 ? -9 -2.303 -6.953 1 98.81 125 LEU B N 1
ATOM 3166 C CA . LEU B 1 125 ? -9.188 -1.8 -8.312 1 98.81 125 LEU B CA 1
ATOM 3167 C C . LEU B 1 125 ? -10.641 -1.381 -8.531 1 98.81 125 LEU B C 1
ATOM 3169 O O . LEU B 1 125 ? -11.555 -1.985 -7.973 1 98.81 125 LEU B O 1
ATOM 3173 N N . LYS B 1 126 ? -10.797 -0.362 -9.281 1 98.56 126 LYS B N 1
ATOM 3174 C CA . LYS B 1 126 ? -12.102 0.02 -9.82 1 98.56 126 LYS B CA 1
ATOM 3175 C C . LYS B 1 126 ? -12.172 -0.208 -11.32 1 98.56 126 LYS B C 1
ATOM 3177 O O . LYS B 1 126 ? -11.352 0.323 -12.078 1 98.56 126 LYS B O 1
ATOM 3182 N N . ASP B 1 127 ? -13.094 -1.028 -11.734 1 98.56 127 ASP B N 1
ATOM 3183 C CA . ASP B 1 127 ? -13.328 -1.243 -13.156 1 98.56 127 ASP B CA 1
ATOM 3184 C C . ASP B 1 127 ? -13.992 -0.022 -13.789 1 98.56 127 ASP B C 1
ATOM 3186 O O . ASP B 1 127 ? -15.133 0.317 -13.461 1 98.56 127 ASP B O 1
ATOM 3190 N N . ARG B 1 128 ? -13.336 0.622 -14.711 1 97.5 128 ARG B N 1
ATOM 3191 C CA . ARG B 1 128 ? -13.82 1.855 -15.32 1 97.5 128 ARG B CA 1
ATOM 3192 C C . ARG B 1 128 ? -15.062 1.598 -16.172 1 97.5 128 ARG B C 1
ATOM 3194 O O . ARG B 1 128 ? -15.844 2.516 -16.422 1 97.5 128 ARG B O 1
ATOM 3201 N N . HIS B 1 129 ? -15.242 0.398 -16.578 1 96.44 129 HIS B N 1
ATOM 3202 C CA . HIS B 1 129 ? -16.359 0.068 -17.453 1 96.44 129 HIS B CA 1
ATOM 3203 C C . HIS B 1 129 ? -17.672 0.031 -16.703 1 96.44 129 HIS B C 1
ATOM 3205 O O . HIS B 1 129 ? -18.703 0.483 -17.203 1 96.44 129 HIS B O 1
ATOM 3211 N N . ASN B 1 130 ? -17.672 -0.485 -15.492 1 96.69 130 ASN B N 1
ATOM 3212 C CA . ASN B 1 130 ? -18.938 -0.665 -14.797 1 96.69 130 ASN B CA 1
ATOM 3213 C C . ASN B 1 130 ? -18.891 -0.108 -13.375 1 96.69 130 ASN B C 1
ATOM 3215 O O . ASN B 1 130 ? -19.875 -0.175 -12.648 1 96.69 130 ASN B O 1
ATOM 3219 N N . GLY B 1 131 ? -17.766 0.327 -12.922 1 97.31 131 GLY B N 1
ATOM 3220 C CA . GLY B 1 131 ? -17.641 0.979 -11.633 1 97.31 131 GLY B CA 1
ATOM 3221 C C . GLY B 1 131 ? -17.422 0.005 -10.492 1 97.31 131 GLY B C 1
ATOM 3222 O O . GLY B 1 131 ? -17.25 0.416 -9.344 1 97.31 131 GLY B O 1
ATOM 3223 N N . LEU B 1 132 ? -17.297 -1.306 -10.773 1 97.62 132 LEU B N 1
ATOM 3224 C CA . LEU B 1 132 ? -17.094 -2.307 -9.734 1 97.62 132 LEU B CA 1
ATOM 3225 C C . LEU B 1 132 ? -15.742 -2.121 -9.062 1 97.62 132 LEU B C 1
ATOM 3227 O O . LEU B 1 132 ? -14.719 -1.989 -9.742 1 97.62 132 LEU B O 1
ATOM 3231 N N . GLU B 1 133 ? -15.781 -2.096 -7.758 1 97.94 133 GLU B N 1
ATOM 3232 C CA . GLU B 1 133 ? -14.555 -2.08 -6.973 1 97.94 133 GLU B CA 1
ATOM 3233 C C . GLU B 1 133 ? -14.297 -3.436 -6.316 1 97.94 133 GLU B C 1
ATOM 3235 O O . GLU B 1 133 ? -15.227 -4.07 -5.809 1 97.94 133 GLU B O 1
ATOM 3240 N N . PHE B 1 134 ? -13.094 -3.926 -6.352 1 98.69 134 PHE B N 1
ATOM 3241 C CA . PHE B 1 134 ? -12.742 -5.211 -5.762 1 98.69 134 PHE B CA 1
ATOM 3242 C C . PHE B 1 134 ? -11.258 -5.262 -5.406 1 98.69 134 PHE B C 1
ATOM 3244 O O . PHE B 1 134 ? -10.484 -4.395 -5.82 1 98.69 134 PHE B O 1
ATOM 3251 N N . ARG B 1 135 ? -10.93 -6.238 -4.594 1 98.75 135 ARG B N 1
ATOM 3252 C CA . ARG B 1 135 ? -9.562 -6.398 -4.117 1 98.75 135 ARG B CA 1
ATOM 3253 C C . ARG B 1 135 ? -8.945 -7.691 -4.645 1 98.75 135 ARG B C 1
ATOM 3255 O O . ARG B 1 135 ? -9.617 -8.727 -4.703 1 98.75 135 ARG B O 1
ATOM 3262 N N . VAL B 1 136 ? -7.676 -7.578 -5.059 1 98.94 136 VAL B N 1
ATOM 3263 C CA . VAL B 1 136 ? -6.906 -8.75 -5.469 1 98.94 136 VAL B CA 1
ATOM 3264 C C . VAL B 1 136 ? -5.695 -8.914 -4.551 1 98.94 136 VAL B C 1
ATOM 3266 O O . VAL B 1 136 ? -4.938 -7.969 -4.34 1 98.94 136 VAL B O 1
ATOM 3269 N N . VAL B 1 137 ? -5.535 -10.133 -4.012 1 98.94 137 VAL B N 1
ATOM 3270 C CA . VAL B 1 137 ? -4.375 -10.477 -3.195 1 98.94 137 VAL B CA 1
ATOM 3271 C C . VAL B 1 137 ? -3.564 -11.57 -3.885 1 98.94 137 VAL B C 1
ATOM 3273 O O . VAL B 1 137 ? -4.125 -12.57 -4.348 1 98.94 137 VAL B O 1
ATOM 3276 N N . ASN B 1 138 ? -2.287 -11.328 -4.066 1 98.94 138 ASN B N 1
ATOM 3277 C CA . ASN B 1 138 ? -1.346 -12.289 -4.625 1 98.94 138 ASN B CA 1
ATOM 3278 C C . ASN B 1 138 ? -0.312 -12.727 -3.594 1 98.94 138 ASN B C 1
ATOM 3280 O O . ASN B 1 138 ? 0.277 -11.891 -2.906 1 98.94 138 ASN B O 1
ATOM 3284 N N . LEU B 1 139 ? -0.136 -14.07 -3.418 1 98.81 139 LEU B N 1
ATOM 3285 C CA . LEU B 1 139 ? 0.783 -14.531 -2.383 1 98.81 139 LEU B CA 1
ATOM 3286 C C . LEU B 1 139 ? 1.592 -15.727 -2.869 1 98.81 139 LEU B C 1
ATOM 3288 O O . LEU B 1 139 ? 1.312 -16.281 -3.936 1 98.81 139 LEU B O 1
ATOM 3292 N N . HIS B 1 140 ? 2.633 -16.109 -2.215 1 98.5 140 HIS B N 1
ATOM 3293 C CA . HIS B 1 140 ? 3.475 -17.281 -2.334 1 98.5 140 HIS B CA 1
ATOM 3294 C C . HIS B 1 140 ? 3.885 -17.812 -0.962 1 98.5 140 HIS B C 1
ATOM 3296 O O . HIS B 1 140 ? 4.699 -17.188 -0.274 1 98.5 140 HIS B O 1
ATOM 3302 N N . LEU B 1 141 ? 3.289 -18.969 -0.556 1 98.44 141 LEU B N 1
ATOM 3303 C CA . LEU B 1 141 ? 3.498 -19.469 0.795 1 98.44 141 LEU B CA 1
ATOM 3304 C C . LEU B 1 141 ? 4.797 -20.266 0.883 1 98.44 141 LEU B C 1
ATOM 3306 O O . LEU B 1 141 ? 5.43 -20.547 -0.139 1 98.44 141 LEU B O 1
ATOM 3310 N N . ASP B 1 142 ? 5.18 -20.562 2.105 1 97.38 142 ASP B N 1
ATOM 3311 C CA . ASP B 1 142 ? 6.367 -21.359 2.369 1 97.38 142 ASP B CA 1
ATOM 3312 C C . ASP B 1 142 ? 6.277 -22.719 1.673 1 97.38 142 ASP B C 1
ATOM 3314 O O . ASP B 1 142 ? 5.184 -23.266 1.51 1 97.38 142 ASP B O 1
ATOM 3318 N N . HIS B 1 143 ? 7.43 -23.203 1.339 1 95.5 143 HIS B N 1
ATOM 3319 C CA . HIS B 1 143 ? 7.41 -24.469 0.595 1 95.5 143 HIS B CA 1
ATOM 3320 C C . HIS B 1 143 ? 7.895 -25.625 1.458 1 95.5 143 HIS B C 1
ATOM 3322 O O . HIS B 1 143 ? 7.914 -26.766 1.008 1 95.5 143 HIS B O 1
ATOM 3328 N N . VAL B 1 144 ? 8.25 -25.359 2.682 1 96 144 VAL B N 1
ATOM 3329 C CA . VAL B 1 144 ? 8.867 -26.406 3.486 1 96 144 VAL B CA 1
ATOM 3330 C C . VAL B 1 144 ? 8.008 -26.688 4.711 1 96 144 VAL B C 1
ATOM 3332 O O . VAL B 1 144 ? 7.414 -27.766 4.82 1 96 144 VAL B O 1
ATOM 3335 N N . ALA B 1 145 ? 7.777 -25.703 5.547 1 97.75 145 ALA B N 1
ATOM 3336 C CA . ALA B 1 145 ? 7.203 -25.906 6.875 1 97.75 145 ALA B CA 1
ATOM 3337 C C . ALA B 1 145 ? 5.684 -25.797 6.836 1 97.75 145 ALA B C 1
ATOM 3339 O O . ALA B 1 145 ? 5.141 -24.719 6.566 1 97.75 145 ALA B O 1
ATOM 3340 N N . GLN B 1 146 ? 5.008 -26.891 7.211 1 98.06 146 GLN B N 1
ATOM 3341 C CA . GLN B 1 146 ? 3.551 -26.922 7.238 1 98.06 146 GLN B CA 1
ATOM 3342 C C . GLN B 1 146 ? 2.998 -25.875 8.195 1 98.06 146 GLN B C 1
ATOM 3344 O O . GLN B 1 146 ? 2.051 -25.156 7.859 1 98.06 146 GLN B O 1
ATOM 3349 N N . THR B 1 147 ? 3.615 -25.797 9.344 1 98.5 147 THR B N 1
ATOM 3350 C CA . THR B 1 147 ? 3.176 -24.812 10.336 1 98.5 147 THR B CA 1
ATOM 3351 C C . THR B 1 147 ? 3.303 -23.391 9.789 1 98.5 147 THR B C 1
ATOM 3353 O O . THR B 1 147 ? 2.416 -22.562 10 1 98.5 147 THR B O 1
ATOM 3356 N N . ALA B 1 148 ? 4.391 -23.125 9.109 1 98.56 148 ALA B N 1
ATOM 3357 C CA . ALA B 1 148 ? 4.582 -21.812 8.508 1 98.56 148 ALA B CA 1
ATOM 3358 C C . ALA B 1 148 ? 3.473 -21.5 7.508 1 98.56 148 ALA B C 1
ATOM 3360 O O . ALA B 1 148 ? 2.891 -20.422 7.535 1 98.56 148 ALA B O 1
ATOM 3361 N N . LYS B 1 149 ? 3.145 -22.469 6.711 1 98.69 149 LYS B N 1
ATOM 3362 C CA . LYS B 1 149 ? 2.096 -22.281 5.719 1 98.69 149 LYS B CA 1
ATOM 3363 C C . LYS B 1 149 ? 0.76 -21.953 6.383 1 98.69 149 LYS B C 1
ATOM 3365 O O . LYS B 1 149 ? 0.049 -21.047 5.945 1 98.69 149 LYS B O 1
ATOM 3370 N N . GLU B 1 150 ? 0.474 -22.688 7.383 1 98.88 150 GLU B N 1
ATOM 3371 C CA . GLU B 1 150 ? -0.799 -22.5 8.07 1 98.88 150 GLU B CA 1
ATOM 3372 C C . GLU B 1 150 ? -0.871 -21.125 8.734 1 98.88 150 GLU B C 1
ATOM 3374 O O . GLU B 1 150 ? -1.9 -20.453 8.664 1 98.88 150 GLU B O 1
ATOM 3379 N N . LYS B 1 151 ? 0.216 -20.688 9.367 1 98.88 151 LYS B N 1
ATOM 3380 C CA . LYS B 1 151 ? 0.245 -19.375 10.016 1 98.88 151 LYS B CA 1
ATOM 3381 C C . LYS B 1 151 ? 0.217 -18.25 8.984 1 98.88 151 LYS B C 1
ATOM 3383 O O . LYS B 1 151 ? -0.448 -17.234 9.188 1 98.88 151 LYS B O 1
ATOM 3388 N N . GLN B 1 152 ? 0.889 -18.453 7.93 1 98.88 152 GLN B N 1
ATOM 3389 C CA . GLN B 1 152 ? 0.936 -17.453 6.863 1 98.88 152 GLN B CA 1
ATOM 3390 C C . GLN B 1 152 ? -0.442 -17.25 6.242 1 98.88 152 GLN B C 1
ATOM 3392 O O . GLN B 1 152 ? -0.897 -16.125 6.09 1 98.88 152 GLN B O 1
ATOM 3397 N N . ILE B 1 153 ? -1.11 -18.359 5.906 1 98.94 153 ILE B N 1
ATOM 3398 C CA . ILE B 1 153 ? -2.418 -18.219 5.277 1 98.94 153 ILE B CA 1
ATOM 3399 C C . ILE B 1 153 ? -3.422 -17.672 6.289 1 98.94 153 ILE B C 1
ATOM 3401 O O . ILE B 1 153 ? -4.316 -16.891 5.93 1 98.94 153 ILE B O 1
ATOM 3405 N N . SER B 1 154 ? -3.283 -18.062 7.543 1 98.88 154 SER B N 1
ATOM 3406 C CA . SER B 1 154 ? -4.152 -17.516 8.578 1 98.88 154 SER B CA 1
ATOM 3407 C C . SER B 1 154 ? -3.998 -16.016 8.695 1 98.88 154 SER B C 1
ATOM 3409 O O . SER B 1 154 ? -4.98 -15.289 8.898 1 98.88 154 SER B O 1
ATOM 3411 N N . LEU B 1 155 ? -2.809 -15.539 8.586 1 98.69 155 LEU B N 1
ATOM 3412 C CA . LEU B 1 155 ? -2.559 -14.102 8.586 1 98.69 155 LEU B CA 1
ATOM 3413 C C . LEU B 1 155 ? -3.287 -13.422 7.434 1 98.69 155 LEU B C 1
ATOM 3415 O O . LEU B 1 155 ? -3.926 -12.383 7.625 1 98.69 155 LEU B O 1
ATOM 3419 N N . VAL B 1 156 ? -3.258 -14.008 6.254 1 98.81 156 VAL B N 1
ATOM 3420 C CA . VAL B 1 156 ? -3.918 -13.461 5.074 1 98.81 156 VAL B CA 1
ATOM 3421 C C . VAL B 1 156 ? -5.43 -13.453 5.285 1 98.81 156 VAL B C 1
ATOM 3423 O O . VAL B 1 156 ? -6.105 -12.477 4.938 1 98.81 156 VAL B O 1
ATOM 3426 N N . MET B 1 157 ? -5.957 -14.531 5.871 1 98.75 157 MET B N 1
ATOM 3427 C CA . MET B 1 157 ? -7.395 -14.609 6.125 1 98.75 157 MET B CA 1
ATOM 3428 C C . MET B 1 157 ? -7.828 -13.539 7.125 1 98.75 157 MET B C 1
ATOM 3430 O O . MET B 1 157 ? -8.852 -12.883 6.93 1 98.75 157 MET B O 1
ATOM 3434 N N . GLU B 1 158 ? -7.039 -13.398 8.156 1 97.94 158 GLU B N 1
ATOM 3435 C CA . GLU B 1 158 ? -7.359 -12.398 9.172 1 97.94 158 GLU B CA 1
ATOM 3436 C C . GLU B 1 158 ? -7.336 -10.992 8.578 1 97.94 158 GLU B C 1
ATOM 3438 O O . GLU B 1 158 ? -8.234 -10.188 8.844 1 97.94 158 GLU B O 1
ATOM 3443 N N . GLU B 1 159 ? -6.363 -10.742 7.84 1 98 159 GLU B N 1
ATOM 3444 C CA . GLU B 1 159 ? -6.25 -9.438 7.195 1 98 159 GLU B CA 1
ATOM 3445 C C . GLU B 1 159 ? -7.398 -9.203 6.219 1 98 159 GLU B C 1
ATOM 3447 O O . GLU B 1 159 ? -7.98 -8.109 6.188 1 98 159 GLU B O 1
ATOM 3452 N N . SER B 1 160 ? -7.777 -10.148 5.434 1 98.06 160 SER B N 1
ATOM 3453 C CA . SER B 1 160 ? -8.805 -10.023 4.402 1 98.06 160 SER B CA 1
ATOM 3454 C C . SER B 1 160 ? -10.195 -9.914 5.02 1 98.06 160 SER B C 1
ATOM 3456 O O . SER B 1 160 ? -11.086 -9.281 4.445 1 98.06 160 SER B O 1
ATOM 3458 N N . LYS B 1 161 ? -10.344 -10.492 6.137 1 97.19 161 LYS B N 1
ATOM 3459 C CA . LYS B 1 161 ? -11.656 -10.57 6.773 1 97.19 161 LYS B CA 1
ATOM 3460 C C . LYS B 1 161 ? -12.109 -9.195 7.27 1 97.19 161 LYS B C 1
ATOM 3462 O O . LYS B 1 161 ? -13.273 -9.008 7.617 1 97.19 161 LYS B O 1
ATOM 3467 N N . GLN B 1 162 ? -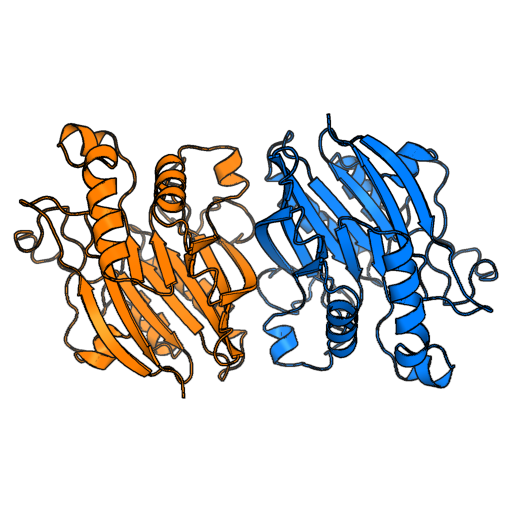11.25 -8.242 7.258 1 96.19 162 GLN B N 1
ATOM 3468 C CA . GLN B 1 162 ? -11.594 -6.902 7.73 1 96.19 162 GLN B CA 1
ATOM 3469 C C . GLN B 1 162 ? -12.586 -6.227 6.789 1 96.19 162 GLN B C 1
ATOM 3471 O O . GLN B 1 162 ? -13.234 -5.246 7.16 1 96.19 162 GLN B O 1
ATOM 3476 N N . TYR B 1 163 ? -12.656 -6.668 5.59 1 96.44 163 TYR B N 1
ATOM 3477 C CA . TYR B 1 163 ? -13.57 -6.07 4.625 1 96.44 163 TYR B CA 1
ATOM 3478 C C . TYR B 1 163 ? -14.992 -6.586 4.832 1 96.44 163 TYR B C 1
ATOM 3480 O O . TYR B 1 163 ? -15.188 -7.723 5.273 1 96.44 163 TYR B O 1
ATOM 3488 N N . PRO B 1 164 ? -15.953 -5.758 4.492 1 95.06 164 PRO B N 1
ATOM 3489 C CA . PRO B 1 164 ? -17.328 -6.25 4.547 1 95.06 164 PRO B CA 1
ATOM 3490 C C . PRO B 1 164 ? -17.547 -7.5 3.695 1 95.06 164 PRO B C 1
ATOM 3492 O O . PRO B 1 164 ? -16.906 -7.656 2.648 1 95.06 164 PRO B O 1
ATOM 3495 N N . LYS B 1 165 ? -18.484 -8.297 4.109 1 93.81 165 LYS B N 1
ATOM 3496 C CA . LYS B 1 165 ? -18.781 -9.555 3.422 1 93.81 165 LYS B CA 1
ATOM 3497 C C . LYS B 1 165 ? -19.188 -9.305 1.974 1 93.81 165 LYS B C 1
ATOM 3499 O O . LYS B 1 165 ? -18.969 -10.156 1.105 1 93.81 165 LYS B O 1
ATOM 3504 N N . SER B 1 166 ? -19.703 -8.141 1.757 1 94.62 166 SER B N 1
ATOM 3505 C CA . SER B 1 166 ? -20.219 -7.824 0.426 1 94.62 166 SER B CA 1
ATOM 3506 C C . SER B 1 166 ? -19.109 -7.297 -0.479 1 94.62 166 SER B C 1
ATOM 3508 O O . SER B 1 166 ? -19.297 -7.184 -1.693 1 94.62 166 SER B O 1
ATOM 3510 N N . PHE B 1 167 ? -17.953 -6.949 0.087 1 97.31 167 PHE B N 1
ATOM 3511 C CA . PHE B 1 167 ? -16.875 -6.402 -0.728 1 97.31 167 PHE B CA 1
ATOM 3512 C C . PHE B 1 167 ? -16.141 -7.512 -1.459 1 97.31 167 PHE B C 1
ATOM 3514 O O . PHE B 1 167 ? -15.5 -8.359 -0.83 1 97.31 167 PHE B O 1
ATOM 3521 N N . PRO B 1 168 ? -16.188 -7.555 -2.77 1 98.38 168 PRO B N 1
ATOM 3522 C CA . PRO B 1 168 ? -15.609 -8.672 -3.523 1 98.38 168 PRO B CA 1
ATOM 3523 C C . PRO B 1 168 ? -14.086 -8.68 -3.479 1 98.38 168 PRO B C 1
ATOM 3525 O O . PRO B 1 168 ? -13.453 -7.621 -3.572 1 98.38 168 PRO B O 1
ATOM 3528 N N . GLN B 1 169 ? -13.508 -9.891 -3.324 1 98.81 169 GLN B N 1
ATOM 3529 C CA . GLN B 1 169 ? -12.062 -10.094 -3.307 1 98.81 169 GLN B CA 1
ATOM 3530 C C . GLN B 1 169 ? -11.664 -11.305 -4.141 1 98.81 169 GLN B C 1
ATOM 3532 O O . GLN B 1 169 ? -12.477 -12.211 -4.363 1 98.81 169 GLN B O 1
ATOM 3537 N N . ILE B 1 170 ? -10.492 -11.266 -4.664 1 98.94 170 ILE B N 1
ATOM 3538 C CA . ILE B 1 170 ? -9.859 -12.375 -5.359 1 98.94 170 ILE B CA 1
ATOM 3539 C C . ILE B 1 170 ? -8.5 -12.68 -4.723 1 98.94 170 ILE B C 1
ATOM 3541 O O . ILE B 1 170 ? -7.742 -11.758 -4.402 1 98.94 170 ILE B O 1
ATOM 3545 N N . LEU B 1 171 ? -8.227 -13.922 -4.414 1 98.94 171 LEU B N 1
ATOM 3546 C CA . LEU B 1 171 ? -6.98 -14.414 -3.846 1 98.94 171 LEU B CA 1
ATOM 3547 C C . LEU B 1 171 ? -6.301 -15.398 -4.793 1 98.94 171 LEU B C 1
ATOM 3549 O O . LEU B 1 171 ? -6.875 -16.438 -5.133 1 98.94 171 LEU B O 1
ATOM 3553 N N . ILE B 1 172 ? -5.094 -15.016 -5.223 1 98.88 172 ILE B N 1
ATOM 3554 C CA . ILE B 1 172 ? -4.418 -15.844 -6.219 1 98.88 172 ILE B CA 1
ATOM 3555 C C . ILE B 1 172 ? -2.998 -16.156 -5.758 1 98.88 172 ILE B C 1
ATOM 3557 O O . ILE B 1 172 ? -2.447 -15.445 -4.906 1 98.88 172 ILE B O 1
ATOM 3561 N N . GLY B 1 173 ? -2.443 -17.266 -6.258 1 98.81 173 GLY B N 1
ATOM 3562 C CA . GLY B 1 173 ? -1.017 -17.453 -6.055 1 98.81 173 GLY B CA 1
ATOM 3563 C C . GLY B 1 173 ? -0.631 -18.906 -5.902 1 98.81 173 GLY B C 1
ATOM 3564 O O . GLY B 1 173 ? -1.385 -19.812 -6.301 1 98.81 173 GLY B O 1
ATOM 3565 N N . ASP B 1 174 ? 0.605 -19.109 -5.496 1 98.62 174 ASP B N 1
ATOM 3566 C CA . ASP B 1 174 ? 1.184 -20.406 -5.168 1 98.62 174 ASP B CA 1
ATOM 3567 C C . ASP B 1 174 ? 1.1 -20.688 -3.666 1 98.62 174 ASP B C 1
ATOM 3569 O O . ASP B 1 174 ? 1.843 -20.094 -2.879 1 98.62 174 ASP B O 1
ATOM 3573 N N . PHE B 1 175 ? 0.266 -21.656 -3.352 1 98.62 175 PHE B N 1
ATOM 3574 C CA . PHE B 1 175 ? -0.021 -21.922 -1.946 1 98.62 175 PHE B CA 1
ATOM 3575 C C . PHE B 1 175 ? 0.909 -23 -1.396 1 98.62 175 PHE B C 1
ATOM 3577 O O . PHE B 1 175 ? 0.922 -23.266 -0.19 1 98.62 175 PHE B O 1
ATOM 3584 N N . ASN B 1 176 ? 1.644 -23.625 -2.229 1 97.62 176 ASN B N 1
ATOM 3585 C CA . ASN B 1 176 ? 2.5 -24.75 -1.857 1 97.62 176 ASN B CA 1
ATOM 3586 C C . ASN B 1 176 ? 1.747 -25.781 -1.017 1 97.62 176 ASN B C 1
ATOM 3588 O O . ASN B 1 176 ? 2.295 -26.312 -0.058 1 97.62 176 ASN B O 1
ATOM 3592 N N . ALA B 1 177 ? 0.507 -25.922 -1.314 1 97.19 177 ALA B N 1
ATOM 3593 C CA . ALA B 1 177 ? -0.393 -26.844 -0.627 1 97.19 177 ALA B CA 1
ATOM 3594 C C . ALA B 1 177 ? -1.48 -27.344 -1.569 1 97.19 177 ALA B C 1
ATOM 3596 O O . ALA B 1 177 ? -2.043 -26.578 -2.352 1 97.19 177 ALA B O 1
ATOM 3597 N N . SER B 1 178 ? -1.748 -28.609 -1.484 1 95.12 178 SER B N 1
ATOM 3598 C CA . SER B 1 178 ? -2.77 -29.203 -2.344 1 95.12 178 SER B CA 1
ATOM 3599 C C . SER B 1 178 ? -4.168 -28.969 -1.778 1 95.12 178 SER B C 1
ATOM 3601 O O . SER B 1 178 ? -4.316 -28.484 -0.658 1 95.12 178 SER B O 1
ATOM 3603 N N . MET B 1 179 ? -5.133 -29.391 -2.541 1 93.75 179 MET B N 1
ATOM 3604 C CA . MET B 1 179 ? -6.539 -29.141 -2.238 1 93.75 179 MET B CA 1
ATOM 3605 C C . MET B 1 179 ? -6.926 -29.75 -0.902 1 93.75 179 MET B C 1
ATOM 3607 O O . MET B 1 179 ? -7.789 -29.234 -0.196 1 93.75 179 MET B O 1
ATOM 3611 N N . GLU B 1 180 ? -6.266 -30.812 -0.492 1 93.56 180 GLU B N 1
ATOM 3612 C CA . GLU B 1 180 ? -6.648 -31.531 0.716 1 93.56 180 GLU B CA 1
ATOM 3613 C C . GLU B 1 180 ? -5.883 -31.016 1.934 1 93.56 180 GLU B C 1
ATOM 3615 O O . GLU B 1 180 ? -6.199 -31.391 3.068 1 93.56 180 GLU B O 1
ATOM 3620 N N . ASN B 1 181 ? -4.918 -30.203 1.632 1 96.69 181 ASN B N 1
ATOM 3621 C CA . ASN B 1 181 ? -4.059 -29.703 2.699 1 96.69 181 ASN B CA 1
ATOM 3622 C C . ASN B 1 181 ? -4.816 -28.781 3.641 1 96.69 181 ASN B C 1
ATOM 3624 O O . ASN B 1 181 ? -5.688 -28.031 3.203 1 96.69 181 ASN B O 1
ATOM 3628 N N . GLN B 1 182 ? -4.422 -28.766 4.941 1 98.56 182 GLN B N 1
ATOM 3629 C CA . GLN B 1 182 ? -5.031 -27.906 5.961 1 98.56 182 GLN B CA 1
ATOM 3630 C C . GLN B 1 182 ? -5.004 -26.453 5.547 1 98.56 182 GLN B C 1
ATOM 3632 O O . GLN B 1 182 ? -5.93 -25.688 5.852 1 98.56 182 GLN B O 1
ATOM 3637 N N . VAL B 1 183 ? -4.047 -26.031 4.832 1 98.75 183 VAL B N 1
ATOM 3638 C CA . VAL B 1 183 ? -3.906 -24.656 4.352 1 98.75 183 VAL B CA 1
ATOM 3639 C C . VAL B 1 183 ? -5.129 -24.266 3.52 1 98.75 183 VAL B C 1
ATOM 3641 O O . VAL B 1 183 ? -5.734 -23.219 3.744 1 98.75 183 VAL B O 1
ATOM 3644 N N . ILE B 1 184 ? -5.504 -25.125 2.615 1 98.31 184 ILE B N 1
ATOM 3645 C CA . ILE B 1 184 ? -6.625 -24.859 1.721 1 98.31 184 ILE B CA 1
ATOM 3646 C C . ILE B 1 184 ? -7.938 -24.953 2.492 1 98.31 184 ILE B C 1
ATOM 3648 O O . ILE B 1 184 ? -8.883 -24.203 2.232 1 98.31 184 ILE B O 1
ATOM 3652 N N . LYS B 1 185 ? -7.969 -25.828 3.428 1 98.31 185 LYS B N 1
ATOM 3653 C CA . LYS B 1 185 ? -9.148 -25.938 4.289 1 98.31 185 LYS B CA 1
ATOM 3654 C C . LYS B 1 185 ? -9.375 -24.625 5.047 1 98.31 185 LYS B C 1
ATOM 3656 O O . LYS B 1 185 ? -10.516 -24.188 5.191 1 98.31 185 LYS B O 1
ATOM 3661 N N . ILE B 1 186 ? -8.305 -24.031 5.562 1 98.88 186 ILE B N 1
ATOM 3662 C CA . ILE B 1 186 ? -8.406 -22.75 6.258 1 98.88 186 ILE B CA 1
ATOM 3663 C C . ILE B 1 186 ? -9.016 -21.703 5.332 1 98.88 186 ILE B C 1
ATOM 3665 O O . ILE B 1 186 ? -9.898 -20.953 5.734 1 98.88 186 ILE B O 1
ATOM 3669 N N . VAL B 1 187 ? -8.641 -21.688 4.047 1 98.81 187 VAL B N 1
ATOM 3670 C CA . VAL B 1 187 ? -9.133 -20.719 3.07 1 98.81 187 VAL B CA 1
ATOM 3671 C C . VAL B 1 187 ? -10.625 -20.953 2.832 1 98.81 187 VAL B C 1
ATOM 3673 O O . VAL B 1 187 ? -11.43 -20.016 2.924 1 98.81 187 VAL B O 1
ATOM 3676 N N . LYS B 1 188 ? -10.953 -22.172 2.572 1 98.06 188 LYS B N 1
ATOM 3677 C CA . LYS B 1 188 ? -12.336 -22.516 2.271 1 98.06 188 LYS B CA 1
ATOM 3678 C C . LYS B 1 188 ? -13.242 -22.266 3.475 1 98.06 188 LYS B C 1
ATOM 3680 O O . LYS B 1 188 ? -14.352 -21.75 3.33 1 98.06 188 LYS B O 1
ATOM 3685 N N . ASN B 1 189 ? -12.758 -22.625 4.652 1 98.12 189 ASN B N 1
ATOM 3686 C CA . ASN B 1 189 ? -13.523 -22.406 5.875 1 98.12 189 ASN B CA 1
ATOM 3687 C C . ASN B 1 189 ? -13.711 -20.922 6.168 1 98.12 189 ASN B C 1
ATOM 3689 O O . ASN B 1 189 ? -14.609 -20.547 6.918 1 98.12 189 ASN B O 1
ATOM 3693 N N . SER B 1 190 ? -12.859 -20.109 5.629 1 98.19 190 SER B N 1
ATOM 3694 C CA . SER B 1 190 ? -12.984 -18.656 5.785 1 98.19 190 SER B CA 1
ATOM 3695 C C . SER B 1 190 ? -13.992 -18.078 4.801 1 98.19 190 SER B C 1
ATOM 3697 O O . SER B 1 190 ? -14.266 -16.875 4.816 1 98.19 190 SER B O 1
ATOM 3699 N N . GLY B 1 191 ? -14.508 -18.859 3.869 1 97.69 191 GLY B N 1
ATOM 3700 C CA . GLY B 1 191 ? -15.594 -18.438 3.01 1 97.69 191 GLY B CA 1
ATOM 3701 C C . GLY B 1 191 ? -15.172 -18.219 1.57 1 97.69 191 GLY B C 1
ATOM 3702 O O . GLY B 1 191 ? -15.977 -17.797 0.737 1 97.69 191 GLY B O 1
ATOM 3703 N N . TRP B 1 192 ? -13.945 -18.547 1.225 1 98.62 192 TRP B N 1
ATOM 3704 C CA . TRP B 1 192 ? -13.445 -18.359 -0.131 1 98.62 192 TRP B CA 1
ATOM 3705 C C . TRP B 1 192 ? -13.789 -19.547 -1.018 1 98.62 192 TRP B C 1
ATOM 3707 O O . TRP B 1 192 ? -13.805 -20.688 -0.555 1 98.62 192 TRP B O 1
ATOM 3717 N N . VAL B 1 193 ? -14.008 -19.25 -2.309 1 98.31 193 VAL B N 1
ATOM 3718 C CA . VAL B 1 193 ? -14.43 -20.281 -3.248 1 98.31 193 VAL B CA 1
ATOM 3719 C C . VAL B 1 193 ? -13.336 -20.531 -4.277 1 98.31 193 VAL B C 1
ATOM 3721 O O . VAL B 1 193 ? -12.867 -19.594 -4.93 1 98.31 193 VAL B O 1
ATOM 3724 N N . ASP B 1 194 ? -12.938 -21.797 -4.398 1 98.31 194 ASP B N 1
ATOM 3725 C CA . ASP B 1 194 ? -11.953 -22.188 -5.398 1 98.31 194 ASP B CA 1
ATOM 3726 C C . ASP B 1 194 ? -12.555 -22.188 -6.801 1 98.31 194 ASP B C 1
ATOM 3728 O O . ASP B 1 194 ? -13.469 -22.953 -7.094 1 98.31 194 ASP B O 1
ATOM 3732 N N . SER B 1 195 ? -11.984 -21.359 -7.668 1 98.5 195 SER B N 1
ATOM 3733 C CA . SER B 1 195 ? -12.555 -21.219 -9.008 1 98.5 195 SER B CA 1
ATOM 3734 C C . SER B 1 195 ? -12.531 -22.547 -9.766 1 98.5 195 SER B C 1
ATOM 3736 O O . SER B 1 195 ? -13.477 -22.875 -10.477 1 98.5 195 SER B O 1
ATOM 3738 N N . TYR B 1 196 ? -11.422 -23.281 -9.641 1 98.19 196 TYR B N 1
ATOM 3739 C CA . TYR B 1 196 ? -11.281 -24.531 -10.375 1 98.19 196 TYR B CA 1
ATOM 3740 C C . TYR B 1 196 ? -12.289 -25.562 -9.883 1 98.19 196 TYR B C 1
ATOM 3742 O O . TYR B 1 196 ? -12.969 -26.219 -10.68 1 98.19 196 TYR B O 1
ATOM 3750 N N . ALA B 1 197 ? -12.43 -25.734 -8.578 1 97.06 197 ALA B N 1
ATOM 3751 C CA . ALA B 1 197 ? -13.383 -26.688 -8.008 1 97.06 197 ALA B CA 1
ATOM 3752 C C . ALA B 1 197 ? -14.82 -26.297 -8.352 1 97.06 197 ALA B C 1
ATOM 3754 O O . ALA B 1 197 ? -15.672 -27.156 -8.539 1 97.06 197 ALA B O 1
ATOM 3755 N N . SER B 1 198 ? -15.055 -25.031 -8.391 1 97.31 198 SER B N 1
ATOM 3756 C CA . SER B 1 198 ? -16.391 -24.562 -8.711 1 97.31 198 SER B CA 1
ATOM 3757 C C . SER B 1 198 ? -16.812 -24.984 -10.117 1 97.31 198 SER B C 1
ATOM 3759 O O . SER B 1 198 ? -17.984 -25.266 -10.359 1 97.31 198 SER B O 1
ATOM 3761 N N . VAL B 1 199 ? -15.883 -25 -11.008 1 98 199 VAL B N 1
ATOM 3762 C CA . VAL B 1 199 ? -16.188 -25.297 -12.406 1 98 199 VAL B CA 1
ATOM 3763 C C . VAL B 1 199 ? -16.109 -26.797 -12.656 1 98 199 VAL B C 1
ATOM 3765 O O . VAL B 1 199 ? -16.922 -27.359 -13.383 1 98 199 VAL B O 1
ATOM 3768 N N . HIS B 1 200 ? -15.102 -27.531 -12 1 97.19 200 HIS B N 1
ATOM 3769 C CA . HIS B 1 200 ? -14.805 -28.922 -12.367 1 97.19 200 HIS B CA 1
ATOM 3770 C C . HIS B 1 200 ? -15.25 -29.891 -11.281 1 97.19 200 HIS B C 1
ATOM 3772 O O . HIS B 1 200 ? -15.242 -31.094 -11.484 1 97.19 200 HIS B O 1
ATOM 3778 N N . GLY B 1 201 ? -15.609 -29.297 -10.141 1 95.69 201 GLY B N 1
ATOM 3779 C CA . GLY B 1 201 ? -16.016 -30.141 -9.023 1 95.69 201 GLY B CA 1
ATOM 3780 C C . GLY B 1 201 ? -14.945 -30.266 -7.953 1 95.69 201 GLY B C 1
ATOM 3781 O O . GLY B 1 201 ? -13.758 -30.109 -8.234 1 95.69 201 GLY B O 1
ATOM 3782 N N . GLU B 1 202 ? -15.289 -30.609 -6.746 1 90.94 202 GLU B N 1
ATOM 3783 C CA . GLU B 1 202 ? -14.422 -30.641 -5.574 1 90.94 202 GLU B CA 1
ATOM 3784 C C . GLU B 1 202 ? -13.469 -31.828 -5.621 1 90.94 202 GLU B C 1
ATOM 3786 O O . GLU B 1 202 ? -12.422 -31.828 -4.957 1 90.94 202 GLU B O 1
ATOM 3791 N N . LYS B 1 203 ? -13.727 -32.781 -6.398 1 89 203 LYS B N 1
ATOM 3792 C CA . LYS B 1 203 ? -12.906 -34 -6.457 1 89 203 LYS B CA 1
ATOM 3793 C C . LYS B 1 203 ? -11.766 -33.844 -7.453 1 89 203 LYS B C 1
ATOM 3795 O O . LYS B 1 203 ? -10.797 -34.625 -7.43 1 89 203 LYS B O 1
ATOM 3800 N N . GLU B 1 204 ? -11.93 -32.906 -8.289 1 84.62 204 GLU B N 1
ATOM 3801 C CA . GLU B 1 204 ? -10.883 -32.688 -9.281 1 84.62 204 GLU B CA 1
ATOM 3802 C C . GLU B 1 204 ? -9.828 -31.719 -8.75 1 84.62 204 GLU B C 1
ATOM 3804 O O . GLU B 1 204 ? -10.109 -30.531 -8.523 1 84.62 204 GLU B O 1
ATOM 3809 N N . ALA B 1 205 ? -8.586 -32.188 -8.617 1 82.81 205 ALA B N 1
ATOM 3810 C CA . ALA B 1 205 ? -7.547 -31.359 -8.016 1 82.81 205 ALA B CA 1
ATOM 3811 C C . ALA B 1 205 ? -6.633 -30.766 -9.086 1 82.81 205 ALA B C 1
ATOM 3813 O O . ALA B 1 205 ? -6.02 -29.719 -8.875 1 82.81 205 ALA B O 1
ATOM 3814 N N . GLY B 1 206 ? -6.539 -31.422 -10.305 1 85.19 206 GLY B N 1
ATOM 3815 C CA . GLY B 1 206 ? -5.582 -31.016 -11.328 1 85.19 206 GLY B CA 1
ATOM 3816 C C . GLY B 1 206 ? -4.141 -31.172 -10.883 1 85.19 206 GLY B C 1
ATOM 3817 O O . GLY B 1 206 ? -3.857 -31.844 -9.891 1 85.19 206 GLY B O 1
ATOM 3818 N N . MET B 1 207 ? -3.217 -30.688 -11.688 1 91.94 207 MET B N 1
ATOM 3819 C CA . MET B 1 207 ? -1.786 -30.641 -11.406 1 91.94 207 MET B CA 1
ATOM 3820 C C . MET B 1 207 ? -1.161 -29.375 -12 1 91.94 207 MET B C 1
ATOM 3822 O O . MET B 1 207 ? -1.432 -29.031 -13.156 1 91.94 207 MET B O 1
ATOM 3826 N N . THR B 1 208 ? -0.321 -28.734 -11.102 1 95.75 208 THR B N 1
ATOM 3827 C CA . THR B 1 208 ? 0.289 -27.531 -11.648 1 95.75 208 THR B CA 1
ATOM 3828 C C . THR B 1 208 ? 1.812 -27.609 -11.578 1 95.75 208 THR B C 1
ATOM 3830 O O . THR B 1 208 ? 2.51 -26.891 -12.289 1 95.75 208 THR B O 1
ATOM 3833 N N . VAL B 1 209 ? 2.406 -28.391 -10.766 1 93.5 209 VAL B N 1
ATOM 3834 C CA . VAL B 1 209 ? 3.855 -28.547 -10.688 1 93.5 209 VAL B CA 1
ATOM 3835 C C . VAL B 1 209 ? 4.305 -29.688 -11.586 1 93.5 209 VAL B C 1
ATOM 3837 O O . VAL B 1 209 ? 3.758 -30.797 -11.516 1 93.5 209 VAL B O 1
ATOM 3840 N N . HIS B 1 210 ? 5.336 -29.406 -12.43 1 92.31 210 HIS B N 1
ATOM 3841 C CA . HIS B 1 210 ? 5.719 -30.453 -13.375 1 92.31 210 HIS B CA 1
ATOM 3842 C C . HIS B 1 210 ? 7.215 -30.422 -13.664 1 92.31 210 HIS B C 1
ATOM 3844 O O . HIS B 1 210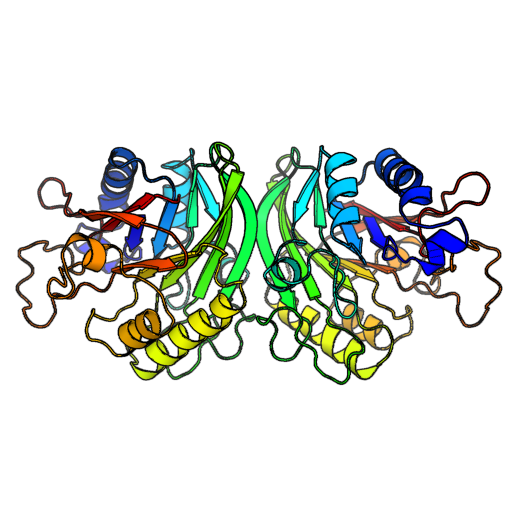 ? 7.699 -31.141 -14.539 1 92.31 210 HIS B O 1
ATOM 3850 N N . SER B 1 211 ? 7.938 -29.516 -13 1 89.75 211 SER B N 1
ATOM 3851 C CA . SER B 1 211 ? 9.398 -29.453 -13.047 1 89.75 211 SER B CA 1
ATOM 3852 C C . SER B 1 211 ? 9.898 -29.438 -14.484 1 89.75 211 SER B C 1
ATOM 3854 O O . SER B 1 211 ? 10.852 -30.156 -14.82 1 89.75 211 SER B O 1
ATOM 3856 N N . PHE B 1 212 ? 9.211 -28.875 -15.344 1 91.19 212 PHE B N 1
ATOM 3857 C CA . PHE B 1 212 ? 9.531 -28.672 -16.75 1 91.19 212 PHE B CA 1
ATOM 3858 C C . PHE B 1 212 ? 9.375 -29.969 -17.531 1 91.19 212 PHE B C 1
ATOM 3860 O O . PHE B 1 212 ? 9.93 -30.109 -18.625 1 91.19 212 PHE B O 1
ATOM 3867 N N . LEU B 1 213 ? 8.539 -30.906 -17.016 1 88.12 213 LEU B N 1
ATOM 3868 C CA . LEU B 1 213 ? 8.375 -32.188 -17.672 1 88.12 213 LEU B CA 1
ATOM 3869 C C . LEU B 1 213 ? 6.941 -32.375 -18.172 1 88.12 213 LEU B C 1
ATOM 3871 O O . LEU B 1 213 ? 6.621 -33.375 -18.812 1 88.12 213 LEU B O 1
ATOM 3875 N N . GLY B 1 214 ? 6.188 -31.391 -17.875 1 87.25 214 GLY B N 1
ATOM 3876 C CA . GLY B 1 214 ? 4.793 -31.469 -18.281 1 87.25 214 GLY B CA 1
ATOM 3877 C C . GLY B 1 214 ? 4.105 -32.719 -17.797 1 87.25 214 GLY B C 1
ATOM 3878 O O . GLY B 1 214 ? 4.219 -33.094 -16.625 1 87.25 214 GLY B O 1
ATOM 3879 N N . ASP B 1 215 ? 3.342 -33.312 -18.719 1 80.81 215 ASP B N 1
ATOM 3880 C CA . ASP B 1 215 ? 2.547 -34.5 -18.375 1 80.81 215 ASP B CA 1
ATOM 3881 C C . ASP B 1 215 ? 3.436 -35.719 -18.156 1 80.81 215 ASP B C 1
ATOM 3883 O O . ASP B 1 215 ? 2.988 -36.75 -17.609 1 80.81 215 ASP B O 1
ATOM 3887 N N . ASN B 1 216 ? 4.66 -35.594 -18.578 1 78.62 216 ASN B N 1
ATOM 3888 C CA . ASN B 1 216 ? 5.598 -36.688 -18.375 1 78.62 216 ASN B CA 1
ATOM 3889 C C . ASN B 1 216 ? 6.141 -36.719 -16.953 1 78.62 216 ASN B C 1
ATOM 3891 O O . ASN B 1 216 ? 6.875 -37.625 -16.578 1 78.62 216 ASN B O 1
ATOM 3895 N N . PHE B 1 217 ? 5.812 -35.656 -16.328 1 76.94 217 PHE B N 1
ATOM 3896 C CA . PHE B 1 217 ? 6.254 -35.656 -14.93 1 76.94 217 PHE B CA 1
ATOM 3897 C C . PHE B 1 217 ? 5.645 -36.812 -14.148 1 76.94 217 PHE B C 1
ATOM 3899 O O . PHE B 1 217 ? 4.422 -36.938 -14.07 1 76.94 217 PHE B O 1
ATOM 3906 N N . GLU B 1 218 ? 6.316 -38.062 -13.961 1 66.19 218 GLU B N 1
ATOM 3907 C CA . GLU B 1 218 ? 5.887 -39.281 -13.328 1 66.19 218 GLU B CA 1
ATOM 3908 C C . GLU B 1 218 ? 5.824 -39.156 -11.812 1 66.19 218 GLU B C 1
ATOM 3910 O O . GLU B 1 218 ? 5.316 -40.031 -11.117 1 66.19 218 GLU B O 1
ATOM 3915 N N . GLY B 1 219 ? 6.328 -38.312 -11.266 1 56.44 219 GLY B N 1
ATOM 3916 C CA . GLY B 1 219 ? 6.344 -38.375 -9.812 1 56.44 219 GLY B CA 1
ATOM 3917 C C . GLY B 1 219 ? 4.961 -38.281 -9.195 1 56.44 219 GLY B C 1
ATOM 3918 O O . GLY B 1 219 ? 4.305 -37.219 -9.312 1 56.44 219 GLY B O 1
ATOM 3919 N N . LYS B 1 220 ? 4.262 -39.5 -9.164 1 55.09 220 LYS B N 1
ATOM 3920 C CA . LYS B 1 220 ? 2.896 -39.719 -8.711 1 55.09 220 LYS B CA 1
ATOM 3921 C C . LYS B 1 220 ? 2.52 -38.781 -7.57 1 55.09 220 LYS B C 1
ATOM 3923 O O . LYS B 1 220 ? 1.454 -38.188 -7.598 1 55.09 220 LYS B O 1
ATOM 3928 N N . ALA B 1 221 ? 3.234 -39.094 -6.559 1 50.28 221 ALA B N 1
ATOM 3929 C CA . ALA B 1 221 ? 2.947 -38.562 -5.234 1 50.28 221 ALA B CA 1
ATOM 3930 C C . ALA B 1 221 ? 3.006 -37.031 -5.246 1 50.28 221 ALA B C 1
ATOM 3932 O O . ALA B 1 221 ? 2.484 -36.375 -4.34 1 50.28 221 ALA B O 1
ATOM 3933 N N . ASN B 1 222 ? 3.58 -36.469 -6.461 1 56.25 222 ASN B N 1
ATOM 3934 C CA . ASN B 1 222 ? 3.973 -35.062 -6.359 1 56.25 222 ASN B CA 1
ATOM 3935 C C . ASN B 1 222 ? 3.189 -34.188 -7.336 1 56.25 222 ASN B C 1
ATOM 3937 O O . ASN B 1 222 ? 3.482 -33 -7.488 1 56.25 222 ASN B O 1
ATOM 3941 N N . ARG B 1 223 ? 2.143 -34.812 -7.914 1 70 223 ARG B N 1
ATOM 3942 C CA . ARG B 1 223 ? 1.298 -34.094 -8.875 1 70 223 ARG B CA 1
ATOM 3943 C C . ARG B 1 223 ? 0.191 -33.312 -8.172 1 70 223 ARG B C 1
ATOM 3945 O O . ARG B 1 223 ? -0.902 -33.844 -7.957 1 70 223 ARG B O 1
ATOM 3952 N N . LYS B 1 224 ? 0.588 -32.281 -7.719 1 86.5 224 LYS B N 1
ATOM 3953 C CA . LYS B 1 224 ? -0.393 -31.531 -6.938 1 86.5 224 LYS B CA 1
ATOM 3954 C C . LYS B 1 224 ? -0.667 -30.172 -7.562 1 86.5 224 LYS B C 1
ATOM 3956 O O . LYS B 1 224 ? 0.212 -29.578 -8.195 1 86.5 224 LYS B O 1
ATOM 3961 N N . LYS B 1 225 ? -1.949 -29.922 -7.605 1 95.19 225 LYS B N 1
ATOM 3962 C CA . LYS B 1 225 ? -2.303 -28.531 -7.867 1 95.19 225 LYS B CA 1
ATOM 3963 C C . LYS B 1 225 ? -2.08 -27.656 -6.633 1 95.19 225 LYS B C 1
ATOM 3965 O O . LYS B 1 225 ? -2.75 -27.844 -5.613 1 95.19 225 LYS B O 1
ATOM 3970 N N . ILE B 1 226 ? -1.1 -26.734 -6.773 1 97.69 226 ILE B N 1
ATOM 3971 C CA . ILE B 1 226 ? -0.801 -25.938 -5.586 1 97.69 226 ILE B CA 1
ATOM 3972 C C . ILE B 1 226 ? -0.965 -24.453 -5.906 1 97.69 226 ILE B C 1
ATOM 3974 O O . ILE B 1 226 ? -0.781 -23.609 -5.035 1 97.69 226 ILE B O 1
ATOM 3978 N N . ASP B 1 227 ? -1.328 -24.141 -7.16 1 98.38 227 ASP B N 1
ATOM 3979 C CA . ASP B 1 227 ? -1.667 -22.797 -7.602 1 98.38 227 ASP B CA 1
ATOM 3980 C C . ASP B 1 227 ? -3.18 -22.609 -7.68 1 98.38 227 ASP B C 1
ATOM 3982 O O . ASP B 1 227 ? -3.881 -23.422 -8.281 1 98.38 227 ASP B O 1
ATOM 3986 N N . PHE B 1 228 ? -3.645 -21.5 -7.047 1 98.75 228 PHE B N 1
ATOM 3987 C CA . PHE B 1 228 ? -5.09 -21.359 -6.918 1 98.75 228 PHE B CA 1
ATOM 3988 C C . PHE B 1 228 ? -5.531 -19.938 -7.25 1 98.75 228 PHE B C 1
ATOM 3990 O O . PHE B 1 228 ? -4.738 -19 -7.152 1 98.75 228 PHE B O 1
ATOM 3997 N N . ILE B 1 229 ? -6.75 -19.828 -7.695 1 98.88 229 ILE B N 1
ATOM 3998 C CA . ILE B 1 229 ? -7.531 -18.594 -7.77 1 98.88 229 ILE B CA 1
ATOM 3999 C C . ILE B 1 229 ? -8.82 -18.75 -6.969 1 98.88 229 ILE B C 1
ATOM 4001 O O . ILE B 1 229 ? -9.703 -19.531 -7.344 1 98.88 229 ILE B O 1
ATOM 4005 N N . PHE B 1 230 ? -8.859 -18.062 -5.859 1 98.88 230 PHE B N 1
ATOM 4006 C CA . PHE B 1 230 ? -10.031 -18.062 -4.996 1 98.88 230 PHE B CA 1
ATOM 4007 C C . PHE B 1 230 ? -10.805 -16.75 -5.137 1 98.88 230 PHE B C 1
ATOM 4009 O O . PHE B 1 230 ? -10.227 -15.719 -5.5 1 98.88 230 PHE B O 1
ATOM 4016 N N . SER B 1 231 ? -12.086 -16.812 -4.902 1 98.62 231 SER B N 1
ATOM 4017 C CA . SER B 1 231 ? -12.906 -15.602 -4.922 1 98.62 231 SER B CA 1
ATOM 4018 C C . SER B 1 231 ? -13.75 -15.484 -3.654 1 98.62 231 SER B C 1
ATOM 4020 O O . SER B 1 231 ? -14.062 -16.484 -3.02 1 98.62 231 SER B O 1
ATOM 4022 N N . TRP B 1 232 ? -13.953 -14.344 -3.238 1 98.12 232 TRP B N 1
ATOM 4023 C CA . TRP B 1 232 ? -14.82 -13.969 -2.127 1 98.12 232 TRP B CA 1
ATOM 4024 C C . TRP B 1 232 ? -15.898 -12.992 -2.582 1 98.12 232 TRP B C 1
ATOM 4026 O O . TRP B 1 232 ? -15.625 -12.055 -3.324 1 98.12 232 TRP B O 1
ATOM 4036 N N . GLY B 1 233 ? -17.141 -13.172 -2.07 1 96.62 233 GLY B N 1
ATOM 4037 C CA . GLY B 1 233 ? -18.266 -12.328 -2.453 1 96.62 233 GLY B CA 1
ATOM 4038 C C . GLY B 1 233 ? -19.156 -12.969 -3.49 1 96.62 233 GLY B C 1
ATOM 4039 O O . GLY B 1 233 ? -19.344 -14.188 -3.498 1 96.62 233 GLY B O 1
ATOM 4040 N N . LYS B 1 234 ? -19.734 -12.195 -4.383 1 96.62 234 LYS B N 1
ATOM 4041 C CA . LYS B 1 234 ? -20.781 -12.672 -5.293 1 96.62 234 LYS B CA 1
ATOM 4042 C C . LYS B 1 234 ? -20.172 -13.078 -6.641 1 96.62 234 LYS B C 1
ATOM 4044 O O . LYS B 1 234 ? -20.906 -13.227 -7.625 1 96.62 234 LYS B O 1
ATOM 4049 N N . TRP B 1 235 ? -18.859 -13.266 -6.633 1 97.5 235 TRP B N 1
ATOM 4050 C CA . TRP B 1 235 ? -18.219 -13.703 -7.867 1 97.5 235 TRP B CA 1
ATOM 4051 C C . TRP B 1 235 ? -18.766 -15.062 -8.305 1 97.5 235 TRP B C 1
ATOM 4053 O O . TRP B 1 235 ? -19 -15.938 -7.477 1 97.5 235 TRP B O 1
ATOM 4063 N N . LYS B 1 236 ? -18.875 -15.195 -9.602 1 97.38 236 LYS B N 1
ATOM 4064 C CA . LYS B 1 236 ? -19.156 -16.5 -10.195 1 97.38 236 LYS B CA 1
ATOM 4065 C C . LYS B 1 236 ? -18.031 -16.938 -11.133 1 97.38 236 LYS B C 1
ATOM 4067 O O . LYS B 1 236 ? -17.594 -16.156 -11.977 1 97.38 236 LYS B O 1
ATOM 4072 N N . SER B 1 237 ? -17.594 -18.172 -10.898 1 97.94 237 SER B N 1
ATOM 4073 C CA . SER B 1 237 ? -16.609 -18.734 -11.82 1 97.94 237 SER B CA 1
ATOM 4074 C C . SER B 1 237 ? -17.281 -19.281 -13.07 1 97.94 237 SER B C 1
ATOM 4076 O O . SER B 1 237 ? -18.031 -20.266 -13.008 1 97.94 237 SER B O 1
ATOM 4078 N N . ILE B 1 238 ? -16.984 -18.625 -14.211 1 98.06 238 ILE B N 1
ATOM 4079 C CA . ILE B 1 238 ? -17.562 -19.031 -15.492 1 98.06 238 ILE B CA 1
ATOM 4080 C C . ILE B 1 238 ? -16.703 -20.109 -16.141 1 98.06 238 ILE B C 1
ATOM 4082 O O . ILE B 1 238 ? -17.219 -21 -16.812 1 98.06 238 ILE B O 1
ATOM 4086 N N . ASP B 1 239 ? -15.445 -19.938 -15.945 1 98.38 239 ASP B N 1
ATOM 4087 C CA . ASP B 1 239 ? -14.453 -20.875 -16.469 1 98.38 239 ASP B CA 1
ATOM 4088 C C . ASP B 1 239 ? -13.203 -20.906 -15.594 1 98.38 239 ASP B C 1
ATOM 4090 O O . ASP B 1 239 ? -12.969 -19.984 -14.812 1 98.38 239 ASP B O 1
ATOM 4094 N N . SER B 1 240 ? -12.547 -21.984 -15.594 1 98.25 240 SER B N 1
ATOM 4095 C CA . SER B 1 240 ? -11.273 -22.172 -14.898 1 98.25 240 SER B CA 1
ATOM 4096 C C . SER B 1 240 ? -10.422 -23.234 -15.562 1 98.25 240 SER B C 1
ATOM 4098 O O . SER B 1 240 ? -10.922 -24.312 -15.914 1 98.25 240 SER B O 1
ATOM 4100 N N . LYS B 1 241 ? -9.109 -22.875 -15.789 1 97.56 241 LYS B N 1
ATOM 4101 C CA . LYS B 1 241 ? -8.266 -23.766 -16.578 1 97.56 241 LYS B CA 1
ATOM 4102 C C . LYS B 1 241 ? -6.84 -23.797 -16.016 1 97.56 241 LYS B C 1
ATOM 4104 O O . LYS B 1 241 ? -6.375 -22.828 -15.43 1 97.56 241 LYS B O 1
ATOM 4109 N N . ILE B 1 242 ? -6.25 -24.953 -16.141 1 97.19 242 ILE B N 1
ATOM 4110 C CA . ILE B 1 242 ? -4.805 -25.094 -16.047 1 97.19 242 ILE B CA 1
ATOM 4111 C C . ILE B 1 242 ? -4.18 -25 -17.438 1 97.19 242 ILE B C 1
ATOM 4113 O O . ILE B 1 242 ? -4.5 -25.797 -18.328 1 97.19 242 ILE B O 1
ATOM 4117 N N . ILE B 1 243 ? -3.312 -24 -17.625 1 97.81 243 ILE B N 1
ATOM 4118 C CA . ILE B 1 243 ? -2.758 -23.703 -18.938 1 97.81 243 ILE B CA 1
ATOM 4119 C C . ILE B 1 243 ? -1.505 -24.547 -19.188 1 97.81 243 ILE B C 1
ATOM 4121 O O . ILE B 1 243 ? -0.456 -24.281 -18.578 1 97.81 243 ILE B O 1
ATOM 4125 N N . LYS B 1 244 ? -1.582 -25.453 -20.109 1 95.81 244 LYS B N 1
ATOM 4126 C CA . LYS B 1 244 ? -0.497 -26.406 -20.312 1 95.81 244 LYS B CA 1
ATOM 4127 C C . LYS B 1 244 ? 0.302 -26.078 -21.578 1 95.81 244 LYS B C 1
ATOM 4129 O O . LYS B 1 244 ? 1.084 -26.906 -22.062 1 95.81 244 LYS B O 1
ATOM 4134 N N . ASP B 1 245 ? 0.118 -24.859 -22.078 1 95.5 245 ASP B N 1
ATOM 4135 C CA . ASP B 1 245 ? 0.787 -24.438 -23.312 1 95.5 245 ASP B CA 1
ATOM 4136 C C . ASP B 1 245 ? 2.301 -24.594 -23.188 1 95.5 245 ASP B C 1
ATOM 4138 O O . ASP B 1 245 ? 2.883 -24.328 -22.141 1 95.5 245 ASP B O 1
ATOM 4142 N N . HIS B 1 246 ? 2.885 -25.031 -24.25 1 93.88 246 HIS B N 1
ATOM 4143 C CA . HIS B 1 246 ? 4.32 -25.203 -24.422 1 93.88 246 HIS B CA 1
ATOM 4144 C C . HIS B 1 246 ? 4.711 -25.188 -25.891 1 93.88 246 HIS B C 1
ATOM 4146 O O . HIS B 1 246 ? 3.842 -25.172 -26.766 1 93.88 246 HIS B O 1
ATOM 4152 N N . LYS B 1 247 ? 5.977 -25.047 -26.172 1 93.38 247 LYS B N 1
ATOM 4153 C CA . LYS B 1 247 ? 6.488 -25.062 -27.531 1 93.38 247 LYS B CA 1
ATOM 4154 C C . LYS B 1 247 ? 7.711 -25.984 -27.641 1 93.38 247 LYS B C 1
ATOM 4156 O O . LYS B 1 247 ? 8.727 -25.75 -26.984 1 93.38 247 LYS B O 1
ATOM 4161 N N . ASN B 1 248 ? 7.594 -27.016 -28.484 1 89.38 248 ASN B N 1
ATOM 4162 C CA . ASN B 1 248 ? 8.68 -27.953 -28.75 1 89.38 248 ASN B CA 1
ATOM 4163 C C . ASN B 1 248 ? 9.266 -28.516 -27.469 1 89.38 248 ASN B C 1
ATOM 4165 O O . ASN B 1 248 ? 10.484 -28.531 -27.281 1 89.38 248 ASN B O 1
ATOM 4169 N N . GLY B 1 249 ? 8.383 -28.766 -26.516 1 86.69 249 GLY B N 1
ATOM 4170 C CA . GLY B 1 249 ? 8.805 -29.391 -25.281 1 86.69 249 GLY B CA 1
ATOM 4171 C C . GLY B 1 249 ? 9.336 -28.406 -24.25 1 86.69 249 GLY B C 1
ATOM 4172 O O . GLY B 1 249 ? 9.672 -28.797 -23.141 1 86.69 249 GLY B O 1
ATOM 4173 N N . VAL B 1 250 ? 9.367 -27.156 -24.641 1 91.25 250 VAL B N 1
ATOM 4174 C CA . VAL B 1 250 ? 9.82 -26.125 -23.719 1 91.25 250 VAL B CA 1
ATOM 4175 C C . VAL B 1 250 ? 8.617 -25.5 -23 1 91.25 250 VAL B C 1
ATOM 4177 O O . VAL B 1 250 ? 7.625 -25.141 -23.641 1 91.25 250 VAL B O 1
ATOM 4180 N N . TYR B 1 251 ? 8.664 -25.453 -21.688 1 95.19 251 TYR B N 1
ATOM 4181 C CA . TYR B 1 251 ? 7.613 -24.875 -20.859 1 95.19 251 TYR B CA 1
ATOM 4182 C C . TYR B 1 251 ? 8.023 -23.5 -20.328 1 95.19 251 TYR B C 1
ATOM 4184 O O . TYR B 1 251 ? 9.203 -23.25 -20.094 1 95.19 251 TYR B O 1
ATOM 4192 N N . PRO B 1 252 ? 7.039 -22.656 -20.156 1 97.12 252 PRO B N 1
ATOM 4193 C CA . PRO B 1 252 ? 7.371 -21.328 -19.641 1 97.12 252 PRO B CA 1
ATOM 4194 C C . PRO B 1 252 ? 7.859 -21.344 -18.203 1 97.12 252 PRO B C 1
ATOM 4196 O O . PRO B 1 252 ? 8.523 -20.406 -17.75 1 97.12 252 PRO B O 1
ATOM 4199 N N . SER B 1 253 ? 7.523 -22.297 -17.469 1 97.06 253 SER B N 1
ATOM 4200 C CA . SER B 1 253 ? 7.859 -22.453 -16.047 1 97.06 253 SER B CA 1
ATOM 4201 C C . SER B 1 253 ? 7.758 -23.906 -15.609 1 97.06 253 SER B C 1
ATOM 4203 O O . SER B 1 253 ? 7.27 -24.75 -16.359 1 97.06 253 SER B O 1
ATOM 4205 N N . ASP B 1 254 ? 8.289 -24.141 -14.406 1 94.88 254 ASP B N 1
ATOM 4206 C CA . ASP B 1 254 ? 8.117 -25.469 -13.812 1 94.88 254 ASP B CA 1
ATOM 4207 C C . ASP B 1 254 ? 6.707 -25.625 -13.25 1 94.88 254 ASP B C 1
ATOM 4209 O O . ASP B 1 254 ? 6.34 -26.719 -12.789 1 94.88 254 ASP B O 1
ATOM 421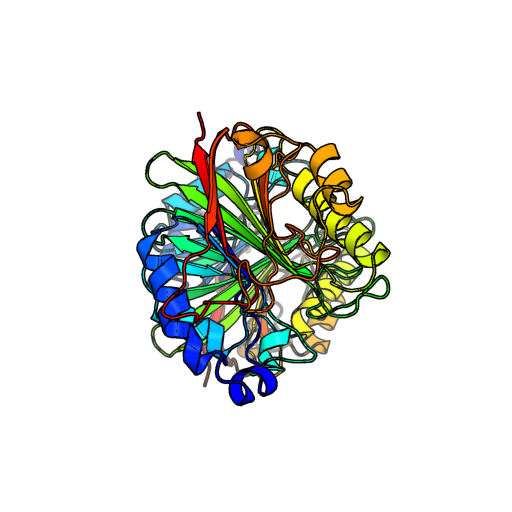3 N N . HIS B 1 255 ? 5.918 -24.625 -13.25 1 97 255 HIS B N 1
ATOM 4214 C CA . HIS B 1 255 ? 4.492 -24.656 -12.953 1 97 255 HIS B CA 1
ATOM 4215 C C . HIS B 1 255 ? 3.662 -24.453 -14.211 1 97 255 HIS B C 1
ATOM 4217 O O . HIS B 1 255 ? 4.031 -23.656 -15.086 1 97 255 HIS B O 1
ATOM 4223 N N . TYR B 1 256 ? 2.537 -25.125 -14.32 1 97.06 256 TYR B N 1
ATOM 4224 C CA . TYR B 1 256 ? 1.49 -24.641 -15.203 1 97.06 256 TYR B CA 1
ATOM 4225 C C . TYR B 1 256 ? 0.829 -23.391 -14.633 1 97.06 256 TYR B C 1
ATOM 4227 O O . TYR B 1 256 ? 0.588 -23.297 -13.43 1 97.06 256 TYR B O 1
ATOM 4235 N N . PHE B 1 257 ? 0.534 -22.438 -15.539 1 98.44 257 PHE B N 1
ATOM 4236 C CA . PHE B 1 257 ? -0.253 -21.281 -15.109 1 98.44 257 PHE B CA 1
ATOM 4237 C C . PHE B 1 257 ? -1.719 -21.656 -14.938 1 98.44 257 PHE B C 1
ATOM 4239 O O . PHE B 1 257 ? -2.178 -22.656 -15.5 1 98.44 257 PHE B O 1
ATOM 4246 N N . VAL B 1 258 ? -2.42 -20.953 -14.062 1 98.56 258 VAL B N 1
ATOM 4247 C CA . VAL B 1 258 ? -3.85 -21.188 -13.883 1 98.56 258 VAL B CA 1
ATOM 4248 C C . VAL B 1 258 ? -4.633 -19.922 -14.227 1 98.56 258 VAL B C 1
ATOM 4250 O O . VAL B 1 258 ? -4.176 -18.812 -13.961 1 98.56 258 VAL B O 1
ATOM 4253 N N . GLU B 1 259 ? -5.785 -20.125 -14.852 1 98.75 259 GLU B N 1
ATOM 4254 C CA . GLU B 1 259 ? -6.645 -19.031 -15.297 1 98.75 259 GLU B CA 1
ATOM 4255 C C . GLU B 1 259 ? -8.094 -19.25 -14.875 1 98.75 259 GLU B C 1
ATOM 4257 O O . GLU B 1 259 ? -8.578 -20.375 -14.883 1 98.75 259 GLU B O 1
ATOM 4262 N N . ALA B 1 260 ? -8.742 -18.188 -14.461 1 98.81 260 ALA B N 1
ATOM 4263 C CA . ALA B 1 260 ? -10.18 -18.203 -14.188 1 98.81 260 ALA B CA 1
ATOM 4264 C C . ALA B 1 260 ? -10.891 -17.047 -14.867 1 98.81 260 ALA B C 1
ATOM 4266 O O . ALA B 1 260 ? -10.32 -15.953 -14.992 1 98.81 260 ALA B O 1
ATOM 4267 N N . VAL B 1 261 ? -12.039 -17.297 -15.406 1 98.75 261 VAL B N 1
ATOM 4268 C CA . VAL B 1 261 ? -12.961 -16.266 -15.867 1 98.75 261 VAL B CA 1
ATOM 4269 C C . VAL B 1 261 ? -14.062 -16.062 -14.828 1 98.75 261 VAL B C 1
ATOM 4271 O O . VAL B 1 261 ? -14.852 -16.969 -14.562 1 98.75 261 VAL B O 1
ATOM 4274 N N . LEU B 1 262 ? -14.039 -14.891 -14.258 1 98.5 262 LEU B N 1
ATOM 4275 C CA . LEU B 1 262 ? -14.984 -14.57 -13.195 1 98.5 262 LEU B CA 1
ATOM 4276 C C . LEU B 1 262 ? -15.969 -13.5 -13.648 1 98.5 262 LEU B C 1
ATOM 4278 O O . LEU B 1 262 ? -15.594 -12.562 -14.367 1 98.5 262 LEU B O 1
ATOM 4282 N N . SER B 1 263 ? -17.188 -13.648 -13.234 1 97.62 263 SER B N 1
ATOM 4283 C CA . SER B 1 263 ? -18.219 -12.648 -13.453 1 97.62 263 SER B CA 1
ATOM 4284 C C . SER B 1 263 ? -18.797 -12.156 -12.133 1 97.62 263 SER B C 1
ATOM 4286 O O . SER B 1 263 ? -18.828 -12.891 -11.141 1 97.62 263 SER B O 1
ATOM 4288 N N . TYR B 1 264 ? -19.172 -10.906 -12.102 1 95.75 264 TYR B N 1
ATOM 4289 C CA . TYR B 1 264 ? -19.828 -10.312 -10.945 1 95.75 264 TYR B CA 1
ATOM 4290 C C . TYR B 1 264 ? -21.203 -9.758 -11.305 1 95.75 264 TYR B C 1
ATOM 4292 O O . TYR B 1 264 ? -21.359 -9.117 -12.352 1 95.75 264 TYR B O 1
ATOM 4300 N N . PRO B 1 265 ? -22.281 -10.016 -10.555 1 88.25 265 PRO B N 1
ATOM 4301 C CA . PRO B 1 265 ? -23.641 -9.594 -10.898 1 88.25 265 PRO B CA 1
ATOM 4302 C C . PRO B 1 265 ? -23.797 -8.078 -10.883 1 88.25 265 PRO B C 1
ATOM 4304 O O . PRO B 1 265 ? -23.078 -7.379 -10.172 1 88.25 265 PRO B O 1
#

pLDDT: mean 94.6, std 8.01, range [50.28, 98.94]

Radius of gyration: 24.43 Å; Cα contacts (8 Å, |Δi|>4): 1227; chains: 2; bounding box: 47×78×55 Å

Sequence (530 aa):
MSCNIRVDLEEDEAKGFGWKDRKQLCTEIIRRRKPDIIGFQEVLGNQNEDLKNALSEYKSFGYEGPEMDFHSSGYHGIAKNPIFFLRDRYELIAAGKYWLSETPLIGGSISWDSARARNANWVRLKDRHNGLEFRVVNLHLDHVAQTAKEKQISLVMEESKQYPKSFPQILIGDFNASMENQVIKIVKNSGWVDSYASVHGEKEAGMTVHSFLGDNFEGKANRKKIDFIFSWGKWKSIDSKIIKDHKNGVYPSDHYFVEAVLSYPMSCNIRVDLEEDEAKGFGWKDRKQLCTEIIRRRKPDIIGFQEVLGNQNEDLKNALSEYKSFGYEGPEMDFHSSGYHGIAKNPIFFLRDRYELIAAGKYWLSETPLIGGSISWDSARARNANWVRLKDRHNGLEFRVVNLHLDHVAQTAKEKQISLVMEESKQYPKSFPQILIGDFNASMENQVIKIVKNSGWVDSYASVHGEKEAGMTVHSFLGDNFEGKANRKKIDFIFSWGKWKSIDSKIIKDHKNGVYPSDHYFVEAVLSYP

Organism: Indibacter alkaliphilus (strain CCUG 57479 / KCTC 22604 / LW1) (NCBI:txid1189612)

Solvent-accessible surface area (backbone atoms only — not comparable to full-atom values): 27332 Å² total; per-residue (Å²): 57,28,36,48,47,51,59,77,40,68,72,39,40,76,72,68,61,12,47,89,69,18,48,64,57,37,52,50,56,48,57,74,65,60,65,62,40,38,27,37,27,38,38,35,46,71,53,49,54,50,47,48,66,74,42,63,67,37,41,68,41,47,64,71,49,41,55,40,68,78,23,58,80,42,46,85,78,40,44,32,30,30,38,34,33,37,48,88,47,38,43,80,53,40,48,34,66,39,23,48,36,89,50,33,79,40,72,71,33,66,33,70,75,33,79,46,39,28,46,36,23,36,40,27,35,29,34,71,88,78,64,52,61,38,34,41,35,21,34,42,48,35,80,72,32,67,68,21,30,42,54,35,52,48,50,51,49,58,56,58,61,57,38,57,76,78,56,32,36,34,42,33,25,40,51,62,41,34,77,84,32,69,54,44,46,55,47,43,75,72,62,37,41,50,27,51,32,71,62,67,33,84,85,55,65,66,61,23,50,26,78,56,41,55,89,68,44,66,61,70,96,60,51,35,23,24,64,48,51,30,37,30,50,74,61,39,59,78,39,49,46,74,46,77,74,64,56,96,79,42,46,45,23,37,34,44,32,37,40,62,43,72,45,70,128,58,28,37,48,47,51,59,77,41,68,72,39,40,77,72,68,62,14,49,88,70,18,50,64,58,36,52,49,55,48,57,74,65,60,63,62,40,36,28,37,28,38,38,31,44,71,52,47,54,51,47,49,67,75,41,63,69,36,41,66,41,47,64,74,48,41,54,39,70,78,26,56,73,40,50,80,70,37,47,30,29,28,37,34,33,35,47,87,49,38,42,80,53,41,48,33,67,39,25,48,36,90,51,33,79,40,73,70,33,66,36,70,75,33,79,40,32,28,46,36,23,35,41,27,35,30,33,70,87,79,63,52,61,37,34,42,36,21,33,42,48,37,81,71,33,65,68,21,29,43,54,36,51,48,51,52,51,58,54,59,60,58,39,56,76,79,56,30,35,34,41,32,24,40,50,62,40,34,76,85,32,67,54,43,46,55,46,43,74,71,62,38,42,50,28,51,32,71,61,68,32,85,85,55,63,68,62,22,50,26,78,54,42,55,89,67,46,67,61,70,96,60,51,34,23,24,62,48,51,28,36,32,51,73,61,38,59,77,37,49,46,74,48,79,74,64,56,97,80,42,45,46,25,38,35,46,33,37,40,61,44,71,45,69,129

Foldseek 3Di:
DEEAQAAQDPVCVVVQQGCVNQVVVLLVLCVVVPDQKYKYKRAAQVNVVSNCVSPVQWDKDWADDPVCVVVVGDPPSDGIIMMIGGPVFKDFDDWDKFKQAPHGVDPFDDHDPASTIWMKIKTWIAGPVPRAIAMEIETAFGQPDLRRLQSSLVVVLVVVVVDDQQHKYKYWYFSNDACPRVSVVSVVVSPKAWLACLVPNSPDGAFWAQQLQQPPSPPVVHRGDRTTMIMGHQKDWPDKDFARDDDPSGDSHSTTGIDTDIDHD/DEEAQAAQDPVCVVVQQGCVNQVVVLLVLCVVVPDQKYKYWRAAQVNVVSNCVSPVQWDKDWADDPQCVVPRGDDQSDGIIMMIGGPVFKDFDDWDKFKQAPHGVDPFDDHDPASGIWMKIKTWIAGPVPRQIAMEIETAFGQPDLRRLQSSLVVVLVVVVVDDQAHKYKYWYFSNDACPRVSVVSVVVSPKAWLACLVPNSPDGAFWAQQLQQPNSPPVVHRGDRTTMIMGHQKDWPDKDFARDDDPSGDSHSTTGIDTDIDHD

Nearest PDB structures (foldseek):
  3g6s-assembly1_A  TM=8.956E-01  e=3.030E-24  Phocaeicola vulgatus ATCC 8482
  3l1w-assembly2_D  TM=9.046E-01  e=4.619E-23  Enterococcus faecalis
  4gyz-assembly8_H  TM=8.224E-01  e=3.359E-16  Mus musculus
  4gyz-assembly7_G  TM=8.247E-01  e=2.065E-15  Mus musculus
  5ino-assembly1_B  TM=7.973E-01  e=2.331E-15  Homo sapiens